Protein 4P96 (pdb70)

B-factor: mean 27.25, std 12.73, range [6.79, 94.56]

Foldseek 3Di:
DDDADDLLRQLLVVVVLCCVVVVQDAVHFDDDLVVSCVVSVHDSVSVVVSVVVCCVQPQWPDDDPDGIGGHPPVVGGDLLCLLVVCLSPVVCVVVSVVVVLVVLLVCQLPLLLLLLVQPVVVLLVLLVCLLVLLVCCVPPPANVRSLVPDPCNVVLVVPADDDDDPPRVVRRLQRSQLSNLVSVLSNQLVSNCSSVDNVRNVSSVSNVSVSSLVSSQLSSDVVSSVLVSVLSVQSSCCSVVVVSVCSSVSSVVSSVVSVVSVVVSVVCQPPCSSPDDD/DDDDDDPLRRVLVVVVLCCLVVVQDAFHFDDDLVCVCVVVVHDSVSSVVSVVVCCVQQQWPDDDPDGIHGHDPPPDGDLLVLLVVCQSPVVCNVVSVLVVLVVLLVCVLVLLLLLLPQVVVVLLVLLVCLLVLLVCLVPDPAPVVSLVPDPCNVVLCVPQDDPPDPPVVVVSLLRSQLVNLVSVLSSQLVSNVSSVDCVSNVSSVSCVSVSSLVSSQLSSDVVSSVLVSVLSVVSSVCSVVVVSVCSSVSSVVSSVVSVVSVVVSVVVDDPCSSPDPD

Radius of gyration: 24.3 Å; Cα contacts (8 Å, |Δi|>4): 657; chains: 2; bounding box: 74×59×46 Å

CATH classification: 1.10.10.10

Secondary structure (DSSP, 8-state):
----SSHHHHHHHHHHHHHHTTSS-TTSBPPPHHHHHHHHT--HHHHHHHHHHHHHTTSEE--SSSPPEE--TTSS--TTHHHHHHHH-GGGHHHHHHHHHHHHHHHHHHHHHHHHHHSHHHHHHHHHHHHHHHHHHHHSS-HHHHHHH-TTHHHHHHH---SS---HHHHHHHHHHHHHHHHHHHHHHHHHHTTS-HHHHHHHHHHHHHHHHHHHHHTTSHHHHHHHHHHHHHHHHHHHH--TTHHHHHHHHHHHHHHHHHHHHGGG--TTTT----/----SSHHHHHHHHHHHHHHTTSS-TTSBPPPHHHHHHHHT--HHHHHHHHHHHHHTTSEE--SSSPPEEPPTTSS--TTHHHHHHHHTGGGHHHHHHHHHHHHHHHHHHHHHHHHHHSHHHHHHHHHHHHHHHHHHHH-S-HHHHHHH-TTHHHHHHH---SS---HHHHHHHHHHHHHHHHHHHHHHHHHHTTS-HHHHHHHHHHHHHHHHHHHHHTTSHHHHHHHHHHHHHHHHHHHHT-TTHHHHHHHHHHHHHHHHHHHHGGG--TTTT----

Solvent-accessible surface area: 26927 Å² total; per-residue (Å²): 194,38,96,40,180,50,98,38,20,82,0,18,61,49,0,15,57,4,2,104,84,45,110,13,57,42,43,32,104,10,50,63,60,173,99,0,10,149,82,13,68,9,89,95,80,37,0,110,31,5,5,71,21,0,27,122,24,7,4,4,22,65,49,164,71,101,88,26,90,2,17,106,41,32,78,56,0,12,8,63,0,1,14,46,25,0,49,41,46,53,162,77,1,47,62,12,0,61,24,4,31,43,3,29,40,33,6,1,27,14,0,0,117,68,0,22,151,94,53,97,122,38,0,24,126,7,0,68,51,0,13,108,14,0,52,53,2,53,121,28,130,35,12,65,42,13,16,95,86,13,130,47,22,123,135,0,93,61,133,11,144,24,97,95,55,159,67,91,134,119,40,37,86,55,0,22,1,60,0,0,6,40,0,2,14,26,0,3,17,88,0,0,42,36,2,49,12,53,1,1,0,0,4,3,12,21,6,60,148,3,4,37,41,8,5,28,29,13,5,25,34,63,106,0,31,97,41,0,15,92,3,0,106,69,0,27,53,7,5,96,64,28,76,176,106,63,7,73,109,20,7,154,96,15,18,69,23,9,18,118,33,2,72,129,17,56,147,99,51,52,125,94,14,22,87,32,126,83,173,40,89,40,156,48,102,7,11,96,1,9,52,65,0,12,50,2,5,111,93,42,106,14,58,60,39,36,104,5,50,64,41,176,90,0,9,152,98,26,65,28,86,98,90,22,0,114,48,0,16,102,20,0,30,126,16,8,25,4,24,68,53,198,70,109,76,28,90,1,10,102,134,11,76,62,3,12,10,80,5,0,9,50,15,0,53,38,32,41,165,77,0,36,55,10,0,76,20,5,23,42,4,24,36,33,5,1,26,16,0,0,96,70,0,19,147,105,56,72,123,41,0,23,145,20,0,63,57,0,14,105,20,0,57,48,0,51,118,34,133,44,7,64,57,29,8,85,88,15,130,48,24,132,110,0,84,64,110,10,141,23,107,88,48,171,59,96,123,112,27,37,106,59,0,25,2,60,0,0,5,39,1,1,13,25,0,4,7,87,0,0,44,22,4,53,12,68,2,1,0,0,4,3,10,22,6,58,117,3,5,38,26,8,4,30,30,9,5,54,29,64,107,0,37,104,53,0,15,82,3,0,95,72,0,26,52,8,3,94,66,47,93,165,124,74,6,65,108,7,5,162,101,15,18,71,26,3,24,127,32,4,80,108,16,53,133,88,59,49,121,98,9,25,77,31,88,85

Structure (mmCIF, N/CA/C/O backbone):
data_4P96
#
_entry.id   4P96
#
_cell.length_a   87.480
_cell.length_b   87.480
_cell.length_c   81.430
_cell.angle_alpha   90.000
_cell.angle_beta   90.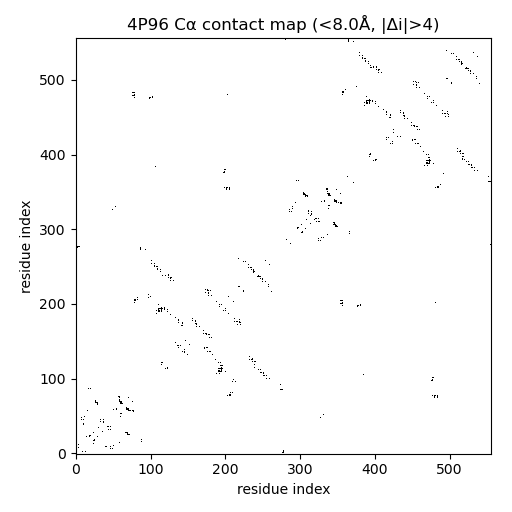000
_cell.angle_gamma   90.000
#
_symmetry.space_group_name_H-M   'P 41'
#
loop_
_entity.id
_entity.type
_entity.pdbx_description
1 polymer 'Fatty acid metabolism regulator protein'
2 water water
#
loop_
_atom_site.group_PDB
_atom_site.id
_atom_site.type_symbol
_atom_site.label_atom_id
_atom_site.label_alt_id
_atom_site.label_comp_id
_atom_site.label_asym_id
_atom_site.label_entity_id
_atom_site.label_seq_id
_atom_site.pdbx_PDB_ins_code
_atom_site.Cartn_x
_atom_site.Cartn_y
_atom_site.Cartn_z
_atom_site.occupancy
_atom_site.B_iso_or_equiv
_atom_site.auth_seq_id
_atom_site.auth_comp_id
_atom_site.auth_asym_id
_atom_site.auth_atom_id
_atom_site.pdbx_PDB_model_num
ATOM 1 N N . VAL A 1 2 ? 99.250 66.457 29.230 1.00 38.99 2 VAL A N 1
ATOM 2 C CA . VAL A 1 2 ? 99.783 67.327 28.190 1.00 43.17 2 VAL A CA 1
ATOM 3 C C . VAL A 1 2 ? 99.015 67.104 26.888 1.00 44.41 2 VAL A C 1
ATOM 4 O O . VAL A 1 2 ? 98.482 66.021 26.653 1.00 40.92 2 VAL A O 1
ATOM 8 N N . ILE A 1 3 ? 98.968 68.125 26.038 1.00 35.90 3 ILE A N 1
ATOM 9 C CA . ILE A 1 3 ? 98.248 68.026 24.774 1.00 35.71 3 ILE A CA 1
ATOM 10 C C . ILE A 1 3 ? 99.185 68.308 23.608 1.00 32.77 3 ILE A C 1
ATOM 11 O O . ILE A 1 3 ? 99.932 69.289 23.616 1.00 33.76 3 ILE A O 1
ATOM 16 N N . LYS A 1 4 ? 99.136 67.445 22.600 1.00 28.46 4 LYS A N 1
ATOM 17 C CA . LYS A 1 4 ? 99.922 67.645 21.396 1.00 31.62 4 LYS A CA 1
ATOM 18 C C . LYS A 1 4 ? 98.974 68.005 20.266 1.00 33.16 4 LYS A C 1
ATOM 19 O O . LYS A 1 4 ? 97.983 67.314 20.037 1.00 30.90 4 LYS A O 1
ATOM 25 N N . ALA A 1 5 ? 99.290 69.082 19.553 1.00 30.97 5 ALA A N 1
ATOM 26 C CA . ALA A 1 5 ? 98.442 69.564 18.470 1.00 27.83 5 ALA A CA 1
ATOM 27 C C . ALA A 1 5 ? 99.225 70.492 17.564 1.00 32.56 5 ALA A C 1
ATOM 28 O O . ALA A 1 5 ? 100.275 71.009 17.949 1.00 28.82 5 ALA A O 1
ATOM 30 N N . LYS A 1 6 ? 98.693 70.716 16.368 1.00 28.32 6 LYS A N 1
ATOM 31 C CA . LYS A 1 6 ? 99.348 71.550 15.371 1.00 27.69 6 LYS A CA 1
ATOM 32 C C . LYS A 1 6 ? 98.777 72.968 15.317 1.00 29.45 6 LYS A C 1
ATOM 33 O O . LYS A 1 6 ? 99.481 73.913 14.970 1.00 32.78 6 LYS A O 1
ATOM 39 N N . SER A 1 7 ? 97.498 73.105 15.652 1.00 28.06 7 SER A N 1
ATOM 40 C CA . SER A 1 7 ? 96.807 74.388 15.557 1.00 26.83 7 SER A CA 1
ATOM 41 C C . SER A 1 7 ? 96.064 74.712 16.854 1.00 31.36 7 SER A C 1
ATOM 42 O O . SER A 1 7 ? 95.857 73.831 17.691 1.00 23.02 7 SER A O 1
ATOM 45 N N . PRO A 1 8 ? 95.684 75.987 17.040 1.00 25.94 8 PRO A N 1
ATOM 46 C CA . PRO A 1 8 ? 94.869 76.323 18.211 1.00 29.05 8 PRO A CA 1
ATOM 47 C C . PRO A 1 8 ? 93.542 75.578 18.168 1.00 18.48 8 PRO A C 1
ATOM 48 O O . PRO A 1 8 ? 93.037 75.177 19.213 1.00 21.83 8 PRO A O 1
ATOM 52 N N . ALA A 1 9 ? 92.989 75.410 16.971 1.00 20.76 9 ALA A N 1
ATOM 53 C CA . ALA A 1 9 ? 91.769 74.633 16.788 1.00 19.06 9 ALA A CA 1
ATOM 54 C C . ALA A 1 9 ? 92.000 73.175 17.183 1.00 21.38 9 ALA A C 1
ATOM 55 O O . ALA A 1 9 ? 91.166 72.563 17.859 1.00 22.80 9 ALA A O 1
ATOM 57 N N . GLY A 1 10 ? 93.118 72.614 16.725 1.00 18.27 10 GLY A N 1
ATOM 58 C CA . GLY A 1 10 ? 93.524 71.273 17.112 1.00 21.41 10 GLY A CA 1
ATOM 59 C C . GLY A 1 10 ? 93.660 71.168 18.620 1.00 23.71 10 GLY A C 1
ATOM 60 O O . GLY A 1 10 ? 93.232 70.183 19.228 1.00 16.57 10 GLY A O 1
ATOM 61 N N . PHE A 1 11 ? 94.272 72.186 19.224 1.00 19.83 11 PHE A N 1
ATOM 62 C CA . PHE A 1 11 ? 94.424 72.240 20.674 1.00 23.15 11 PHE A CA 1
ATOM 63 C C . PHE A 1 11 ? 93.085 72.293 21.383 1.00 22.20 11 PHE A C 1
ATOM 64 O O . PHE A 1 11 ? 92.866 71.590 22.375 1.00 21.99 11 PHE A O 1
ATOM 72 N N . ALA A 1 12 ? 92.199 73.150 20.891 1.00 21.19 12 ALA A N 1
ATOM 73 C CA . ALA A 1 12 ? 90.906 73.335 21.532 1.00 23.42 12 ALA A CA 1
ATOM 74 C C . ALA A 1 12 ? 90.105 72.042 21.475 1.00 17.22 12 ALA A C 1
ATOM 75 O O . ALA A 1 12 ? 89.427 71.682 22.433 1.00 18.42 12 ALA A O 1
ATOM 77 N N . GLU A 1 13 ? 90.190 71.349 20.345 1.00 14.33 13 GLU A N 1
ATOM 78 C CA . GLU A 1 13 ? 89.490 70.082 20.171 1.00 17.44 13 GLU A CA 1
ATOM 79 C C . GLU A 1 13 ? 89.945 69.050 21.202 1.00 18.91 13 GLU A C 1
ATOM 80 O O . GLU A 1 13 ? 89.127 68.385 21.840 1.00 14.19 13 GLU A O 1
ATOM 86 N N . LYS A 1 14 ? 91.255 68.918 21.354 1.00 20.17 14 LYS A N 1
ATOM 87 C CA . LYS A 1 14 ? 91.814 67.953 22.289 1.00 15.49 14 LYS A CA 1
ATOM 88 C C . LYS A 1 14 ? 91.643 68.377 23.749 1.00 17.10 14 LYS A C 1
ATOM 89 O O . LYS A 1 14 ? 91.550 67.528 24.634 1.00 21.45 14 LYS A O 1
ATOM 95 N N . TYR A 1 15 ? 91.605 69.685 23.997 1.00 20.26 15 TYR A N 1
ATOM 96 C CA . TYR A 1 15 ? 91.383 70.190 25.352 1.00 21.77 15 TYR A CA 1
ATOM 97 C C . TYR A 1 15 ? 90.013 69.740 25.841 1.00 29.55 15 TYR A C 1
ATOM 98 O O . TYR A 1 15 ? 89.878 69.249 26.964 1.00 27.58 15 TYR A O 1
ATOM 107 N N . ILE A 1 16 ? 88.999 69.925 24.999 1.00 20.29 16 ILE A N 1
ATOM 108 C CA . ILE A 1 16 ? 87.639 69.524 25.341 1.00 25.61 16 ILE A CA 1
ATOM 109 C C . ILE A 1 16 ? 87.511 68.014 25.532 1.00 23.36 16 ILE A C 1
ATOM 110 O O . ILE A 1 16 ? 86.847 67.554 26.464 1.00 23.60 16 ILE A O 1
ATOM 115 N N . ILE A 1 17 ? 88.172 67.251 24.668 1.00 21.18 17 ILE A N 1
ATOM 116 C CA . ILE A 1 17 ? 88.157 65.796 24.766 1.00 27.15 17 ILE A CA 1
ATOM 117 C C . ILE A 1 17 ? 88.781 65.325 26.077 1.00 22.16 17 ILE A C 1
ATOM 118 O O . ILE A 1 17 ? 88.260 64.429 26.740 1.00 25.66 17 ILE A O 1
ATOM 123 N N . GLU A 1 18 ? 89.894 65.946 26.446 1.00 31.87 18 GLU A N 1
ATOM 124 C CA . GLU A 1 18 ? 90.561 65.649 27.707 1.00 31.04 18 GLU A CA 1
ATOM 125 C C . GLU A 1 18 ? 89.637 65.942 28.894 1.00 32.31 18 GLU A C 1
ATOM 126 O O . GLU A 1 18 ? 89.620 65.196 29.874 1.00 30.33 18 GLU A O 1
ATOM 132 N N . SER A 1 19 ? 88.863 67.021 28.792 1.00 29.18 19 SER A N 1
ATOM 133 C CA . SER A 1 19 ? 87.955 67.435 29.862 1.00 24.21 19 SER A CA 1
ATOM 134 C C . SER A 1 19 ? 86.705 66.554 29.957 1.00 28.60 19 SER A C 1
ATOM 135 O O . SER A 1 19 ? 86.142 66.380 31.041 1.00 26.90 19 SER A O 1
ATOM 138 N N . ILE A 1 20 ? 86.279 65.997 28.827 1.00 24.03 20 ILE A N 1
ATOM 139 C CA . ILE A 1 20 ? 85.178 65.043 28.813 1.00 29.01 20 ILE A CA 1
ATOM 140 C C . ILE A 1 20 ? 85.652 63.743 29.451 1.00 34.97 20 ILE A C 1
ATOM 141 O O . ILE A 1 20 ? 84.931 63.095 30.218 1.00 19.99 20 ILE A O 1
ATOM 146 N N . TRP A 1 21 ? 86.880 63.371 29.113 1.00 25.37 21 TRP A N 1
ATOM 147 C CA . TRP A 1 21 ? 87.463 62.117 29.554 1.00 33.16 21 TRP A CA 1
ATOM 148 C C . TRP A 1 21 ? 87.734 62.104 31.059 1.00 31.55 21 TRP A C 1
ATOM 149 O O . TRP A 1 21 ? 87.548 61.080 31.718 1.00 27.02 21 TRP A O 1
ATOM 160 N N . ASN A 1 22 ? 88.193 63.234 31.594 1.00 26.17 22 ASN A N 1
ATOM 161 C CA . ASN A 1 22 ? 88.565 63.307 33.006 1.00 29.02 22 ASN A CA 1
ATOM 162 C C . ASN A 1 22 ? 87.463 63.806 33.954 1.00 35.17 22 ASN A C 1
ATOM 163 O O . ASN A 1 22 ? 87.727 64.082 35.125 1.00 33.73 22 ASN A O 1
ATOM 168 N N . GLY A 1 23 ? 86.236 63.917 33.454 1.00 29.22 23 GLY A N 1
ATOM 169 C CA . GLY A 1 23 ? 85.113 64.290 34.300 1.00 26.20 23 GLY A CA 1
ATOM 170 C C . GLY A 1 23 ? 84.830 65.780 34.410 1.00 23.25 23 GLY A C 1
ATOM 171 O O . GLY A 1 23 ? 83.827 66.177 34.998 1.00 35.24 23 GLY A O 1
ATOM 172 N N . ARG A 1 24 ? 85.715 66.606 33.863 1.00 21.54 24 ARG A N 1
ATOM 173 C CA . ARG A 1 24 ? 85.520 68.057 33.863 1.00 28.25 24 ARG A CA 1
ATOM 174 C C . ARG A 1 24 ? 84.258 68.483 33.102 1.00 29.45 24 ARG A C 1
ATOM 175 O O . ARG A 1 24 ? 83.504 69.344 33.559 1.00 25.90 24 ARG A O 1
ATOM 183 N N . PHE A 1 25 ? 84.043 67.877 31.939 1.00 25.70 25 PHE A N 1
ATOM 184 C CA . PHE A 1 25 ? 82.787 68.014 31.209 1.00 24.27 25 PHE A CA 1
ATOM 185 C C . PHE A 1 25 ? 82.215 66.614 31.065 1.00 23.82 25 PHE A C 1
ATOM 186 O O . PHE A 1 25 ? 82.373 65.980 30.021 1.00 23.82 25 PHE A O 1
ATOM 194 N N . PRO A 1 26 ? 81.537 66.129 32.118 1.00 27.60 26 PRO A N 1
ATOM 195 C CA . PRO A 1 26 ? 81.113 64.726 32.194 1.00 22.35 26 PRO A CA 1
ATOM 196 C C . PRO A 1 26 ? 80.074 64.331 31.151 1.00 22.95 26 PRO A C 1
ATOM 197 O O . PRO A 1 26 ? 79.186 65.117 30.839 1.00 26.03 26 PRO A O 1
ATOM 201 N N . PRO A 1 27 ? 80.207 63.117 30.596 1.00 26.79 27 PRO A N 1
ATOM 202 C CA . PRO A 1 27 ? 79.160 62.488 29.784 1.00 24.88 27 PRO A CA 1
ATOM 203 C C . PRO A 1 27 ? 77.797 62.593 30.459 1.00 31.36 27 PRO A C 1
ATOM 204 O O . PRO A 1 27 ? 77.693 62.371 31.668 1.00 26.53 27 PRO A O 1
ATOM 208 N N . GLY A 1 28 ? 76.771 62.933 29.685 1.00 23.93 28 GLY A N 1
ATOM 209 C CA . GLY A 1 28 ? 75.443 63.144 30.228 1.00 28.96 28 GLY A CA 1
ATOM 210 C C . GLY A 1 28 ? 75.205 64.583 30.653 1.00 32.59 28 GLY A C 1
ATOM 211 O O . GLY A 1 28 ? 74.061 65.016 30.777 1.00 28.82 28 GLY A O 1
ATOM 212 N N . SER A 1 29 ? 76.284 65.332 30.865 1.00 33.07 29 SER A N 1
ATOM 213 C CA . SER A 1 29 ? 76.163 66.725 31.285 1.00 28.50 29 SER A CA 1
ATOM 214 C C . SER A 1 29 ? 75.981 67.651 30.091 1.00 36.56 29 SER A C 1
ATOM 215 O O . SER A 1 29 ? 76.192 67.265 28.937 1.00 28.24 29 SER A O 1
ATOM 218 N N . ILE A 1 30 ? 75.593 68.883 30.391 1.00 29.65 30 ILE A N 1
ATOM 219 C CA . ILE A 1 30 ? 75.407 69.911 29.383 1.00 26.87 30 ILE A CA 1
ATOM 220 C C . ILE A 1 30 ? 76.704 70.707 29.237 1.00 30.69 30 ILE A C 1
ATOM 221 O O . ILE A 1 30 ? 77.316 71.105 30.231 1.00 28.50 30 ILE A O 1
ATOM 226 N N . LEU A 1 31 ? 77.142 70.901 27.997 1.00 30.78 31 LEU A N 1
ATOM 227 C CA . LEU A 1 31 ? 78.381 71.626 27.738 1.00 32.46 31 LEU A CA 1
ATOM 228 C C . LEU A 1 31 ? 78.156 73.103 28.025 1.00 29.94 31 LEU A C 1
ATOM 229 O O . LEU A 1 31 ? 77.126 73.656 27.644 1.00 37.01 31 LEU A O 1
ATOM 234 N N . PRO A 1 32 ? 79.115 73.747 28.712 1.00 33.08 32 PRO A N 1
ATOM 235 C CA . PRO A 1 32 ? 78.998 75.178 29.019 1.00 30.43 32 PRO A CA 1
ATOM 236 C C . PRO A 1 32 ? 78.754 76.007 27.764 1.00 32.01 32 PRO A C 1
ATOM 237 O O . PRO A 1 32 ? 79.122 75.578 26.668 1.00 28.91 32 PRO A O 1
ATOM 241 N N . ALA A 1 33 ? 78.148 77.180 27.925 1.00 30.83 33 ALA A N 1
ATOM 242 C CA . ALA A 1 33 ? 77.841 78.027 26.776 1.00 41.76 33 ALA A CA 1
ATOM 243 C C . ALA A 1 33 ? 79.102 78.401 26.001 1.00 40.73 33 ALA A C 1
ATOM 244 O O . ALA A 1 33 ? 80.187 78.513 26.577 1.00 38.21 33 ALA A O 1
ATOM 246 N N . GLU A 1 34 ? 78.947 78.583 24.692 1.00 33.97 34 GLU A N 1
ATOM 247 C CA . GLU A 1 34 ? 80.068 78.908 23.815 1.00 37.57 34 GLU A CA 1
ATOM 248 C C . GLU A 1 34 ? 80.825 80.165 24.239 1.00 33.09 34 GLU A C 1
ATOM 249 O O . GLU A 1 34 ? 82.050 80.224 24.125 1.00 27.52 34 GLU A O 1
ATOM 255 N N . ARG A 1 35 ? 80.092 81.163 24.723 1.00 35.67 35 ARG A N 1
ATOM 256 C CA . ARG A 1 35 ? 80.701 82.393 25.216 1.00 36.98 35 ARG A CA 1
ATOM 257 C C . ARG A 1 35 ? 81.692 82.106 26.337 1.00 35.99 35 ARG A C 1
ATOM 258 O O . ARG A 1 35 ? 82.835 82.568 26.305 1.00 34.02 35 ARG A O 1
ATOM 266 N N . GLU A 1 36 ? 81.249 81.333 27.322 1.00 36.40 36 GLU A N 1
ATOM 267 C CA . GLU A 1 36 ? 82.090 80.994 28.464 1.00 38.39 36 GLU A CA 1
ATOM 268 C C . GLU A 1 36 ? 83.186 80.017 28.060 1.00 33.58 36 GLU A C 1
ATOM 269 O O . GLU A 1 36 ? 84.336 80.143 28.491 1.00 28.05 36 GLU A O 1
ATOM 275 N N . LEU A 1 37 ? 82.816 79.042 27.234 1.00 30.45 37 LEU A N 1
ATOM 276 C CA . LEU A 1 37 ? 83.746 78.019 26.769 1.00 32.55 37 LEU A CA 1
ATOM 277 C C . LEU A 1 37 ? 84.911 78.662 26.019 1.00 26.58 37 LEU A C 1
ATOM 278 O O . LEU A 1 37 ? 86.068 78.266 26.186 1.00 26.22 37 LEU A O 1
ATOM 283 N N . SER A 1 38 ? 84.587 79.661 25.202 1.00 21.41 38 SER A N 1
ATOM 284 C CA . SER A 1 38 ? 85.571 80.416 24.425 1.00 25.02 38 SER A CA 1
ATOM 285 C C . SER A 1 38 ? 86.687 81.004 25.288 1.00 22.59 38 SER A C 1
ATOM 286 O O . SER A 1 38 ? 87.873 80.818 25.001 1.00 23.15 38 SER A O 1
ATOM 289 N N . GLU A 1 39 ? 86.302 81.735 26.327 1.00 24.42 39 GLU A N 1
ATOM 290 C CA . GLU A 1 39 ? 87.267 82.364 27.223 1.00 31.83 39 GLU A CA 1
ATOM 291 C C . GLU A 1 39 ? 88.067 81.335 28.019 1.00 32.67 39 GLU A C 1
ATOM 292 O O . GLU A 1 39 ? 89.259 81.523 28.277 1.00 30.75 39 GLU A O 1
ATOM 298 N N . LEU A 1 40 ? 87.397 80.255 28.407 1.00 29.68 40 LEU A N 1
ATOM 299 C CA . LEU A 1 40 ? 88.027 79.142 29.111 1.00 26.01 40 LEU A CA 1
ATOM 300 C C . LEU A 1 40 ? 89.161 78.477 28.323 1.00 29.48 40 LEU A C 1
ATOM 301 O O . LEU A 1 40 ? 90.228 78.183 28.871 1.00 35.21 40 LEU A O 1
ATOM 306 N N . ILE A 1 41 ? 88.924 78.252 27.037 1.00 23.92 41 ILE A N 1
ATOM 307 C CA . ILE A 1 41 ? 89.842 77.491 26.200 1.00 25.98 41 ILE A CA 1
ATOM 308 C C . ILE A 1 41 ? 90.774 78.386 25.363 1.00 30.79 41 ILE A C 1
ATOM 309 O O . ILE A 1 41 ? 91.794 77.928 24.846 1.00 28.73 41 ILE A O 1
ATOM 314 N N . GLY A 1 42 ? 90.442 79.668 25.256 1.00 27.88 42 GLY A N 1
ATOM 315 C CA . GLY A 1 42 ? 91.325 80.622 24.604 1.00 19.62 42 GLY A CA 1
ATOM 316 C C . GLY A 1 42 ? 91.214 80.643 23.092 1.00 25.01 42 GLY A C 1
ATOM 317 O O . GLY A 1 42 ? 92.106 81.143 22.400 1.00 23.05 42 GLY A O 1
ATOM 318 N N . VAL A 1 43 ? 90.124 80.083 22.577 1.00 18.44 43 VAL A N 1
ATOM 319 C CA . VAL A 1 43 ? 89.856 80.105 21.146 1.00 21.67 43 VAL A CA 1
ATOM 320 C C . VAL A 1 43 ? 88.639 80.972 20.849 1.00 24.02 43 VAL A C 1
ATOM 321 O O . VAL A 1 43 ? 87.659 80.963 21.599 1.00 19.15 43 VAL A O 1
ATOM 325 N N . THR A 1 44 ? 88.729 81.736 19.766 1.00 21.97 44 THR A N 1
ATOM 326 C CA . THR A 1 44 ? 87.655 82.614 19.317 1.00 23.68 44 THR A CA 1
ATOM 327 C C . THR A 1 44 ? 86.360 81.853 19.056 1.00 26.35 44 THR A C 1
ATOM 328 O O . THR A 1 44 ? 86.375 80.643 18.825 1.00 21.47 44 THR A O 1
ATOM 332 N N . ARG A 1 45 ? 85.244 82.572 19.098 1.00 24.68 45 ARG A N 1
ATOM 333 C CA . ARG A 1 45 ? 83.938 81.980 18.850 1.00 26.72 45 ARG A CA 1
ATOM 334 C C . ARG A 1 45 ? 83.887 81.233 17.516 1.00 24.55 45 ARG A C 1
ATOM 335 O O . ARG A 1 45 ? 83.279 80.167 17.426 1.00 22.68 45 ARG A O 1
ATOM 343 N N . THR A 1 46 ? 84.529 81.784 16.489 1.00 20.67 46 THR A N 1
ATOM 344 C CA . THR A 1 46 ? 84.513 81.163 15.165 1.00 28.86 46 THR A CA 1
ATOM 345 C C . THR A 1 46 ? 85.333 79.873 15.134 1.00 25.25 46 THR A C 1
ATOM 346 O O . THR A 1 46 ? 84.945 78.902 14.476 1.00 23.97 46 THR A O 1
ATOM 350 N N . THR A 1 47 ? 86.467 79.871 15.831 1.00 17.80 47 THR A N 1
ATOM 351 C CA . THR A 1 47 ? 87.289 78.667 15.947 1.00 23.87 47 THR A CA 1
ATOM 352 C C . THR A 1 47 ? 86.563 77.608 16.770 1.00 19.50 47 THR A C 1
ATOM 353 O O . THR A 1 47 ? 86.588 76.421 16.437 1.00 15.48 47 THR A O 1
ATOM 357 N N . LEU A 1 48 ? 85.910 78.049 17.841 1.00 20.02 48 LEU A N 1
ATOM 358 C CA . LEU A 1 48 ? 85.172 77.145 18.718 1.00 20.82 48 LEU A CA 1
ATOM 359 C C . LEU A 1 48 ? 84.053 76.429 17.965 1.00 19.80 48 LEU A C 1
ATOM 360 O O . LEU A 1 48 ? 83.840 75.230 18.155 1.00 19.97 48 LEU A O 1
ATOM 365 N N . ARG A 1 49 ? 83.349 77.162 17.105 1.00 19.21 49 ARG A N 1
ATOM 366 C CA . ARG A 1 49 ? 82.230 76.593 16.353 1.00 25.11 49 ARG A CA 1
ATOM 367 C C . ARG A 1 49 ? 82.633 75.407 15.481 1.00 21.81 49 ARG A C 1
ATOM 368 O O . ARG A 1 49 ? 81.937 74.391 15.455 1.00 19.23 49 ARG A O 1
ATOM 376 N N . GLU A 1 50 ? 83.747 75.541 14.767 1.00 19.06 50 GLU A N 1
ATOM 377 C CA . GLU A 1 50 ? 84.291 74.426 13.995 1.00 14.58 50 GLU A CA 1
ATOM 378 C C . GLU A 1 50 ? 84.653 73.238 14.872 1.00 14.05 50 GLU A C 1
ATOM 379 O O . GLU A 1 50 ? 84.405 72.087 14.507 1.00 13.21 50 GLU A O 1
ATOM 385 N N . VAL A 1 51 ? 85.243 73.518 16.027 1.00 16.25 51 VAL A N 1
ATOM 386 C CA . VAL A 1 51 ? 85.663 72.452 16.924 1.00 15.61 51 VAL A CA 1
ATOM 387 C C . VAL A 1 51 ? 84.462 71.673 17.455 1.00 12.60 51 VAL A C 1
ATOM 388 O O . VAL A 1 51 ? 84.469 70.443 17.477 1.00 13.26 51 VAL A O 1
ATOM 392 N N . LEU A 1 52 ? 83.417 72.389 17.850 1.00 13.82 52 LEU A N 1
ATOM 393 C CA . LEU A 1 52 ? 82.237 71.735 18.401 1.00 12.44 52 LEU A CA 1
ATOM 394 C C . LEU A 1 52 ? 81.531 70.892 17.344 1.00 11.92 52 LEU A C 1
ATOM 395 O O . LEU A 1 52 ? 81.044 69.800 17.637 1.00 12.06 52 LEU A O 1
ATOM 400 N N . GLN A 1 53 ? 81.498 71.389 16.111 1.00 14.39 53 GLN A N 1
ATOM 401 C CA . GLN A 1 53 ? 80.927 70.627 15.010 1.00 15.18 53 GLN A CA 1
ATOM 402 C C . GLN A 1 53 ? 81.715 69.346 14.770 1.00 13.15 53 GLN A C 1
ATOM 403 O O . GLN A 1 53 ? 81.133 68.278 14.583 1.00 17.57 53 GLN A O 1
ATOM 409 N N . ARG A 1 54 ? 83.039 69.455 14.763 1.00 14.95 54 ARG A N 1
ATOM 410 C CA . ARG A 1 54 ? 83.894 68.276 14.633 1.00 17.91 54 ARG A CA 1
ATOM 411 C C . ARG A 1 54 ? 83.627 67.259 15.746 1.00 12.89 54 ARG A C 1
ATOM 412 O O . ARG A 1 54 ? 83.451 66.070 15.483 1.00 18.23 54 ARG A O 1
ATOM 420 N N . LEU A 1 55 ? 83.587 67.734 16.985 1.00 14.55 55 LEU A N 1
ATOM 421 C CA . LEU A 1 55 ? 83.366 66.854 18.126 1.00 13.20 55 LEU A CA 1
ATOM 422 C C . LEU A 1 55 ? 82.012 66.159 18.031 1.00 15.78 55 LEU A C 1
ATOM 423 O O . LEU A 1 55 ? 81.877 64.996 18.413 1.00 14.32 55 LEU A O 1
ATOM 428 N N . ALA A 1 56 ? 81.019 66.873 17.509 1.00 14.56 56 ALA A N 1
ATOM 429 C CA . ALA A 1 56 ? 79.701 66.295 17.280 1.00 18.85 56 ALA A CA 1
ATOM 430 C C . ALA A 1 56 ? 79.755 65.198 16.220 1.00 15.76 56 ALA A C 1
ATOM 431 O O . ALA A 1 56 ? 79.193 64.114 16.416 1.00 15.34 56 ALA A O 1
ATOM 433 N N . ARG A 1 57 ? 80.428 65.484 15.103 1.00 17.19 57 ARG A N 1
ATOM 434 C CA . ARG A 1 57 ? 80.592 64.510 14.021 1.00 18.61 57 ARG A CA 1
ATOM 435 C C . ARG A 1 57 ? 81.286 63.242 14.498 1.00 15.96 57 ARG A C 1
ATOM 436 O O . ARG A 1 57 ? 80.957 62.145 14.045 1.00 16.71 57 ARG A O 1
ATOM 444 N N . ASP A 1 58 ? 82.251 63.396 15.402 1.00 13.85 58 ASP A N 1
ATOM 445 C CA . ASP A 1 58 ? 83.015 62.252 15.882 1.00 16.57 58 ASP A CA 1
ATOM 446 C C . ASP A 1 58 ? 82.320 61.559 17.057 1.00 15.48 58 ASP A C 1
ATOM 447 O O . ASP A 1 58 ? 82.801 60.541 17.555 1.00 15.30 58 ASP A O 1
ATOM 452 N N . GLY A 1 59 ? 81.195 62.114 17.501 1.00 17.91 59 GLY A N 1
ATOM 453 C CA . GLY A 1 59 ? 80.374 61.457 18.504 1.00 13.04 59 GLY A CA 1
ATOM 454 C C . GLY A 1 59 ? 80.634 61.836 19.950 1.00 19.38 59 GLY A C 1
ATOM 455 O O . GLY A 1 59 ? 80.093 61.211 20.863 1.00 22.92 59 GLY A O 1
ATOM 456 N N . TRP A 1 60 ? 81.460 62.853 20.169 1.00 14.39 60 TRP A N 1
ATOM 457 C CA . TRP A 1 60 ? 81.739 63.321 21.523 1.00 18.97 60 TRP A CA 1
ATOM 458 C C . TRP A 1 60 ? 80.563 64.108 22.078 1.00 21.76 60 TRP A C 1
ATOM 459 O O . TRP A 1 60 ? 80.305 64.104 23.279 1.00 18.37 60 TRP A O 1
ATOM 470 N N . LEU A 1 61 ? 79.878 64.818 21.191 1.00 22.00 61 LEU A N 1
ATOM 471 C CA . LEU A 1 61 ? 78.791 65.698 21.592 1.00 20.76 61 LEU A CA 1
ATOM 472 C C . LEU A 1 61 ? 77.554 65.466 20.741 1.00 25.62 61 LEU A C 1
ATOM 473 O O . LEU A 1 61 ? 77.639 64.956 19.621 1.00 25.01 61 LEU A O 1
ATOM 478 N N . THR A 1 62 ? 76.401 65.835 21.286 1.00 21.36 62 THR A N 1
ATOM 479 C CA . THR A 1 62 ? 75.182 65.905 20.498 1.00 24.87 62 THR A CA 1
ATOM 480 C C . THR A 1 62 ? 74.761 67.365 20.370 1.00 26.17 62 THR A C 1
ATOM 481 O O . THR A 1 62 ? 74.487 68.029 21.370 1.00 28.45 62 THR A O 1
ATOM 485 N N . ILE A 1 63 ? 74.730 67.865 19.140 1.00 30.82 63 ILE A N 1
ATOM 486 C CA . ILE A 1 63 ? 74.292 69.231 18.889 1.00 32.74 63 ILE A CA 1
ATOM 487 C C . ILE A 1 63 ? 72.977 69.192 18.124 1.00 35.47 63 ILE A C 1
ATOM 488 O O . ILE A 1 63 ? 72.906 68.641 17.027 1.00 30.92 63 ILE A O 1
ATOM 493 N N . GLN A 1 64 ? 71.938 69.762 18.724 1.00 36.73 64 GLN A N 1
ATOM 494 C CA . GLN A 1 64 ? 70.621 69.834 18.103 1.00 45.62 64 GLN A CA 1
ATOM 495 C C . GLN A 1 64 ? 70.111 71.264 18.246 1.00 48.58 64 GLN A C 1
ATOM 496 O O . GLN A 1 64 ? 70.326 71.899 19.278 1.00 44.31 64 GLN A O 1
ATOM 502 N N . HIS A 1 65 ? 69.455 71.755 17.195 1.00 52.62 65 HIS A N 1
ATOM 503 C CA . HIS A 1 65 ? 69.085 73.169 17.051 1.00 65.84 65 HIS A CA 1
ATOM 504 C C . HIS A 1 65 ? 68.566 73.901 18.294 1.00 62.87 65 HIS A C 1
ATOM 505 O O . HIS A 1 65 ? 69.236 74.799 18.819 1.00 60.14 65 HIS A O 1
ATOM 512 N N . GLY A 1 66 ? 67.388 73.514 18.762 1.00 60.33 66 GLY A N 1
ATOM 513 C CA . GLY A 1 66 ? 66.771 74.169 19.900 1.00 68.67 66 GLY A CA 1
ATOM 514 C C . GLY A 1 66 ? 67.494 73.851 21.192 1.00 69.34 66 GLY A C 1
ATOM 515 O O . GLY A 1 66 ? 67.805 74.742 21.986 1.00 73.57 66 GLY A O 1
ATOM 516 N N . LYS A 1 67 ? 67.758 72.565 21.395 1.00 65.51 67 LYS A N 1
ATOM 517 C CA . LYS A 1 67 ? 68.307 72.054 22.641 1.00 58.37 67 LYS A CA 1
ATOM 518 C C . LYS A 1 67 ? 69.725 72.573 22.865 1.00 55.14 67 LYS A C 1
ATOM 519 O O . LYS A 1 67 ? 70.431 72.896 21.910 1.00 59.60 67 LYS A O 1
ATOM 525 N N . PRO A 1 68 ? 70.149 72.655 24.134 1.00 53.22 68 PRO A N 1
ATOM 526 C CA . PRO A 1 68 ? 71.550 72.956 24.450 1.00 51.78 68 PRO A CA 1
ATOM 527 C C . PRO A 1 68 ? 72.459 71.748 24.201 1.00 45.83 68 PRO A C 1
ATOM 528 O O . PRO A 1 68 ? 71.981 70.613 24.206 1.00 35.80 68 PRO A O 1
ATOM 532 N N . THR A 1 69 ? 73.752 71.989 24.003 1.00 40.54 69 THR A N 1
ATOM 533 C CA . THR A 1 69 ? 74.685 70.921 23.643 1.00 37.18 69 THR A CA 1
ATOM 534 C C . THR A 1 69 ? 75.015 69.970 24.802 1.00 34.55 69 THR A C 1
ATOM 535 O O . THR A 1 69 ? 75.459 70.411 25.862 1.00 33.27 69 THR A O 1
ATOM 539 N N . LYS A 1 70 ? 74.790 68.670 24.599 1.00 27.83 70 LYS A N 1
ATOM 540 C CA . LYS A 1 70 ? 75.148 67.668 25.608 1.00 30.61 70 LYS A CA 1
ATOM 541 C C . LYS A 1 70 ? 76.383 66.827 25.275 1.00 26.72 70 LYS A C 1
ATOM 542 O O . LYS A 1 70 ? 76.676 66.557 24.108 1.00 23.87 70 LYS A O 1
ATOM 548 N N . VAL A 1 71 ? 77.096 66.422 26.323 1.00 24.93 71 VAL A N 1
ATOM 549 C CA . VAL A 1 71 ? 78.227 65.514 26.193 1.00 20.34 71 VAL A CA 1
ATOM 550 C C . VAL A 1 71 ? 77.726 64.074 26.209 1.00 27.74 71 VAL A C 1
ATOM 551 O O . VAL A 1 71 ? 77.059 63.653 27.155 1.00 26.32 71 VAL A O 1
ATOM 555 N N . ASN A 1 72 ? 78.035 63.329 25.151 1.00 17.88 72 ASN A N 1
ATOM 556 C CA . ASN A 1 72 ? 77.566 61.955 25.011 1.00 18.49 72 ASN A CA 1
ATOM 557 C C . ASN A 1 72 ? 78.277 60.947 25.896 1.00 19.11 72 ASN A C 1
ATOM 558 O O . ASN A 1 72 ? 79.415 61.169 26.313 1.00 22.43 72 ASN A O 1
ATOM 563 N N . GLN A 1 73 ? 77.594 59.848 26.201 1.00 26.68 73 GLN A N 1
ATOM 564 C CA . GLN A 1 73 ? 78.299 58.663 26.653 1.00 28.72 73 GLN A CA 1
ATOM 565 C C . GLN A 1 73 ? 79.061 58.174 25.435 1.00 25.18 73 GLN A C 1
ATOM 566 O O . GLN A 1 73 ? 78.512 57.446 24.602 1.00 30.23 73 GLN A O 1
ATOM 572 N N . PHE A 1 74 ? 80.318 58.581 25.321 1.00 22.26 74 PHE A N 1
ATOM 573 C CA . PHE A 1 74 ? 81.131 58.194 24.176 1.00 34.67 74 PHE A CA 1
ATOM 574 C C . PHE A 1 74 ? 81.335 56.690 24.288 1.00 29.20 74 PHE A C 1
ATOM 575 O O . PHE A 1 74 ? 81.223 56.140 25.386 1.00 44.40 74 PHE A O 1
ATOM 583 N N . MET A 1 75 ? 81.617 56.056 23.153 1.00 25.49 75 MET A N 1
ATOM 584 C CA . MET A 1 75 ? 81.609 54.600 22.943 1.00 32.72 75 MET A CA 1
ATOM 585 C C . MET A 1 75 ? 80.194 54.117 22.648 1.00 29.20 75 MET A C 1
ATOM 586 O O . MET A 1 75 ? 80.017 53.059 22.046 1.00 28.79 75 MET A O 1
ATOM 591 N N . GLU A 1 76 ? 79.186 54.880 23.056 1.00 21.06 76 GLU A N 1
ATOM 592 C CA . GLU A 1 76 ? 77.820 54.548 22.660 1.00 28.20 76 GLU A CA 1
ATOM 593 C C . GLU A 1 76 ? 77.493 55.171 21.289 1.00 22.02 76 GLU A C 1
ATOM 594 O O . GLU A 1 76 ? 76.619 54.688 20.569 1.00 27.64 76 GLU A O 1
ATOM 600 N N . THR A 1 77 ? 78.195 56.253 20.942 1.00 21.58 77 THR A N 1
ATOM 601 C CA . THR A 1 77 ? 77.948 56.950 19.675 1.00 26.15 77 THR A CA 1
ATOM 602 C C . THR A 1 77 ? 79.172 57.118 18.751 1.00 19.55 77 THR A C 1
ATOM 603 O O . THR A 1 77 ? 79.017 57.132 17.533 1.00 16.66 77 THR A O 1
ATOM 607 N N . SER A 1 78 ? 80.370 57.269 19.313 1.00 17.11 78 SER A N 1
ATOM 608 C CA . SER A 1 78 ? 81.592 57.413 18.504 1.00 14.83 78 SER A CA 1
ATOM 609 C C . SER A 1 78 ? 81.902 56.173 17.656 1.00 14.38 78 SER A C 1
ATOM 610 O O . SER A 1 78 ? 81.636 55.051 18.078 1.00 13.97 78 SER A O 1
ATOM 613 N N . GLY A 1 79 ? 82.468 56.381 16.468 1.00 14.95 79 GLY A N 1
ATOM 614 C CA . GLY A 1 79 ? 82.913 55.291 15.607 1.00 14.52 79 GLY A CA 1
ATOM 615 C C . GLY A 1 79 ? 84.305 54.727 15.883 1.00 13.40 79 GLY A C 1
ATOM 616 O O . GLY A 1 79 ? 84.899 55.008 16.924 1.00 12.08 79 GLY A O 1
ATOM 617 N N . LEU A 1 80 ? 84.819 53.947 14.930 1.00 20.57 80 LEU A N 1
ATOM 618 C CA . LEU A 1 80 ? 86.117 53.262 15.041 1.00 20.79 80 LEU A CA 1
ATOM 619 C C . LEU A 1 80 ? 87.321 54.136 15.373 1.00 14.61 80 LEU A C 1
ATOM 620 O O . LEU A 1 80 ? 88.264 53.669 16.007 1.00 15.92 80 LEU A O 1
ATOM 625 N N . HIS A 1 81 ? 87.305 55.378 14.909 1.00 14.61 81 HIS A N 1
ATOM 626 C CA . HIS A 1 81 ? 88.399 56.310 15.145 1.00 16.78 81 HIS A CA 1
ATOM 627 C C . HIS A 1 81 ? 88.768 56.494 16.620 1.00 19.34 81 HIS A C 1
ATOM 628 O O . HIS A 1 81 ? 89.904 56.852 16.941 1.00 20.65 81 HIS A O 1
ATOM 635 N N . ILE A 1 82 ? 87.819 56.239 17.513 1.00 16.16 82 ILE A N 1
ATOM 636 C CA . ILE A 1 82 ? 88.023 56.532 18.929 1.00 22.70 82 ILE A CA 1
ATOM 637 C C . ILE A 1 82 ? 89.047 55.618 19.619 1.00 26.96 82 ILE A C 1
ATOM 638 O O . ILE A 1 82 ? 89.597 55.982 20.658 1.00 26.58 82 ILE A O 1
ATOM 643 N N . LEU A 1 83 ? 89.315 54.444 19.049 1.00 18.06 83 LEU A N 1
ATOM 644 C CA . LEU A 1 83 ? 90.225 53.498 19.702 1.00 21.28 83 LEU A CA 1
ATOM 645 C C . LEU A 1 83 ? 91.659 54.019 19.803 1.00 24.09 83 LEU A C 1
ATOM 646 O O . LEU A 1 83 ? 92.307 53.865 20.841 1.00 23.66 83 LEU A O 1
ATOM 651 N N . ASP A 1 84 ? 92.150 54.624 18.728 1.00 17.48 84 ASP A N 1
ATOM 652 C CA . ASP A 1 84 ? 93.495 55.183 18.730 1.00 30.35 84 ASP A CA 1
ATOM 653 C C . ASP A 1 84 ? 93.579 56.365 19.696 1.00 30.01 84 ASP A C 1
ATOM 654 O O . ASP A 1 84 ? 94.590 56.557 20.377 1.00 26.63 84 ASP A O 1
ATOM 659 N N . THR A 1 85 ? 92.518 57.164 19.736 1.00 26.24 85 THR A N 1
ATOM 660 C CA . THR A 1 85 ? 92.428 58.280 20.673 1.00 22.61 85 THR A CA 1
ATOM 661 C C . THR A 1 85 ? 92.408 57.830 22.133 1.00 20.61 85 THR A C 1
ATOM 662 O O . THR A 1 85 ? 93.069 58.423 22.984 1.00 22.59 85 THR A O 1
ATOM 666 N N . LEU A 1 86 ? 91.662 56.766 22.411 1.00 18.47 86 LEU A N 1
ATOM 667 C CA . LEU A 1 86 ? 91.508 56.277 23.776 1.00 21.55 86 LEU A CA 1
ATOM 668 C C . LEU A 1 86 ? 92.785 55.640 24.295 1.00 27.37 86 LEU A C 1
ATOM 669 O O . LEU A 1 86 ? 93.053 55.643 25.499 1.00 31.60 86 LEU A O 1
ATOM 674 N N . MET A 1 87 ? 93.562 55.084 23.377 1.00 24.12 87 MET A N 1
ATOM 675 C CA . MET A 1 87 ? 94.857 54.511 23.700 1.00 31.23 87 MET A CA 1
ATOM 676 C C . MET A 1 87 ? 95.822 55.562 24.241 1.00 31.93 87 MET A C 1
ATOM 677 O O . MET A 1 87 ? 96.535 55.324 25.219 1.00 37.53 87 MET A O 1
ATOM 682 N N . THR A 1 88 ? 95.838 56.721 23.593 1.00 23.87 88 THR A N 1
ATOM 683 C CA . THR A 1 88 ? 96.606 57.866 24.065 1.00 24.68 88 THR A CA 1
ATOM 684 C C . THR A 1 88 ? 96.095 58.381 25.412 1.00 21.21 88 THR A C 1
ATOM 685 O O . THR A 1 88 ? 96.884 58.679 26.305 1.00 20.46 88 THR A O 1
ATOM 689 N N . LEU A 1 89 ? 94.777 58.486 25.553 1.00 21.98 89 LEU A N 1
ATOM 690 C CA . LEU A 1 89 ? 94.190 59.006 26.781 1.00 21.47 89 LEU A CA 1
ATOM 691 C C . LEU A 1 89 ? 94.453 58.091 27.977 1.00 25.37 89 LEU A C 1
ATOM 692 O O . LEU A 1 89 ? 94.596 58.570 29.100 1.00 24.17 89 LEU A O 1
ATOM 697 N N . ASP A 1 90 ? 94.503 56.780 27.744 1.00 25.01 90 ASP A N 1
ATOM 698 C CA . ASP A 1 90 ? 94.865 55.829 28.804 1.00 27.57 90 ASP A CA 1
ATOM 699 C C . ASP A 1 90 ? 95.726 54.652 28.345 1.00 19.25 90 ASP A C 1
ATOM 700 O O . ASP A 1 90 ? 95.199 53.602 27.972 1.00 19.59 90 ASP A O 1
ATOM 705 N N . ALA A 1 91 ? 97.042 54.825 28.388 1.00 26.27 91 ALA A N 1
ATOM 706 C CA . ALA A 1 91 ? 97.972 53.849 27.836 1.00 19.55 91 ALA A CA 1
ATOM 707 C C . ALA A 1 91 ? 97.874 52.489 28.526 1.00 21.12 91 ALA A C 1
ATOM 708 O O . ALA A 1 91 ? 98.277 51.477 27.958 1.00 27.75 91 ALA A O 1
ATOM 710 N N . GLU A 1 92 ? 97.343 52.464 29.744 1.00 20.74 92 GLU A N 1
ATOM 711 C CA . GLU A 1 92 ? 97.180 51.212 30.482 1.00 21.37 92 GLU A CA 1
ATOM 712 C C . GLU A 1 92 ? 96.206 50.238 29.811 1.00 22.11 92 GLU A C 1
ATOM 713 O O . GLU A 1 92 ? 96.250 49.038 30.081 1.00 29.86 92 GLU A O 1
ATOM 719 N N . ASN A 1 93 ? 95.327 50.746 28.951 1.00 23.60 93 ASN A N 1
ATOM 720 C CA . ASN A 1 93 ? 94.406 49.869 28.239 1.00 26.13 93 ASN A CA 1
ATOM 721 C C . ASN A 1 93 ? 94.871 49.637 26.810 1.00 21.77 93 ASN A C 1
ATOM 722 O O . ASN A 1 93 ? 94.101 49.159 25.978 1.00 17.65 93 ASN A O 1
ATOM 727 N N . ALA A 1 94 ? 96.127 49.969 26.526 1.00 21.08 94 ALA A N 1
ATOM 728 C CA . ALA A 1 94 ? 96.669 49.789 25.180 1.00 25.59 94 ALA A CA 1
ATOM 729 C C . ALA A 1 94 ? 96.651 48.346 24.689 1.00 28.63 94 ALA A C 1
ATOM 730 O O . ALA A 1 94 ? 96.305 48.085 23.535 1.00 32.01 94 ALA A O 1
ATOM 732 N N . THR A 1 95 ? 97.004 47.406 25.562 1.00 24.25 95 THR A N 1
ATOM 733 C CA . THR A 1 95 ? 97.083 46.007 25.148 1.00 30.27 95 THR A CA 1
ATOM 734 C C . THR A 1 95 ? 95.729 45.369 24.837 1.00 26.84 95 THR A C 1
ATOM 735 O O . THR A 1 95 ? 95.627 44.572 23.907 1.00 27.53 95 THR A O 1
ATOM 739 N N . SER A 1 96 ? 94.698 45.709 25.607 1.00 23.00 96 SER A N 1
ATOM 740 C CA . SER A 1 96 ? 93.353 45.205 25.319 1.00 26.26 96 SER A CA 1
ATOM 741 C C . SER A 1 96 ? 92.792 45.770 24.013 1.00 18.65 96 SER A C 1
ATOM 742 O O . SER A 1 96 ? 92.059 45.085 23.298 1.00 28.58 96 SER A O 1
ATOM 745 N N . ILE A 1 97 ? 93.142 47.018 23.709 1.00 20.17 97 ILE A N 1
ATOM 746 C CA . ILE A 1 97 ? 92.725 47.654 22.459 1.00 25.73 97 ILE A CA 1
ATOM 747 C C . ILE A 1 97 ? 93.381 47.026 21.233 1.00 22.28 97 ILE A C 1
ATOM 748 O O . ILE A 1 97 ? 92.703 46.739 20.242 1.00 21.27 97 ILE A O 1
ATOM 753 N N . VAL A 1 98 ? 94.692 46.799 21.306 1.00 20.09 98 VAL A N 1
ATOM 754 C CA . VAL A 1 98 ? 95.418 46.150 20.219 1.00 23.11 98 VAL A CA 1
ATOM 755 C C . VAL A 1 98 ? 94.886 44.752 19.952 1.00 16.35 98 VAL A C 1
ATOM 756 O O . VAL A 1 98 ? 94.720 44.342 18.804 1.00 20.48 98 VAL A O 1
ATOM 760 N N . GLU A 1 99 ? 94.613 44.027 21.027 1.00 18.07 99 GLU A N 1
ATOM 761 C CA . GLU A 1 99 ? 94.111 42.665 20.927 1.00 21.71 99 GLU A CA 1
ATOM 762 C C . GLU A 1 99 ? 92.705 42.579 20.332 1.00 20.89 99 GLU A C 1
ATOM 763 O O . GLU A 1 99 ? 92.383 41.605 19.649 1.00 20.81 99 GLU A O 1
ATOM 769 N N . ASP A 1 100 ? 91.870 43.580 20.603 1.00 17.23 100 ASP A N 1
ATOM 770 C CA . ASP A 1 100 ? 90.591 43.699 19.908 1.00 21.80 100 ASP A CA 1
ATOM 771 C C . ASP A 1 100 ? 90.824 43.854 18.401 1.00 16.27 100 ASP A C 1
ATOM 772 O O . ASP A 1 100 ? 90.154 43.212 17.596 1.00 12.28 100 ASP A O 1
ATOM 777 N N . LEU A 1 101 ? 91.784 44.700 18.029 1.00 14.93 101 LEU A N 1
ATOM 778 C CA . LEU A 1 101 ? 92.147 44.889 16.621 1.00 16.54 101 LEU A CA 1
ATOM 779 C C . LEU A 1 101 ? 92.593 43.593 15.960 1.00 18.45 101 LEU A C 1
ATOM 780 O O . LEU A 1 101 ? 92.111 43.237 14.883 1.00 16.89 101 LEU A O 1
ATOM 785 N N . LEU A 1 102 ? 93.540 42.911 16.601 1.00 18.84 102 LEU A N 1
ATOM 786 C CA . LEU A 1 102 ? 94.076 41.648 16.100 1.00 19.06 102 LEU A CA 1
ATOM 787 C C . LEU A 1 102 ? 92.994 40.588 15.948 1.00 14.11 102 LEU A C 1
ATOM 788 O O . LEU A 1 102 ? 92.920 39.905 14.925 1.00 18.00 102 LEU A O 1
ATOM 793 N N . ALA A 1 103 ? 92.157 40.455 16.971 1.00 14.25 103 ALA A N 1
ATOM 794 C CA . ALA A 1 103 ? 91.098 39.454 16.961 1.00 16.90 103 ALA A CA 1
ATOM 795 C C . ALA A 1 103 ? 90.024 39.759 15.918 1.00 13.84 103 ALA A C 1
ATOM 796 O O . ALA A 1 103 ? 89.477 38.845 15.299 1.00 13.33 103 ALA A O 1
ATOM 798 N N . ALA A 1 104 ? 89.707 41.040 15.748 1.00 14.41 104 ALA A N 1
ATOM 799 C CA . ALA A 1 104 ? 88.728 41.460 14.746 1.00 16.35 104 ALA A CA 1
ATOM 800 C C . ALA A 1 104 ? 89.222 41.213 13.321 1.00 17.74 104 ALA A C 1
ATOM 801 O O . ALA A 1 104 ? 88.475 40.719 12.472 1.00 17.33 104 ALA A O 1
ATOM 803 N N . ARG A 1 105 ? 90.475 41.574 13.055 1.00 13.90 105 ARG A N 1
ATOM 804 C CA . ARG A 1 105 ? 91.078 41.297 11.752 1.00 14.69 105 ARG A CA 1
ATOM 805 C C . ARG A 1 105 ? 91.054 39.799 11.457 1.00 15.78 105 ARG A C 1
ATOM 806 O O . ARG A 1 105 ? 90.704 39.382 10.355 1.00 15.99 105 ARG A O 1
ATOM 814 N N . THR A 1 106 ? 91.432 38.997 12.446 1.00 15.74 106 THR A N 1
ATOM 815 C CA . THR A 1 106 ? 91.469 37.547 12.283 1.00 16.20 106 THR A CA 1
ATOM 816 C C . THR A 1 106 ? 90.085 36.950 12.031 1.00 17.10 106 THR A C 1
ATOM 817 O O . THR A 1 106 ? 89.938 36.024 11.232 1.00 13.38 106 THR A O 1
ATOM 821 N N . ASN A 1 107 ? 89.071 37.479 12.708 1.00 14.70 107 ASN A N 1
ATOM 822 C CA . ASN A 1 107 ? 87.716 36.966 12.534 1.00 15.73 107 ASN A CA 1
ATOM 823 C C . ASN A 1 107 ? 86.980 37.421 11.269 1.00 13.37 107 ASN A C 1
ATOM 824 O O . ASN A 1 107 ? 86.157 36.674 10.745 1.00 18.12 107 ASN A O 1
ATOM 829 N N . ILE A 1 108 ? 87.274 38.618 10.764 1.00 10.44 108 ILE A N 1
ATOM 830 C CA . ILE A 1 108 ? 86.528 39.120 9.606 1.00 16.34 108 ILE A CA 1
ATOM 831 C C . ILE A 1 108 ? 87.246 38.892 8.275 1.00 13.44 108 ILE A C 1
ATOM 832 O O . ILE A 1 108 ? 86.604 38.816 7.228 1.00 18.64 108 ILE A O 1
ATOM 837 N N . SER A 1 109 ? 88.571 38.785 8.318 1.00 12.41 109 SER A N 1
ATOM 838 C CA . SER A 1 109 ? 89.368 38.477 7.123 1.00 16.18 109 SER A CA 1
ATOM 839 C C . SER A 1 109 ? 88.901 37.272 6.287 1.00 15.57 109 SER A C 1
ATOM 840 O O . SER A 1 109 ? 88.865 37.356 5.061 1.00 17.22 109 SER A O 1
ATOM 843 N N . PRO A 1 110 ? 88.558 36.144 6.936 1.00 15.16 110 PRO A N 1
ATOM 844 C CA . PRO A 1 110 ? 88.108 35.015 6.113 1.00 10.76 110 PRO A CA 1
ATOM 845 C C . PRO A 1 110 ? 86.808 35.291 5.359 1.00 16.19 110 PRO A C 1
ATOM 846 O O . PRO A 1 110 ? 86.546 34.626 4.358 1.00 16.07 110 PRO A O 1
ATOM 850 N N . ILE A 1 111 ? 86.002 36.232 5.846 1.00 17.79 111 ILE A N 1
ATOM 851 C CA . ILE A 1 111 ? 84.783 36.623 5.149 1.00 13.12 111 ILE A CA 1
ATOM 852 C C . ILE A 1 111 ? 85.106 37.438 3.900 1.00 12.25 111 ILE A C 1
ATOM 853 O O . ILE A 1 111 ? 84.786 37.015 2.791 1.00 13.40 111 ILE A O 1
ATOM 858 N N . PHE A 1 112 ? 85.740 38.598 4.067 1.00 9.08 112 PHE A N 1
ATOM 859 C CA . PHE A 1 112 ? 85.958 39.476 2.919 1.00 14.76 112 PHE A CA 1
ATOM 860 C C . PHE A 1 112 ? 86.967 38.934 1.907 1.00 16.12 112 PHE A C 1
ATOM 861 O O . PHE A 1 112 ? 86.871 39.224 0.715 1.00 18.36 112 PHE A O 1
ATOM 869 N N . MET A 1 113 ? 87.919 38.135 2.375 1.00 14.01 113 MET A N 1
ATOM 870 C CA . MET A 1 113 ? 88.878 37.530 1.459 1.00 16.77 113 MET A CA 1
ATOM 871 C C . MET A 1 113 ? 88.223 36.437 0.616 1.00 15.47 113 MET A C 1
ATOM 872 O O . MET A 1 113 ? 88.578 36.254 -0.550 1.00 12.89 113 MET A O 1
ATOM 877 N N . ARG A 1 114 ? 87.262 35.721 1.194 1.00 12.67 114 ARG A N 1
ATOM 878 C CA . ARG A 1 114 ? 86.516 34.725 0.424 1.00 16.18 114 ARG A CA 1
ATOM 879 C C . ARG A 1 114 ? 85.730 35.399 -0.702 1.00 16.76 114 ARG A C 1
ATOM 880 O O . ARG A 1 114 ? 85.713 34.920 -1.837 1.00 18.89 114 ARG A O 1
ATOM 888 N N . TYR A 1 115 ? 85.067 36.504 -0.377 1.00 12.38 115 TYR A N 1
ATOM 889 C CA . TYR A 1 115 ? 84.354 37.280 -1.385 1.00 16.48 115 TYR A CA 1
ATOM 890 C C . TYR A 1 115 ? 85.306 37.832 -2.447 1.00 19.91 115 TYR A C 1
ATOM 891 O O . TYR A 1 115 ? 85.009 37.773 -3.641 1.00 17.55 115 TYR A O 1
ATOM 900 N N . ALA A 1 116 ? 86.456 38.343 -2.012 1.00 11.73 116 ALA A N 1
ATOM 901 C CA . ALA A 1 116 ? 87.424 38.930 -2.934 1.00 14.59 116 ALA A CA 1
ATOM 902 C C . ALA A 1 116 ? 87.959 37.911 -3.934 1.00 18.29 116 ALA A C 1
ATOM 903 O O . ALA A 1 116 ? 88.043 38.195 -5.132 1.00 14.38 116 ALA A O 1
ATOM 905 N N . PHE A 1 117 ? 88.324 36.731 -3.441 1.00 11.11 117 PHE A N 1
ATOM 906 C CA . PHE A 1 117 ? 88.872 35.685 -4.299 1.00 21.54 117 PHE A CA 1
ATOM 907 C C . PHE A 1 117 ? 87.820 35.172 -5.286 1.00 15.55 117 PHE A C 1
ATOM 908 O O . PHE A 1 117 ? 88.152 34.729 -6.383 1.00 13.82 117 PHE A O 1
ATOM 916 N N . LYS A 1 118 ? 86.553 35.244 -4.890 1.00 14.64 118 LYS A N 1
ATOM 917 C CA . LYS A 1 118 ? 85.453 34.760 -5.722 1.00 18.43 118 LYS A CA 1
ATOM 918 C C . LYS A 1 118 ? 85.018 35.773 -6.783 1.00 21.15 118 LYS A C 1
ATOM 919 O O . LYS A 1 118 ? 84.840 35.421 -7.951 1.00 19.68 118 LYS A O 1
ATOM 925 N N . LEU A 1 119 ? 84.853 37.027 -6.370 1.00 15.76 119 LEU A N 1
ATOM 926 C CA . LEU A 1 119 ? 84.255 38.055 -7.221 1.00 19.54 119 LEU A CA 1
ATOM 927 C C . LEU A 1 119 ? 85.288 38.905 -7.957 1.00 23.16 119 LEU A C 1
ATOM 928 O O . LEU A 1 119 ? 84.994 39.475 -9.006 1.00 17.13 119 LEU A O 1
ATOM 933 N N . ASN A 1 120 ? 86.494 38.987 -7.407 1.00 17.76 120 ASN A N 1
ATOM 934 C CA . ASN A 1 120 ? 87.523 39.855 -7.968 1.00 18.98 120 ASN A CA 1
ATOM 935 C C . ASN A 1 120 ? 88.885 39.179 -7.965 1.00 20.01 120 ASN A C 1
ATOM 936 O O . ASN A 1 120 ? 89.878 39.757 -7.521 1.00 22.62 120 ASN A O 1
ATOM 941 N N . LYS A 1 121 ? 88.905 37.952 -8.480 1.00 15.06 121 LYS A N 1
ATOM 942 C CA . LYS A 1 121 ? 90.061 37.063 -8.430 1.00 19.53 121 LYS A CA 1
ATOM 943 C C . LYS A 1 121 ? 91.326 37.684 -9.008 1.00 22.89 121 LYS A C 1
ATOM 944 O O . LYS A 1 121 ? 92.391 37.615 -8.393 1.00 29.14 121 LYS A O 1
ATOM 950 N N . GLU A 1 122 ? 91.219 38.284 -10.189 1.00 21.78 122 GLU A N 1
ATOM 951 C CA . GLU A 1 122 ? 92.397 38.849 -10.845 1.00 22.02 122 GLU A CA 1
ATOM 952 C C . GLU A 1 122 ? 92.975 40.031 -10.061 1.00 21.06 122 GLU A C 1
ATOM 953 O O . GLU A 1 122 ? 94.189 40.132 -9.880 1.00 18.29 122 GLU A O 1
ATOM 959 N N . SER A 1 123 ? 92.106 40.927 -9.609 1.00 15.30 123 SER A N 1
ATOM 960 C CA . SER A 1 123 ? 92.549 42.085 -8.841 1.00 25.25 123 SER A CA 1
ATOM 961 C C . SER A 1 123 ? 93.120 41.695 -7.481 1.00 18.01 123 SER A C 1
ATOM 962 O O . SER A 1 123 ? 94.079 42.301 -7.011 1.00 21.84 123 SER A O 1
ATOM 965 N N . ALA A 1 124 ? 92.522 40.688 -6.852 1.00 23.57 124 ALA A N 1
ATOM 966 C CA . ALA A 1 124 ? 93.006 40.202 -5.564 1.00 22.54 124 ALA A CA 1
ATOM 967 C C . ALA A 1 124 ? 94.422 39.643 -5.670 1.00 22.51 124 ALA A C 1
ATOM 968 O O . ALA A 1 124 ? 95.283 39.954 -4.844 1.00 20.54 124 ALA A O 1
ATOM 970 N N . GLU A 1 125 ? 94.655 38.817 -6.686 1.00 18.03 125 GLU A N 1
ATOM 971 C CA . GLU A 1 125 ? 95.983 38.263 -6.947 1.00 18.60 125 GLU A CA 1
ATOM 972 C C . GLU A 1 125 ? 97.014 39.329 -7.311 1.00 14.28 125 GLU A C 1
ATOM 973 O O . GLU A 1 125 ? 98.163 39.248 -6.890 1.00 18.58 125 GLU A O 1
ATOM 979 N N . ARG A 1 126 ? 96.601 40.318 -8.098 1.00 17.43 126 ARG A N 1
ATOM 980 C CA . ARG A 1 126 ? 97.480 41.431 -8.442 1.00 20.24 126 ARG A CA 1
ATOM 981 C C . ARG A 1 126 ? 97.924 42.190 -7.189 1.00 24.41 126 ARG A C 1
ATOM 982 O O . ARG A 1 126 ? 99.095 42.550 -7.051 1.00 21.72 126 ARG A O 1
ATOM 990 N N . ILE A 1 127 ? 96.979 42.447 -6.289 1.00 20.72 127 ILE A N 1
ATOM 991 C CA . ILE A 1 127 ? 97.294 43.056 -5.000 1.00 20.77 127 ILE A CA 1
ATOM 992 C C . ILE A 1 127 ? 98.309 42.237 -4.205 1.00 17.01 127 ILE A C 1
ATOM 993 O O . ILE A 1 127 ? 99.320 42.769 -3.754 1.00 21.45 127 ILE A O 1
ATOM 998 N N . MET A 1 128 ? 98.031 40.946 -4.041 1.00 19.81 128 MET A N 1
ATOM 999 C CA . MET A 1 128 ? 98.880 40.069 -3.236 1.00 21.02 128 MET A CA 1
ATOM 1000 C C . MET A 1 128 ? 100.288 39.947 -3.826 1.00 21.56 128 MET A C 1
ATOM 1001 O O . MET A 1 128 ? 101.282 40.022 -3.099 1.00 21.51 128 MET A O 1
ATOM 1006 N N . ILE A 1 129 ? 100.369 39.767 -5.142 1.00 15.74 129 ILE A N 1
ATOM 1007 C CA . ILE A 1 129 ? 101.661 39.710 -5.823 1.00 22.99 129 ILE A CA 1
ATOM 1008 C C . ILE A 1 129 ? 102.458 40.998 -5.614 1.00 19.78 129 ILE A C 1
ATOM 1009 O O . ILE A 1 129 ? 103.656 40.951 -5.338 1.00 20.47 129 ILE A O 1
ATOM 1014 N N . ASN A 1 130 ? 101.795 42.146 -5.737 1.00 14.09 130 ASN A N 1
ATOM 1015 C CA . ASN A 1 130 ? 102.470 43.420 -5.516 1.00 21.20 130 ASN A CA 1
ATOM 1016 C C . ASN A 1 130 ? 102.962 43.558 -4.081 1.00 25.45 130 ASN A C 1
ATOM 1017 O O . ASN A 1 130 ? 104.067 44.047 -3.845 1.00 18.54 130 ASN A O 1
ATOM 1022 N N . VAL A 1 131 ? 102.150 43.097 -3.132 1.00 17.11 131 VAL A N 1
ATOM 1023 C CA . VAL A 1 131 ? 102.513 43.147 -1.719 1.00 21.01 131 VAL A CA 1
ATOM 1024 C C . VAL A 1 131 ? 103.705 42.253 -1.396 1.00 14.80 131 VAL A C 1
ATOM 1025 O O . VAL A 1 131 ? 104.662 42.694 -0.756 1.00 18.59 131 VAL A O 1
ATOM 1029 N N . ILE A 1 132 ? 103.649 41.007 -1.851 1.00 18.85 132 ILE A N 1
ATOM 1030 C CA . ILE A 1 132 ? 104.729 40.053 -1.603 1.00 18.14 132 ILE A CA 1
ATOM 1031 C C . ILE A 1 132 ? 106.078 40.512 -2.153 1.00 20.27 132 ILE A C 1
ATOM 1032 O O . ILE A 1 132 ? 107.072 40.560 -1.425 1.00 25.38 132 ILE A O 1
ATOM 1037 N N . GLU A 1 133 ? 106.099 40.862 -3.435 1.00 19.41 133 GLU A N 1
ATOM 1038 C CA . GLU A 1 133 ? 107.335 41.266 -4.102 1.00 25.88 133 GLU A CA 1
ATOM 1039 C C . GLU A 1 133 ? 107.878 42.585 -3.546 1.00 20.63 133 GLU A C 1
ATOM 1040 O O . GLU A 1 133 ? 109.089 42.746 -3.403 1.00 25.68 133 GLU A O 1
ATOM 1046 N N . SER A 1 134 ? 106.985 43.525 -3.241 1.00 26.07 134 SER A N 1
ATOM 1047 C CA . SER A 1 134 ? 107.394 44.787 -2.625 1.00 24.75 134 SER A CA 1
ATOM 1048 C C . SER A 1 134 ? 108.067 44.548 -1.279 1.00 20.20 134 SER A C 1
ATOM 1049 O O . SER A 1 134 ? 109.111 45.136 -0.996 1.00 22.27 134 SER A O 1
ATOM 1052 N N . CYS A 1 135 ? 107.468 43.689 -0.457 1.00 22.35 135 CYS A N 1
ATOM 1053 C CA . CYS A 1 135 ? 108.007 43.393 0.866 1.00 22.03 135 CYS A CA 1
ATOM 1054 C C . CYS A 1 135 ? 109.353 42.687 0.752 1.00 24.75 135 CYS A C 1
ATOM 1055 O O . CYS A 1 135 ? 110.279 42.973 1.513 1.00 25.12 135 CYS A O 1
ATOM 1058 N N . GLU A 1 136 ? 109.442 41.750 -0.189 1.00 22.57 136 GLU A N 1
ATOM 1059 C CA . GLU A 1 136 ? 110.690 41.049 -0.481 1.00 24.62 136 GLU A CA 1
ATOM 1060 C C . GLU A 1 136 ? 111.788 42.005 -0.931 1.00 18.97 136 GLU A C 1
ATOM 1061 O O . GLU A 1 136 ? 112.928 41.905 -0.486 1.00 21.05 136 GLU A O 1
ATOM 1067 N N . ALA A 1 137 ? 111.434 42.939 -1.805 1.00 20.62 137 ALA A N 1
ATOM 1068 C CA . ALA A 1 137 ? 112.382 43.945 -2.260 1.00 23.50 137 ALA A CA 1
ATOM 1069 C C . ALA A 1 137 ? 112.765 44.894 -1.127 1.00 30.02 137 ALA A C 1
ATOM 1070 O O . ALA A 1 137 ? 113.897 45.373 -1.066 1.00 25.13 137 ALA A O 1
ATOM 1072 N N . LEU A 1 138 ? 111.810 45.185 -0.248 1.00 24.48 138 LEU A N 1
ATOM 1073 C CA . LEU A 1 138 ? 112.058 46.060 0.898 1.00 23.17 138 LEU A CA 1
ATOM 1074 C C . LEU A 1 138 ? 113.153 45.528 1.829 1.00 28.36 138 LEU A C 1
ATOM 1075 O O . LEU A 1 138 ? 114.125 46.229 2.121 1.00 24.09 138 LEU A O 1
ATOM 1080 N N . VAL A 1 139 ? 112.996 44.291 2.295 1.00 24.09 139 VAL A N 1
ATOM 1081 C CA . VAL A 1 139 ? 113.939 43.720 3.259 1.00 31.66 139 VAL A CA 1
ATOM 1082 C C . VAL A 1 139 ? 115.259 43.220 2.658 1.00 32.59 139 VAL A C 1
ATOM 1083 O O . VAL A 1 139 ? 116.237 43.031 3.384 1.00 32.48 139 VAL A O 1
ATOM 1087 N N . ASN A 1 140 ? 115.287 43.016 1.342 1.00 32.68 140 ASN A N 1
ATOM 1088 C CA . ASN A 1 140 ? 116.501 42.560 0.657 1.00 29.62 140 ASN A CA 1
ATOM 1089 C C . ASN A 1 140 ? 117.320 43.708 0.063 1.00 25.23 140 ASN A C 1
ATOM 1090 O O . ASN A 1 140 ? 118.437 43.514 -0.414 1.00 27.25 140 ASN A O 1
ATOM 1095 N N . ALA A 1 141 ? 116.755 44.908 0.106 1.00 26.29 141 ALA A N 1
ATOM 1096 C CA . ALA A 1 141 ? 117.456 46.108 -0.329 1.00 27.75 141 ALA A CA 1
ATOM 1097 C C . ALA A 1 141 ? 118.586 46.402 0.657 1.00 27.72 141 ALA A C 1
ATOM 1098 O O . ALA A 1 141 ? 118.527 45.984 1.815 1.00 25.75 141 ALA A O 1
ATOM 1100 N N . PRO A 1 142 ? 119.621 47.129 0.207 1.00 26.86 142 PRO A N 1
ATOM 1101 C CA . PRO A 1 142 ? 120.710 47.448 1.138 1.00 30.12 142 PRO A CA 1
ATOM 1102 C C . PRO A 1 142 ? 120.282 48.540 2.102 1.00 31.32 142 PRO A C 1
ATOM 1103 O O . PRO A 1 142 ? 120.783 48.603 3.225 1.00 33.40 142 PRO A O 1
ATOM 1107 N N . SER A 1 143 ? 119.381 49.402 1.649 1.00 30.72 143 SER A N 1
ATOM 1108 C CA . SER A 1 143 ? 118.871 50.498 2.462 1.00 24.96 143 SER A CA 1
ATOM 1109 C C . SER A 1 143 ? 117.425 50.796 2.077 1.00 29.57 143 SER A C 1
ATOM 1110 O O . SER A 1 143 ? 117.014 50.521 0.947 1.00 28.40 143 SER A O 1
ATOM 1113 N N . TRP A 1 144 ? 116.649 51.303 3.030 1.00 28.81 144 TRP A N 1
ATOM 1114 C CA . TRP A 1 144 ? 115.284 51.743 2.764 1.00 24.14 144 TRP A CA 1
ATOM 1115 C C . TRP A 1 144 ? 115.325 52.778 1.653 1.00 26.98 144 TRP A C 1
ATOM 1116 O O . TRP A 1 144 ? 114.480 52.787 0.755 1.00 24.51 144 TRP A O 1
ATOM 1127 N N . ASP A 1 145 ? 116.316 53.658 1.741 1.00 28.85 145 ASP A N 1
ATOM 1128 C CA . ASP A 1 145 ? 116.527 54.721 0.767 1.00 31.86 145 ASP A CA 1
ATOM 1129 C C . ASP A 1 145 ? 116.732 54.189 -0.655 1.00 28.18 145 ASP A C 1
ATOM 1130 O O . ASP A 1 145 ? 116.371 54.849 -1.632 1.00 28.33 145 ASP A O 1
ATOM 1135 N N . ALA A 1 146 ? 117.305 52.994 -0.763 1.00 22.46 146 ALA A N 1
ATOM 1136 C CA . ALA A 1 146 ? 117.545 52.376 -2.061 1.00 31.88 146 ALA A CA 1
ATOM 1137 C C . ALA A 1 146 ? 116.242 51.804 -2.604 1.00 27.19 146 ALA A C 1
ATOM 1138 O O . ALA A 1 146 ? 115.897 52.018 -3.767 1.00 26.41 146 ALA A O 1
ATOM 1140 N N . PHE A 1 147 ? 115.544 51.049 -1.761 1.00 25.06 147 PHE A N 1
ATOM 1141 C CA . PHE A 1 147 ? 114.201 50.570 -2.078 1.00 25.99 147 PHE A CA 1
ATOM 1142 C C . PHE A 1 147 ? 113.269 51.669 -2.575 1.00 25.66 147 PHE A C 1
ATOM 1143 O O . PHE A 1 147 ? 112.559 51.488 -3.565 1.00 28.59 147 PHE A O 1
ATOM 1151 N N . ILE A 1 148 ? 113.284 52.809 -1.889 1.00 23.19 148 ILE A N 1
ATOM 1152 C CA . ILE A 1 148 ? 112.403 53.925 -2.223 1.00 22.43 148 ILE A CA 1
ATOM 1153 C C . ILE A 1 148 ? 112.746 54.569 -3.564 1.00 25.23 148 ILE A C 1
ATOM 1154 O O . ILE A 1 148 ? 111.854 54.970 -4.319 1.00 25.07 148 ILE A O 1
ATOM 1159 N N . ALA A 1 149 ? 114.035 54.656 -3.870 1.00 28.29 149 ALA A N 1
ATOM 1160 C CA . ALA A 1 149 ? 114.462 55.227 -5.139 1.00 32.51 149 ALA A CA 1
ATOM 1161 C C . ALA A 1 149 ? 113.971 54.368 -6.303 1.00 36.03 149 ALA A C 1
ATOM 1162 O O . ALA A 1 149 ? 113.732 54.873 -7.404 1.00 42.32 149 ALA A O 1
ATOM 1164 N N . ALA A 1 150 ? 113.815 53.071 -6.050 1.00 28.24 150 ALA A N 1
ATOM 1165 C CA . ALA A 1 150 ? 113.391 52.137 -7.088 1.00 26.22 150 ALA A CA 1
ATOM 1166 C C . ALA A 1 150 ? 111.905 51.776 -7.086 1.00 26.01 150 ALA A C 1
ATOM 1167 O O . ALA A 1 150 ? 111.393 51.277 -8.084 1.00 35.26 150 ALA A O 1
ATOM 1169 N N . SER A 1 151 ? 111.216 52.011 -5.973 1.00 29.27 151 SER A N 1
ATOM 1170 C CA . SER A 1 151 ? 109.820 51.582 -5.852 1.00 27.90 151 SER A CA 1
ATOM 1171 C C . SER A 1 151 ? 108.821 52.558 -6.462 1.00 20.12 151 SER A C 1
ATOM 1172 O O . SER A 1 151 ? 108.868 53.752 -6.185 1.00 18.48 151 SER A O 1
ATOM 1175 N N . PRO A 1 152 ? 107.904 52.039 -7.294 1.00 22.42 152 PRO A N 1
ATOM 1176 C CA . PRO A 1 152 ? 106.803 52.816 -7.874 1.00 24.32 152 PRO A CA 1
ATOM 1177 C C . PRO A 1 152 ? 105.869 53.356 -6.796 1.00 26.31 152 PRO A C 1
ATOM 1178 O O . PRO A 1 152 ? 105.141 54.317 -7.049 1.00 25.74 152 PRO A O 1
ATOM 1182 N N . TYR A 1 153 ? 105.898 52.744 -5.613 1.00 21.19 153 TYR A N 1
ATOM 1183 C CA . TYR A 1 153 ? 105.065 53.168 -4.496 1.00 22.41 153 TYR A CA 1
ATOM 1184 C C . TYR A 1 153 ? 105.734 54.254 -3.654 1.00 25.16 153 TYR A C 1
ATOM 1185 O O . TYR A 1 153 ? 105.255 54.583 -2.570 1.00 30.50 153 TYR A O 1
ATOM 1194 N N . ALA A 1 154 ? 106.822 54.822 -4.168 1.00 22.96 154 ALA A N 1
ATOM 1195 C CA . ALA A 1 154 ? 107.621 55.792 -3.419 1.00 29.23 154 ALA A CA 1
ATOM 1196 C C . ALA A 1 154 ? 106.813 56.970 -2.874 1.00 32.58 154 ALA A C 1
ATOM 1197 O O . ALA A 1 154 ? 106.930 57.314 -1.699 1.00 31.26 154 ALA A O 1
ATOM 1199 N N . GLU A 1 155 ? 105.976 57.569 -3.715 1.00 34.54 155 GLU A N 1
ATOM 1200 C CA . GLU A 1 155 ? 105.274 58.793 -3.330 1.00 34.03 155 GLU A CA 1
ATOM 1201 C C . GLU A 1 155 ? 104.219 58.539 -2.246 1.00 29.12 155 GLU A C 1
ATOM 1202 O O . GLU A 1 155 ? 104.102 59.312 -1.291 1.00 31.08 155 GLU A O 1
ATOM 1208 N N . LYS A 1 156 ? 103.451 57.463 -2.400 1.00 28.01 156 LYS A N 1
ATOM 1209 C CA . LYS A 1 156 ? 102.448 57.086 -1.402 1.00 29.65 156 LYS A CA 1
ATOM 1210 C C . LYS A 1 156 ? 103.066 56.652 -0.071 1.00 30.24 156 LYS A C 1
ATOM 1211 O O . LYS A 1 156 ? 102.560 57.000 0.997 1.00 29.95 156 LYS A O 1
ATOM 1217 N N . ILE A 1 157 ? 104.151 55.884 -0.141 1.00 28.06 157 ILE A N 1
ATOM 1218 C CA . ILE A 1 157 ? 104.865 55.453 1.058 1.00 30.06 157 ILE A CA 1
ATOM 1219 C C . ILE A 1 157 ? 105.357 56.669 1.833 1.00 26.28 157 ILE A C 1
ATOM 1220 O O . ILE A 1 157 ? 105.087 56.813 3.026 1.00 29.82 157 ILE A O 1
ATOM 1225 N N . GLN A 1 158 ? 106.052 57.554 1.126 1.00 29.98 158 GLN A N 1
ATOM 1226 C CA . GLN A 1 158 ? 106.677 58.728 1.719 1.00 27.45 158 GLN A CA 1
ATOM 1227 C C . GLN A 1 158 ? 105.677 59.775 2.210 1.00 36.65 158 GLN A C 1
ATOM 1228 O O . GLN A 1 158 ? 106.042 60.683 2.959 1.00 34.70 158 GLN A O 1
ATOM 1234 N N . GLN A 1 159 ? 104.429 59.668 1.765 1.00 33.20 159 GLN A N 1
ATOM 1235 C CA . GLN A 1 159 ? 103.390 60.591 2.208 1.00 31.96 159 GLN A CA 1
ATOM 1236 C C . GLN A 1 159 ? 103.224 60.526 3.724 1.00 26.95 159 GLN A C 1
ATOM 1237 O O . GLN A 1 159 ? 102.960 61.539 4.370 1.00 34.00 159 GLN A O 1
ATOM 1243 N N . HIS A 1 160 ? 103.382 59.331 4.288 1.00 29.81 160 HIS A N 1
ATOM 1244 C CA . HIS A 1 160 ? 103.213 59.159 5.725 1.00 29.79 160 HIS A CA 1
ATOM 1245 C C . HIS A 1 160 ? 104.393 58.464 6.414 1.00 30.92 160 HIS A C 1
ATOM 1246 O O . HIS A 1 160 ? 104.424 58.368 7.641 1.00 34.50 160 HIS A O 1
ATOM 1253 N N . VAL A 1 161 ? 105.364 57.986 5.640 1.00 29.99 161 VAL A N 1
ATOM 1254 C CA . VAL A 1 161 ? 106.538 57.346 6.234 1.00 30.50 161 VAL A CA 1
ATOM 1255 C C . VAL A 1 161 ? 107.832 58.125 6.005 1.00 33.40 161 VAL A C 1
ATOM 1256 O O . VAL A 1 161 ? 108.318 58.231 4.876 1.00 26.47 161 VAL A O 1
ATOM 1260 N N . LYS A 1 162 ? 108.375 58.674 7.088 1.00 34.37 162 LYS A N 1
ATOM 1261 C CA . LYS A 1 162 ? 109.641 59.401 7.054 1.00 29.78 162 LYS A CA 1
ATOM 1262 C C . LYS A 1 162 ? 110.310 59.297 8.420 1.00 37.93 162 LYS A C 1
ATOM 1263 O O . LYS A 1 162 ? 109.636 59.072 9.425 1.00 30.76 162 LYS A O 1
ATOM 1269 N N . GLU A 1 163 ? 111.630 59.452 8.456 1.00 33.13 163 GLU A N 1
ATOM 1270 C CA . GLU A 1 163 ? 112.366 59.462 9.720 1.00 40.92 163 GLU A CA 1
ATOM 1271 C C . GLU A 1 163 ? 113.568 60.397 9.654 1.00 34.49 163 GLU A C 1
ATOM 1272 O O . GLU A 1 163 ? 114.654 60.004 9.220 1.00 30.01 163 GLU A O 1
ATOM 1278 N N . ASP A 1 164 ? 113.352 61.637 10.083 1.00 34.33 164 ASP A N 1
ATOM 1279 C CA . ASP A 1 164 ? 114.357 62.679 9.960 1.00 46.56 164 ASP A CA 1
ATOM 1280 C C . ASP A 1 164 ? 114.901 63.113 11.323 1.00 44.56 164 ASP A C 1
ATOM 1281 O O . ASP A 1 164 ? 115.754 63.998 11.402 1.00 45.32 164 ASP A O 1
ATOM 1286 N N . SER A 1 165 ? 114.407 62.487 12.388 1.00 41.53 165 SER A N 1
ATOM 1287 C CA . SER A 1 165 ? 114.855 62.811 13.740 1.00 44.51 165 SER A CA 1
ATOM 1288 C C . SER A 1 165 ? 115.918 61.822 14.208 1.00 36.82 165 SER A C 1
ATOM 1289 O O . SER A 1 165 ? 117.005 62.218 14.631 1.00 34.99 165 SER A O 1
ATOM 1292 N N . GLU A 1 166 ? 115.591 60.535 14.138 1.00 36.68 166 GLU A N 1
ATOM 1293 C CA . GLU A 1 166 ? 116.503 59.482 14.575 1.00 34.23 166 GLU A CA 1
ATOM 1294 C C . GLU A 1 166 ? 117.751 59.484 13.688 1.00 31.10 166 GLU A C 1
ATOM 1295 O O . GLU A 1 166 ? 117.662 59.299 12.472 1.00 31.81 166 GLU A O 1
ATOM 1301 N N . LYS A 1 167 ? 118.910 59.709 14.300 1.00 29.50 167 LYS A N 1
ATOM 1302 C CA . LYS A 1 167 ? 120.158 59.857 13.554 1.00 25.72 167 LYS A CA 1
ATOM 1303 C C . LYS A 1 167 ? 121.002 58.584 13.521 1.00 22.86 167 LYS A C 1
ATOM 1304 O O . LYS A 1 167 ? 121.817 58.395 12.615 1.00 31.03 167 LYS A O 1
ATOM 1310 N N . ASP A 1 168 ? 120.808 57.716 14.509 1.00 25.31 168 ASP A N 1
ATOM 1311 C CA . ASP A 1 168 ? 121.431 56.401 14.482 1.00 28.46 168 ASP A CA 1
ATOM 1312 C C . ASP A 1 168 ? 120.839 55.649 13.295 1.00 31.65 168 ASP A C 1
ATOM 1313 O O . ASP A 1 168 ? 119.663 55.278 13.306 1.00 23.26 168 ASP A O 1
ATOM 1318 N N . GLU A 1 169 ? 121.660 55.435 12.270 1.00 24.09 169 GLU A N 1
ATOM 1319 C CA . GLU A 1 169 ? 121.185 54.880 11.005 1.00 23.55 169 GLU A CA 1
ATOM 1320 C C . GLU A 1 169 ? 120.644 53.465 11.148 1.00 27.38 169 GLU A C 1
ATOM 1321 O O . GLU A 1 169 ? 119.760 53.054 10.396 1.00 28.10 169 GLU A O 1
ATOM 1327 N N . LEU A 1 170 ? 121.179 52.719 12.107 1.00 26.48 170 LEU A N 1
ATOM 1328 C CA . LEU A 1 170 ? 120.683 51.378 12.368 1.00 28.81 170 LEU A CA 1
ATOM 1329 C C . LEU A 1 170 ? 119.236 51.466 12.848 1.00 34.49 170 LEU A C 1
ATOM 1330 O O . LEU A 1 170 ? 118.351 50.798 12.307 1.00 32.82 170 LEU A O 1
ATOM 1335 N N . LYS A 1 171 ? 119.003 52.289 13.867 1.00 29.59 171 LYS A N 1
ATOM 1336 C CA . LYS A 1 171 ? 117.659 52.500 14.396 1.00 26.58 171 LYS A CA 1
ATOM 1337 C C . LYS A 1 171 ? 116.735 53.145 13.368 1.00 25.32 171 LYS A C 1
ATOM 1338 O O . LYS A 1 171 ? 115.559 52.801 13.281 1.00 23.16 171 LYS A O 1
ATOM 1344 N N . ARG A 1 172 ? 117.269 54.099 12.611 1.00 21.25 172 ARG A N 1
ATOM 1345 C CA . ARG A 1 172 ? 116.509 54.745 11.549 1.00 21.05 172 ARG A CA 1
ATOM 1346 C C . ARG A 1 172 ? 116.043 53.729 10.511 1.00 26.95 172 ARG A C 1
ATOM 1347 O O . ARG A 1 172 ? 114.884 53.751 10.090 1.00 22.39 172 ARG A O 1
ATOM 1355 N N . GLN A 1 173 ? 116.946 52.838 10.105 1.00 20.57 173 GLN A N 1
ATOM 1356 C CA . GLN A 1 173 ? 116.593 51.763 9.177 1.00 24.53 173 GLN A CA 1
ATOM 1357 C C . GLN A 1 173 ? 115.530 50.843 9.762 1.00 23.21 173 GLN A C 1
ATOM 1358 O O . GLN A 1 173 ? 114.618 50.421 9.057 1.00 19.64 173 GLN A O 1
ATOM 1364 N N . GLU A 1 174 ? 115.655 50.529 11.048 1.00 22.28 174 GLU A N 1
ATOM 1365 C CA . GLU A 1 174 ? 114.704 49.638 11.700 1.00 18.80 174 GLU A CA 1
ATOM 1366 C C . GLU A 1 174 ? 113.300 50.246 11.683 1.00 27.91 174 GLU A C 1
ATOM 1367 O O . GLU A 1 174 ? 112.311 49.545 11.456 1.00 21.96 174 GLU A O 1
ATOM 1373 N N . ILE A 1 175 ? 113.226 51.556 11.910 1.00 21.70 175 ILE A N 1
ATOM 1374 C CA . ILE A 1 175 ? 111.958 52.279 11.895 1.00 28.03 175 ILE A CA 1
ATOM 1375 C C . ILE A 1 175 ? 111.353 52.360 10.492 1.00 20.51 175 ILE A C 1
ATOM 1376 O O . ILE A 1 175 ? 110.168 52.080 10.303 1.00 20.20 175 ILE A O 1
ATOM 1381 N N . LEU A 1 176 ? 112.170 52.732 9.510 1.00 19.89 176 LEU A N 1
ATOM 1382 C CA . LEU A 1 176 ? 111.685 52.910 8.144 1.00 17.71 176 LEU A CA 1
ATOM 1383 C C . LEU A 1 176 ? 111.239 51.592 7.510 1.00 21.90 176 LEU A C 1
ATOM 1384 O O . LEU A 1 176 ? 110.240 51.555 6.792 1.00 19.46 176 LEU A O 1
ATOM 1389 N N . ILE A 1 177 ? 111.972 50.515 7.785 1.00 19.71 177 ILE A N 1
ATOM 1390 C CA . ILE A 1 177 ? 111.595 49.185 7.314 1.00 18.27 177 ILE A CA 1
ATOM 1391 C C . ILE A 1 177 ? 110.272 48.729 7.929 1.00 22.78 177 ILE A C 1
ATOM 1392 O O . ILE A 1 177 ? 109.387 48.225 7.234 1.00 17.81 177 ILE A O 1
ATOM 1397 N N . ALA A 1 178 ? 110.152 48.899 9.242 1.00 21.15 178 ALA A N 1
ATOM 1398 C CA . ALA A 1 178 ? 108.944 48.515 9.957 1.00 21.09 178 ALA A CA 1
ATOM 1399 C C . ALA A 1 178 ? 107.711 49.243 9.427 1.00 16.33 178 ALA A C 1
ATOM 1400 O O . ALA A 1 178 ? 106.672 48.622 9.191 1.00 18.30 178 ALA A O 1
ATOM 1402 N N . LYS A 1 179 ? 107.827 50.559 9.273 1.00 12.63 179 LYS A N 1
ATOM 1403 C CA . LYS A 1 179 ? 106.720 51.393 8.797 1.00 22.46 179 LYS A CA 1
ATOM 1404 C C . LYS A 1 179 ? 106.338 51.131 7.339 1.00 21.87 179 LYS A C 1
ATOM 1405 O O . LYS A 1 179 ? 105.171 51.262 6.960 1.00 17.34 179 LYS A O 1
ATOM 1411 N N . THR A 1 180 ? 107.326 50.788 6.520 1.00 17.99 180 THR A N 1
ATOM 1412 C CA . THR A 1 180 ? 107.075 50.526 5.108 1.00 18.79 180 THR A CA 1
ATOM 1413 C C . THR A 1 180 ? 106.462 49.135 4.965 1.00 16.23 180 THR A C 1
ATOM 1414 O O . THR A 1 180 ? 105.599 48.908 4.120 1.00 15.62 180 THR A O 1
ATOM 1418 N N . PHE A 1 181 ? 106.916 48.196 5.787 1.00 11.32 181 PHE A N 1
ATOM 1419 C CA . PHE A 1 181 ? 106.297 46.876 5.799 1.00 14.53 181 PHE A CA 1
ATOM 1420 C C . PHE A 1 181 ? 104.831 46.989 6.229 1.00 20.66 181 PHE A C 1
ATOM 1421 O O . PHE A 1 181 ? 103.952 46.388 5.612 1.00 17.23 181 PHE A O 1
ATOM 1429 N N . ASN A 1 182 ? 104.574 47.772 7.276 1.00 13.83 182 ASN A N 1
ATOM 1430 C CA . ASN A 1 182 ? 103.207 48.047 7.717 1.00 15.09 182 ASN A CA 1
ATOM 1431 C C . ASN A 1 182 ? 102.345 48.648 6.604 1.00 15.39 182 ASN A C 1
ATOM 1432 O O . ASN A 1 182 ? 101.168 48.305 6.462 1.00 13.59 182 ASN A O 1
ATOM 1437 N N . PHE A 1 183 ? 102.940 49.554 5.833 1.00 13.57 183 PHE A N 1
ATOM 1438 C CA . PHE A 1 183 ? 102.286 50.137 4.665 1.00 14.34 183 PHE A CA 1
ATOM 1439 C C . PHE A 1 183 ? 101.735 49.068 3.721 1.00 19.27 183 PHE A C 1
ATOM 1440 O O . PHE A 1 183 ? 100.607 49.187 3.241 1.00 13.56 183 PHE A O 1
ATOM 1448 N N . TYR A 1 184 ? 102.533 48.042 3.436 1.00 9.66 184 TYR A N 1
ATOM 1449 C CA . TYR A 1 184 ? 102.087 46.972 2.549 1.00 16.26 184 TYR A CA 1
ATOM 1450 C C . TYR A 1 184 ? 101.136 45.984 3.224 1.00 13.71 184 TYR A C 1
ATOM 1451 O O . TYR A 1 184 ? 100.256 45.422 2.573 1.00 12.52 184 TYR A O 1
ATOM 1460 N N . ASP A 1 185 ? 101.308 45.787 4.528 1.00 10.34 185 ASP A N 1
ATOM 1461 C CA . ASP A 1 185 ? 100.393 44.948 5.285 1.00 14.84 185 ASP A CA 1
ATOM 1462 C C . ASP A 1 185 ? 98.992 45.569 5.308 1.00 14.85 185 ASP A C 1
ATOM 1463 O O . ASP A 1 185 ? 98.000 44.873 5.089 1.00 14.15 185 ASP A O 1
ATOM 1468 N N . TYR A 1 186 ? 98.910 46.873 5.568 1.00 11.37 186 TYR A N 1
ATOM 1469 C CA . TYR A 1 186 ? 97.624 47.567 5.506 1.00 18.40 186 TYR A CA 1
ATOM 1470 C C . TYR A 1 186 ? 97.028 47.474 4.107 1.00 19.28 186 TYR A C 1
ATOM 1471 O O . TYR A 1 186 ? 95.846 47.160 3.945 1.00 14.85 186 TYR A O 1
ATOM 1480 N N . MET A 1 187 ? 97.854 47.753 3.103 1.00 12.91 187 MET A N 1
ATOM 1481 C CA . MET A 1 187 ? 97.448 47.641 1.703 1.00 19.40 187 MET A CA 1
ATOM 1482 C C . MET A 1 187 ? 96.796 46.292 1.385 1.00 16.84 187 MET A C 1
ATOM 1483 O O . MET A 1 187 ? 95.706 46.242 0.807 1.00 8.78 187 MET A O 1
ATOM 1488 N N . LEU A 1 188 ? 97.476 45.208 1.755 1.00 11.52 188 LEU A N 1
ATOM 1489 C CA . LEU A 1 188 ? 96.968 43.852 1.541 1.00 13.13 188 LEU A CA 1
ATOM 1490 C C . LEU A 1 188 ? 95.575 43.657 2.146 1.00 13.91 188 LEU A C 1
ATOM 1491 O O . LEU A 1 188 ? 94.650 43.207 1.472 1.00 12.33 188 LEU A O 1
ATOM 1496 N N . PHE A 1 189 ? 95.428 44.002 3.419 1.00 11.82 189 PHE A N 1
ATOM 1497 C CA . PHE A 1 189 ? 94.167 43.779 4.116 1.00 11.55 189 PHE A CA 1
ATOM 1498 C C . PHE A 1 189 ? 93.067 44.724 3.651 1.00 7.81 189 PHE A C 1
ATOM 1499 O O . PHE A 1 189 ? 91.946 44.292 3.380 1.00 12.76 189 PHE A O 1
ATOM 1507 N N . GLN A 1 190 ? 93.377 46.016 3.596 1.00 13.16 190 GLN A N 1
ATOM 1508 C CA . GLN A 1 190 ? 92.382 47.016 3.211 1.00 11.36 190 GLN A CA 1
ATOM 1509 C C . GLN A 1 190 ? 91.889 46.857 1.773 1.00 13.27 190 GLN A C 1
ATOM 1510 O O . GLN A 1 190 ? 90.688 46.952 1.519 1.00 15.90 190 GLN A O 1
ATOM 1516 N N . ARG A 1 191 ? 92.805 46.623 0.836 1.00 13.06 191 ARG A N 1
ATOM 1517 C CA . ARG A 1 191 ? 92.409 46.485 -0.569 1.00 15.40 191 ARG A CA 1
ATOM 1518 C C . ARG A 1 191 ? 91.622 45.213 -0.865 1.00 14.49 191 ARG A C 1
ATOM 1519 O O . ARG A 1 191 ? 90.679 45.235 -1.655 1.00 18.01 191 ARG A O 1
ATOM 1527 N N . LEU A 1 192 ? 92.019 44.105 -0.247 1.00 11.95 192 LEU A N 1
ATOM 1528 C CA . LEU A 1 192 ? 91.263 42.866 -0.367 1.00 15.41 192 LEU A CA 1
ATOM 1529 C C . LEU A 1 192 ? 89.882 43.052 0.247 1.00 11.62 192 LEU A C 1
ATOM 1530 O O . LEU A 1 192 ? 88.906 42.461 -0.217 1.00 11.83 192 LEU A O 1
ATOM 1535 N N . ALA A 1 193 ? 89.807 43.873 1.293 1.00 11.88 193 ALA A N 1
ATOM 1536 C CA . ALA A 1 193 ? 88.523 44.197 1.913 1.00 12.24 193 ALA A CA 1
ATOM 1537 C C . ALA A 1 193 ? 87.595 44.898 0.929 1.00 11.21 193 ALA A C 1
ATOM 1538 O O . ALA A 1 193 ? 86.430 44.532 0.797 1.00 14.19 193 ALA A O 1
ATOM 1540 N N . PHE A 1 194 ? 88.113 45.903 0.234 1.00 11.61 194 PHE A N 1
ATOM 1541 C CA . PHE A 1 194 ? 87.313 46.621 -0.748 1.00 12.80 194 PHE A CA 1
ATOM 1542 C C . PHE A 1 194 ? 86.991 45.736 -1.949 1.00 18.93 194 PHE A C 1
ATOM 1543 O O . PHE A 1 194 ? 85.927 45.862 -2.564 1.00 17.63 194 PHE A O 1
ATOM 1551 N N . HIS A 1 195 ? 87.907 44.828 -2.270 1.00 16.55 195 HIS A N 1
ATOM 1552 C CA . HIS A 1 195 ? 87.714 43.910 -3.388 1.00 11.33 195 HIS A CA 1
ATOM 1553 C C . HIS A 1 195 ? 86.729 42.778 -3.094 1.00 15.20 195 HIS A C 1
ATOM 1554 O O . HIS A 1 195 ? 86.486 41.916 -3.935 1.00 20.04 195 HIS A O 1
ATOM 1561 N N . SER A 1 196 ? 86.164 42.790 -1.892 1.00 16.05 196 SER A N 1
ATOM 1562 C CA . SER A 1 196 ? 85.136 41.827 -1.523 1.00 14.09 196 SER A CA 1
ATOM 1563 C C . SER A 1 196 ? 83.825 42.126 -2.248 1.00 12.60 196 SER A C 1
ATOM 1564 O O . SER A 1 196 ? 82.944 41.270 -2.328 1.00 12.90 196 SER A O 1
ATOM 1567 N N . GLY A 1 197 ? 83.701 43.340 -2.780 1.00 12.73 197 GLY A N 1
ATOM 1568 C CA . GLY A 1 197 ? 82.453 43.783 -3.378 1.00 14.11 197 GLY A CA 1
ATOM 1569 C C . GLY A 1 197 ? 81.545 44.476 -2.375 1.00 20.66 197 GLY A C 1
ATOM 1570 O O . GLY A 1 197 ? 80.475 44.971 -2.728 1.00 21.07 197 GLY A O 1
ATOM 1571 N N . ASN A 1 198 ? 81.965 44.487 -1.114 1.00 14.72 198 ASN A N 1
ATOM 1572 C CA . ASN A 1 198 ? 81.229 45.166 -0.052 1.00 12.94 198 ASN A CA 1
ATOM 1573 C C . ASN A 1 198 ? 82.093 46.273 0.533 1.00 14.45 198 ASN A C 1
ATOM 1574 O O . ASN A 1 198 ? 83.070 46.000 1.236 1.00 13.56 198 ASN A O 1
ATOM 1579 N N . GLN A 1 199 ? 81.732 47.518 0.230 1.00 13.58 199 GLN A N 1
ATOM 1580 C CA . GLN A 1 199 ? 82.505 48.681 0.652 1.00 15.31 199 GLN A CA 1
ATOM 1581 C C . GLN A 1 199 ? 82.684 48.796 2.163 1.00 13.93 199 GLN A C 1
ATOM 1582 O O . GLN A 1 199 ? 83.645 49.404 2.624 1.00 13.42 199 GLN A O 1
ATOM 1588 N N . ILE A 1 200 ? 81.769 48.205 2.925 1.00 8.24 200 ILE A N 1
ATOM 1589 C CA . ILE A 1 200 ? 81.825 48.281 4.382 1.00 10.90 200 ILE A CA 1
ATOM 1590 C C . ILE A 1 200 ? 83.110 47.679 4.958 1.00 12.75 200 ILE A C 1
ATOM 1591 O O . ILE A 1 200 ? 83.683 48.224 5.903 1.00 12.34 200 ILE A O 1
ATOM 1596 N N . TYR A 1 201 ? 83.575 46.573 4.384 1.00 9.88 201 TYR A N 1
ATOM 1597 C CA . TYR A 1 201 ? 84.781 45.923 4.897 1.00 11.13 201 TYR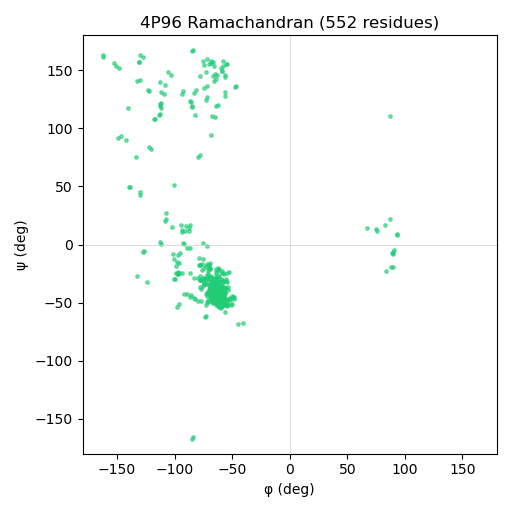 A CA 1
ATOM 1598 C C . TYR A 1 201 ? 86.023 46.806 4.760 1.00 14.99 201 TYR A C 1
ATOM 1599 O O . TYR A 1 201 ? 86.845 46.877 5.678 1.00 12.92 201 TYR A O 1
ATOM 1608 N N . GLY A 1 202 ? 86.144 47.491 3.625 1.00 15.86 202 GLY A N 1
ATOM 1609 C CA . GLY A 1 202 ? 87.246 48.408 3.401 1.00 13.45 202 GLY A CA 1
ATOM 1610 C C . GLY A 1 202 ? 87.184 49.649 4.272 1.00 14.32 202 GLY A C 1
ATOM 1611 O O . GLY A 1 202 ? 88.213 50.162 4.725 1.00 13.79 202 GLY A O 1
ATOM 1612 N N . LEU A 1 203 ? 85.970 50.146 4.491 1.00 11.01 203 LEU A N 1
ATOM 1613 C CA . LEU A 1 203 ? 85.767 51.368 5.260 1.00 15.36 203 LEU A CA 1
ATOM 1614 C C . LEU A 1 203 ? 86.104 51.147 6.735 1.00 11.45 203 LEU A C 1
ATOM 1615 O O . LEU A 1 203 ? 86.521 52.075 7.430 1.00 15.12 203 LEU A O 1
ATOM 1620 N N . ILE A 1 204 ? 85.894 49.919 7.204 1.00 8.70 204 ILE A N 1
ATOM 1621 C CA . ILE A 1 204 ? 86.314 49.499 8.540 1.00 10.89 204 ILE A CA 1
ATOM 1622 C C . ILE A 1 204 ? 87.815 49.678 8.765 1.00 15.95 204 ILE A C 1
ATOM 1623 O O . ILE A 1 204 ? 88.232 50.187 9.805 1.00 13.47 204 ILE A O 1
ATOM 1628 N N . PHE A 1 205 ? 88.624 49.237 7.804 1.00 11.09 205 PHE A N 1
ATOM 1629 C CA . PHE A 1 205 ? 90.071 49.438 7.879 1.00 12.73 205 PHE A CA 1
ATOM 1630 C C . PHE A 1 205 ? 90.448 50.917 7.779 1.00 12.48 205 PHE A C 1
ATOM 1631 O O . PHE A 1 205 ? 91.372 51.372 8.451 1.00 16.15 205 PHE A O 1
ATOM 1639 N N . ASN A 1 206 ? 89.740 51.661 6.931 1.00 11.25 206 ASN A N 1
ATOM 1640 C CA . ASN A 1 206 ? 89.975 53.097 6.806 1.00 12.98 206 ASN A CA 1
ATOM 1641 C C . ASN A 1 206 ? 89.798 53.803 8.146 1.00 14.05 206 ASN A C 1
ATOM 1642 O O . ASN A 1 206 ? 90.598 54.663 8.518 1.00 17.32 206 ASN A O 1
ATOM 1647 N N . GLY A 1 207 ? 88.747 53.431 8.870 1.00 13.01 207 GLY A N 1
ATOM 1648 C CA . GLY A 1 207 ? 88.483 54.029 10.167 1.00 15.18 207 GLY A CA 1
ATOM 1649 C C . GLY A 1 207 ? 89.487 53.612 11.226 1.00 13.33 207 GLY A C 1
ATOM 1650 O O . GLY A 1 207 ? 89.762 54.362 12.163 1.00 11.50 207 GLY A O 1
ATOM 1651 N N . LEU A 1 208 ? 90.038 52.412 11.070 1.00 14.93 208 LEU A N 1
ATOM 1652 C CA . LEU A 1 208 ? 90.997 51.864 12.027 1.00 14.58 208 LEU A CA 1
ATOM 1653 C C . LEU A 1 208 ? 92.454 52.154 11.671 1.00 16.89 208 LEU A C 1
ATOM 1654 O O . LEU A 1 208 ? 93.359 51.728 12.391 1.00 17.87 208 LEU A O 1
ATOM 1659 N N . LYS A 1 209 ? 92.682 52.877 10.577 1.00 14.26 209 LYS A N 1
ATOM 1660 C CA . LYS A 1 209 ? 94.026 52.981 10.004 1.00 19.74 209 LYS A CA 1
ATOM 1661 C C . LYS A 1 209 ? 95.077 53.551 10.961 1.00 16.64 209 LYS A C 1
ATOM 1662 O O . LYS A 1 209 ? 96.199 53.040 11.020 1.00 16.70 209 LYS A O 1
ATOM 1668 N N . LYS A 1 210 ? 94.721 54.599 11.703 1.00 20.38 210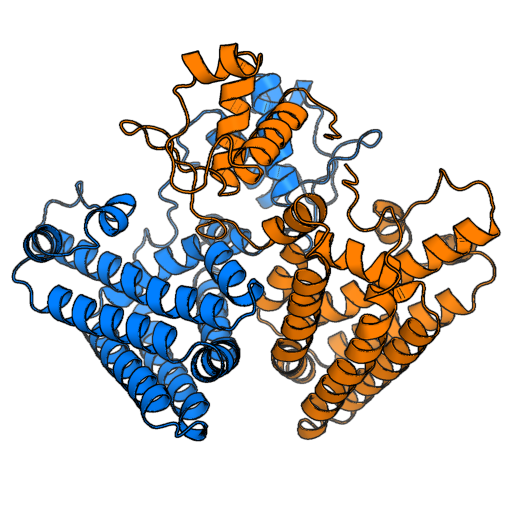 LYS A N 1
ATOM 1669 C CA . LYS A 1 210 ? 95.647 55.185 12.672 1.00 18.59 210 LYS A CA 1
ATOM 1670 C C . LYS A 1 210 ? 96.093 54.171 13.723 1.00 16.03 210 LYS A C 1
ATOM 1671 O O . LYS A 1 210 ? 97.285 54.048 14.006 1.00 15.48 210 LYS A O 1
ATOM 1677 N N . LEU A 1 211 ? 95.140 53.431 14.283 1.00 17.46 211 LEU A N 1
ATOM 1678 C CA . LEU A 1 211 ? 95.467 52.379 15.241 1.00 16.12 211 LEU A CA 1
ATOM 1679 C C . LEU A 1 211 ? 96.260 51.276 14.549 1.00 19.19 211 LEU A C 1
ATOM 1680 O O . LEU A 1 211 ? 97.206 50.726 15.115 1.00 16.56 211 LEU A O 1
ATOM 1685 N N . TYR A 1 212 ? 95.847 50.950 13.328 1.00 13.97 212 TYR A N 1
ATOM 1686 C CA . TYR A 1 212 ? 96.503 49.922 12.532 1.00 15.66 212 TYR A CA 1
ATOM 1687 C C . TYR A 1 212 ? 97.973 50.267 12.299 1.00 13.37 212 TYR A C 1
ATOM 1688 O O . TYR A 1 212 ? 98.851 49.433 12.522 1.00 16.76 212 TYR A O 1
ATOM 1697 N N . ASP A 1 213 ? 98.226 51.493 11.847 1.00 15.00 213 ASP A N 1
ATOM 1698 C CA . ASP A 1 213 ? 99.585 51.974 11.609 1.00 16.43 213 ASP A CA 1
ATOM 1699 C C . ASP A 1 213 ? 100.429 52.027 12.886 1.00 17.31 213 ASP A C 1
ATOM 1700 O O . ASP A 1 213 ? 101.618 51.708 12.871 1.00 17.60 213 ASP A O 1
ATOM 1705 N N . ARG A 1 214 ? 99.814 52.468 13.978 1.00 17.04 214 ARG A N 1
ATOM 1706 C CA . ARG A 1 214 ? 100.481 52.513 15.275 1.00 16.83 214 ARG A CA 1
ATOM 1707 C C . ARG A 1 214 ? 100.952 51.124 15.697 1.00 20.56 214 ARG A C 1
ATOM 1708 O O . ARG A 1 214 ? 102.093 50.945 16.134 1.00 16.66 214 ARG A O 1
ATOM 1716 N N . VAL A 1 215 ? 100.063 50.143 15.573 1.00 14.10 215 VAL A N 1
ATOM 1717 C CA . VAL A 1 215 ? 100.384 48.767 15.936 1.00 17.42 215 VAL A CA 1
ATOM 1718 C C . VAL A 1 215 ? 101.436 48.140 15.019 1.00 20.99 215 VAL A C 1
ATOM 1719 O O . VAL A 1 215 ? 102.432 47.584 15.493 1.00 17.72 215 VAL A O 1
ATOM 1723 N N . GLY A 1 216 ? 101.213 48.241 13.712 1.00 22.58 216 GLY A N 1
ATOM 1724 C CA . GLY A 1 216 ? 102.084 47.613 12.734 1.00 19.79 216 GLY A CA 1
ATOM 1725 C C . GLY A 1 216 ? 103.506 48.146 12.742 1.00 19.68 216 GLY A C 1
ATOM 1726 O O . GLY A 1 216 ? 104.460 47.394 12.526 1.00 25.92 216 GLY A O 1
ATOM 1727 N N . SER A 1 217 ? 103.649 49.448 12.977 1.00 17.42 217 SER A N 1
ATOM 1728 C CA . SER A 1 217 ? 104.967 50.087 13.025 1.00 24.31 217 SER A CA 1
ATOM 1729 C C . SER A 1 217 ? 105.885 49.540 14.123 1.00 26.72 217 SER A C 1
ATOM 1730 O O . SER A 1 217 ? 107.105 49.535 13.967 1.00 23.72 217 SER A O 1
ATOM 1733 N N . TYR A 1 218 ? 105.302 49.104 15.237 1.00 18.94 218 TYR A N 1
ATOM 1734 C CA . TYR A 1 218 ? 106.072 48.436 16.283 1.00 22.77 218 TYR A CA 1
ATOM 1735 C C . TYR A 1 218 ? 106.185 46.947 15.989 1.00 19.35 218 TYR A C 1
ATOM 1736 O O . TYR A 1 218 ? 107.256 46.361 16.136 1.00 17.94 218 TYR A O 1
ATOM 1745 N N . TYR A 1 219 ? 105.074 46.342 15.577 1.00 17.87 219 TYR A N 1
ATOM 1746 C CA . TYR A 1 219 ? 105.028 44.904 15.314 1.00 21.08 219 TYR A CA 1
ATOM 1747 C C . TYR A 1 219 ? 106.049 44.448 14.271 1.00 18.37 219 TYR A C 1
ATOM 1748 O O . TYR A 1 219 ? 106.747 43.454 14.473 1.00 25.82 219 TYR A O 1
ATOM 1757 N N . PHE A 1 220 ? 106.141 45.178 13.166 1.00 17.45 220 PHE A N 1
ATOM 1758 C CA . PHE A 1 220 ? 107.047 44.804 12.083 1.00 23.38 220 PHE A CA 1
ATOM 1759 C C . PHE A 1 220 ? 108.476 45.339 12.228 1.00 27.59 220 PHE A C 1
ATOM 1760 O O . PHE A 1 220 ? 109.233 45.371 11.255 1.00 27.55 220 PHE A O 1
ATOM 1768 N N . SER A 1 221 ? 108.834 45.776 13.432 1.00 24.41 221 SER A N 1
ATOM 1769 C CA . SER A 1 221 ? 110.237 46.036 13.755 1.00 25.22 221 SER A CA 1
ATOM 1770 C C . SER A 1 221 ? 110.950 44.709 14.027 1.00 25.21 221 SER A C 1
ATOM 1771 O O . SER A 1 221 ? 112.179 44.628 13.998 1.00 33.07 221 SER A O 1
ATOM 1774 N N . ASN A 1 222 ? 110.156 43.676 14.292 1.00 27.85 222 ASN A N 1
ATOM 1775 C CA . ASN A 1 222 ? 110.644 42.315 14.496 1.00 20.02 222 ASN A CA 1
ATOM 1776 C C . ASN A 1 222 ? 110.816 41.588 13.160 1.00 27.31 222 ASN A C 1
ATOM 1777 O O . ASN A 1 222 ? 109.852 41.421 12.409 1.00 26.45 222 ASN A O 1
ATOM 1782 N N . PRO A 1 223 ? 112.054 41.163 12.856 1.00 28.97 223 PRO A N 1
ATOM 1783 C CA . PRO A 1 223 ? 112.335 40.434 11.612 1.00 29.98 223 PRO A CA 1
ATOM 1784 C C . PRO A 1 223 ? 111.506 39.161 11.469 1.00 20.92 223 PRO A C 1
ATOM 1785 O O . PRO A 1 223 ? 111.057 38.843 10.371 1.00 23.30 223 PRO A O 1
ATOM 1789 N N . GLN A 1 224 ? 111.301 38.452 12.573 1.00 22.75 224 GLN A N 1
ATOM 1790 C CA . GLN A 1 224 ? 110.487 37.238 12.574 1.00 27.23 224 GLN A CA 1
ATOM 1791 C C . GLN A 1 224 ? 109.026 37.507 12.211 1.00 29.59 224 GLN A C 1
ATOM 1792 O O . GLN A 1 224 ? 108.360 36.658 11.612 1.00 25.60 224 GLN A O 1
ATOM 1798 N N . ALA A 1 225 ? 108.524 38.679 12.593 1.00 23.13 225 ALA A N 1
ATOM 1799 C CA . ALA A 1 225 ? 107.146 39.051 12.284 1.00 28.78 225 ALA A CA 1
ATOM 1800 C C . ALA A 1 225 ? 106.971 39.339 10.796 1.00 21.00 225 ALA A C 1
ATOM 1801 O O . ALA A 1 225 ? 105.970 38.945 10.192 1.00 25.24 225 ALA A O 1
ATOM 1803 N N . ARG A 1 226 ? 107.945 40.039 10.218 1.00 20.56 226 ARG A N 1
ATOM 1804 C CA . ARG A 1 226 ? 107.970 40.299 8.779 1.00 20.67 226 ARG A CA 1
ATOM 1805 C C . ARG A 1 226 ? 108.004 39.010 7.965 1.00 25.00 226 ARG A C 1
ATOM 1806 O O . ARG A 1 226 ? 107.279 38.869 6.977 1.00 19.35 226 ARG A O 1
ATOM 1814 N N . GLU A 1 227 ? 108.861 38.081 8.376 1.00 24.36 227 GLU A N 1
ATOM 1815 C CA . GLU A 1 227 ? 108.995 36.799 7.693 1.00 24.33 227 GLU A CA 1
ATOM 1816 C C . GLU A 1 227 ? 107.711 35.982 7.786 1.00 18.49 227 GLU A C 1
ATOM 1817 O O . GLU A 1 227 ? 107.259 35.404 6.796 1.00 23.80 227 GLU A O 1
ATOM 1823 N N . LEU A 1 228 ? 107.134 35.929 8.981 1.00 19.11 228 LEU A N 1
ATOM 1824 C CA . LEU A 1 228 ? 105.876 35.223 9.186 1.00 22.72 228 LEU A CA 1
ATOM 1825 C C . LEU A 1 228 ? 104.773 35.802 8.299 1.00 19.83 228 LEU A C 1
ATOM 1826 O O . LEU A 1 228 ? 103.969 35.065 7.726 1.00 24.63 228 LEU A O 1
ATOM 1831 N N . ALA A 1 229 ? 104.741 37.124 8.192 1.00 21.37 229 ALA A N 1
ATOM 1832 C CA . ALA A 1 229 ? 103.751 37.798 7.360 1.00 20.64 229 ALA A CA 1
ATOM 1833 C C . ALA A 1 229 ? 103.935 37.486 5.877 1.00 25.56 229 ALA A C 1
ATOM 1834 O O . ALA A 1 229 ? 102.962 37.214 5.167 1.00 22.21 229 ALA A O 1
ATOM 1836 N N . MET A 1 230 ? 105.182 37.530 5.412 1.00 21.27 230 MET A N 1
ATOM 1837 C CA . MET A 1 230 ? 105.486 37.239 4.013 1.00 21.01 230 MET A CA 1
ATOM 1838 C C . MET A 1 230 ? 105.088 35.809 3.630 1.00 22.40 230 MET A C 1
ATOM 1839 O O . MET A 1 230 ? 104.581 35.573 2.533 1.00 27.23 230 MET A O 1
ATOM 1844 N N . GLU A 1 231 ? 105.303 34.868 4.544 1.00 22.00 231 GLU A N 1
ATOM 1845 C CA . GLU A 1 231 ? 104.853 33.491 4.357 1.00 25.74 231 GLU A CA 1
ATOM 1846 C C . GLU A 1 231 ? 103.326 33.423 4.311 1.00 26.11 231 GLU A C 1
ATOM 1847 O O . GLU A 1 231 ? 102.746 32.692 3.505 1.00 23.64 231 GLU A O 1
ATOM 1853 N N . PHE A 1 232 ? 102.687 34.196 5.182 1.00 22.49 232 PHE A N 1
ATOM 1854 C CA . PHE A 1 232 ? 101.232 34.296 5.221 1.00 22.81 232 PHE A CA 1
ATOM 1855 C C . PHE A 1 232 ? 100.655 34.849 3.925 1.00 18.66 232 PHE A C 1
ATOM 1856 O O . PHE A 1 232 ? 99.659 34.333 3.420 1.00 17.13 232 PHE A O 1
ATOM 1864 N N . TYR A 1 233 ? 101.281 35.894 3.388 1.00 17.54 233 TYR A N 1
ATOM 1865 C CA . TYR A 1 233 ? 100.837 36.477 2.126 1.00 18.46 233 TYR A CA 1
ATOM 1866 C C . TYR A 1 233 ? 100.896 35.457 0.986 1.00 19.39 233 TYR A C 1
ATOM 1867 O O . TYR A 1 233 ? 99.973 35.370 0.167 1.00 16.03 233 TYR A O 1
ATOM 1876 N N . ARG A 1 234 ? 101.972 34.675 0.954 1.00 19.57 234 ARG A N 1
ATOM 1877 C CA . ARG A 1 234 ? 102.152 33.642 -0.067 1.00 22.82 234 ARG A CA 1
ATOM 1878 C C . ARG A 1 234 ? 101.094 32.554 0.053 1.00 23.22 234 ARG A C 1
ATOM 1879 O O . ARG A 1 234 ? 100.643 32.004 -0.954 1.00 21.70 234 ARG A O 1
ATOM 1887 N N . GLN A 1 235 ? 100.700 32.253 1.287 1.00 15.94 235 GLN A N 1
ATOM 1888 C CA . GLN A 1 235 ? 99.651 31.273 1.539 1.00 20.78 235 GLN A CA 1
ATOM 1889 C C . GLN A 1 235 ? 98.312 31.769 1.013 1.00 21.44 235 GLN A C 1
ATOM 1890 O O . GLN A 1 235 ? 97.558 31.006 0.409 1.00 17.63 235 GLN A O 1
ATOM 1896 N N . LEU A 1 236 ? 98.022 33.046 1.254 1.00 18.13 236 LEU A N 1
ATOM 1897 C CA . LEU A 1 236 ? 96.788 33.652 0.769 1.00 22.61 236 LEU A CA 1
ATOM 1898 C C . LEU A 1 236 ? 96.746 33.611 -0.751 1.00 16.47 236 LEU A C 1
ATOM 1899 O O . LEU A 1 236 ? 95.727 33.250 -1.337 1.00 18.16 236 LEU A O 1
ATOM 1904 N N . LEU A 1 237 ? 97.858 33.978 -1.379 1.00 18.39 237 LEU A N 1
ATOM 1905 C CA . LEU A 1 237 ? 97.971 33.929 -2.834 1.00 24.42 237 LEU A CA 1
ATOM 1906 C C . LEU A 1 237 ? 97.742 32.516 -3.375 1.00 18.60 237 LEU A C 1
ATOM 1907 O O . LEU A 1 237 ? 97.048 32.330 -4.374 1.00 26.35 237 LEU A O 1
ATOM 1912 N N . ALA A 1 238 ? 98.329 31.524 -2.719 1.00 24.53 238 ALA A N 1
ATOM 1913 C CA . ALA A 1 238 ? 98.211 30.151 -3.184 1.00 15.08 238 ALA A CA 1
ATOM 1914 C C . ALA A 1 238 ? 96.770 29.669 -3.076 1.00 20.56 238 ALA A C 1
ATOM 1915 O O . ALA A 1 238 ? 96.297 28.922 -3.931 1.00 23.18 238 ALA A O 1
ATOM 1917 N N . VAL A 1 239 ? 96.072 30.109 -2.031 1.00 18.12 239 VAL A N 1
ATOM 1918 C CA . VAL A 1 239 ? 94.679 29.723 -1.821 1.00 15.02 239 VAL A CA 1
ATOM 1919 C C . VAL A 1 239 ? 93.795 30.260 -2.943 1.00 21.98 239 VAL A C 1
ATOM 1920 O O . VAL A 1 239 ? 92.926 29.555 -3.460 1.00 20.71 239 VAL A O 1
ATOM 1924 N N . CYS A 1 240 ? 94.015 31.518 -3.308 1.00 19.35 240 CYS A N 1
ATOM 1925 C CA . CYS A 1 240 ? 93.253 32.140 -4.385 1.00 27.23 240 CYS A CA 1
ATOM 1926 C C . CYS A 1 240 ? 93.524 31.494 -5.746 1.00 18.91 240 CYS A C 1
ATOM 1927 O O . CYS A 1 240 ? 92.594 31.205 -6.502 1.00 22.01 240 CYS A O 1
ATOM 1930 N N . GLN A 1 241 ? 94.800 31.280 -6.054 1.00 19.15 241 GLN A N 1
ATOM 1931 C CA . GLN A 1 241 ? 95.199 30.694 -7.335 1.00 22.58 241 GLN A CA 1
ATOM 1932 C C . GLN A 1 241 ? 94.752 29.244 -7.487 1.00 24.45 241 GLN A C 1
ATOM 1933 O O . GLN A 1 241 ? 94.316 28.831 -8.560 1.00 21.35 241 GLN A O 1
ATOM 1939 N N . SER A 1 242 ? 94.867 28.473 -6.410 1.00 25.54 242 SER A N 1
ATOM 1940 C CA . SER A 1 242 ? 94.581 27.043 -6.457 1.00 21.37 242 SER A CA 1
ATOM 1941 C C . SER A 1 242 ? 93.082 26.768 -6.438 1.00 29.75 242 SER A C 1
ATOM 1942 O O . SER A 1 242 ? 92.622 25.730 -6.922 1.00 30.26 242 SER A O 1
ATOM 1945 N N . GLY A 1 243 ? 92.326 27.690 -5.853 1.00 32.68 243 GLY A N 1
ATOM 1946 C CA . GLY A 1 243 ? 90.894 27.516 -5.711 1.00 20.70 243 GLY A CA 1
ATOM 1947 C C . GLY A 1 243 ? 90.546 26.531 -4.613 1.00 22.43 243 GLY A C 1
ATOM 1948 O O . GLY A 1 243 ? 89.399 26.094 -4.498 1.00 22.43 243 GLY A O 1
ATOM 1949 N N . GLU A 1 244 ? 91.539 26.176 -3.800 1.00 28.57 244 GLU A N 1
ATOM 1950 C CA . GLU A 1 244 ? 91.298 25.309 -2.652 1.00 21.74 244 GLU A CA 1
ATOM 1951 C C . GLU A 1 244 ? 90.706 26.158 -1.529 1.00 29.88 244 GLU A C 1
ATOM 1952 O O . GLU A 1 244 ? 91.379 26.498 -0.549 1.00 25.71 244 GLU A O 1
ATOM 1958 N N . ARG A 1 245 ? 89.428 26.486 -1.711 1.00 23.83 245 ARG A N 1
ATOM 1959 C CA . ARG A 1 245 ? 88.675 27.439 -0.896 1.00 28.16 245 ARG A CA 1
ATOM 1960 C C . ARG A 1 245 ? 88.693 27.094 0.590 1.00 33.63 245 ARG A C 1
ATOM 1961 O O . ARG A 1 245 ? 88.649 27.975 1.452 1.00 29.15 245 ARG A O 1
ATOM 1969 N N . GLU A 1 246 ? 88.763 25.800 0.873 1.00 22.54 246 GLU A N 1
ATOM 1970 C CA . GLU A 1 246 ? 88.727 25.278 2.232 1.00 21.12 246 GLU A CA 1
ATOM 1971 C C . GLU A 1 246 ? 89.978 25.596 3.058 1.00 29.96 246 GLU A C 1
ATOM 1972 O O . GLU A 1 246 ? 89.941 25.551 4.288 1.00 28.26 246 GLU A O 1
ATOM 1978 N N . HIS A 1 247 ? 91.076 25.921 2.382 1.00 22.96 247 HIS A N 1
ATOM 1979 C CA . HIS A 1 247 ? 92.323 26.249 3.063 1.00 32.99 247 HIS A CA 1
ATOM 1980 C C . HIS A 1 247 ? 92.283 27.639 3.703 1.00 27.70 247 HIS A C 1
ATOM 1981 O O . HIS A 1 247 ? 93.064 27.933 4.608 1.00 26.37 247 HIS A O 1
ATOM 1988 N N . LEU A 1 248 ? 91.378 28.489 3.229 1.00 25.48 248 LEU A N 1
ATOM 1989 C CA . LEU A 1 248 ? 91.368 29.888 3.647 1.00 21.84 248 LEU A CA 1
ATOM 1990 C C . LEU A 1 248 ? 91.143 30.120 5.153 1.00 22.61 248 LEU A C 1
ATOM 1991 O O . LEU A 1 248 ? 91.950 30.801 5.790 1.00 29.30 248 LEU A O 1
ATOM 1996 N N . PRO A 1 249 ? 90.062 29.558 5.732 1.00 28.33 249 PRO A N 1
ATOM 1997 C CA . PRO A 1 249 ? 89.923 29.707 7.188 1.00 24.89 249 PRO A CA 1
ATOM 1998 C C . PRO A 1 249 ? 91.100 29.120 7.966 1.00 26.87 249 PRO A C 1
ATOM 1999 O O . PRO A 1 249 ? 91.468 29.657 9.013 1.00 25.98 249 PRO A O 1
ATOM 2003 N N . GLN A 1 250 ? 91.665 28.026 7.460 1.00 23.62 250 GLN A N 1
ATOM 2004 C CA . GLN A 1 250 ? 92.789 27.346 8.103 1.00 29.07 250 GLN A CA 1
ATOM 2005 C C . GLN A 1 250 ? 94.010 28.265 8.165 1.00 25.29 250 GLN A C 1
ATOM 2006 O O . GLN A 1 250 ? 94.592 28.479 9.232 1.00 28.25 250 GLN A O 1
ATOM 2012 N N . VAL A 1 251 ? 94.387 28.803 7.008 1.00 20.33 251 VAL A N 1
ATOM 2013 C CA . VAL A 1 251 ? 95.529 29.707 6.885 1.00 18.69 251 VAL A CA 1
ATOM 2014 C C . VAL A 1 251 ? 95.411 30.939 7.786 1.00 21.22 251 VAL A C 1
ATOM 2015 O O . VAL A 1 251 ? 96.357 31.309 8.491 1.00 17.50 251 VAL A O 1
ATOM 2019 N N . ILE A 1 252 ? 94.240 31.563 7.763 1.00 22.71 252 ILE A N 1
ATOM 2020 C CA . ILE A 1 252 ? 93.997 32.772 8.541 1.00 21.65 252 ILE A CA 1
ATOM 2021 C C . ILE A 1 252 ? 94.030 32.495 10.044 1.00 21.96 252 ILE A C 1
ATOM 2022 O O . ILE A 1 252 ? 94.661 33.237 10.801 1.00 21.96 252 ILE A O 1
ATOM 2027 N N . ARG A 1 253 ? 93.349 31.433 10.468 1.00 18.59 253 ARG A N 1
ATOM 2028 C CA . ARG A 1 253 ? 93.350 31.024 11.870 1.00 24.89 253 ARG A CA 1
ATOM 2029 C C . ARG A 1 253 ? 94.757 30.760 12.405 1.00 22.50 253 ARG A C 1
ATOM 2030 O O . ARG A 1 253 ? 95.102 31.192 13.505 1.00 27.12 253 ARG A O 1
ATOM 2038 N N . GLN A 1 254 ? 95.567 30.053 11.623 1.00 22.03 254 GLN A N 1
ATOM 2039 C CA . GLN A 1 254 ? 96.934 29.749 12.030 1.00 25.69 254 GLN A CA 1
ATOM 2040 C C . GLN A 1 254 ? 97.794 31.004 12.119 1.00 22.55 254 GLN A C 1
ATOM 2041 O O . GLN A 1 254 ? 98.608 31.138 13.033 1.00 26.89 254 GLN A O 1
ATOM 2047 N N . TYR A 1 255 ? 97.607 31.923 11.177 1.00 20.07 255 TYR A N 1
ATOM 2048 C CA . TYR A 1 255 ? 98.320 33.193 11.217 1.00 23.27 255 TYR A CA 1
ATOM 2049 C C . TYR A 1 255 ? 97.919 34.022 12.428 1.00 21.26 255 TYR A C 1
ATOM 2050 O O . TYR A 1 255 ? 98.759 34.682 13.039 1.00 22.81 255 TYR A O 1
ATOM 2059 N N . GLY A 1 256 ? 96.634 33.998 12.767 1.00 15.25 256 GLY A N 1
ATOM 2060 C CA . GLY A 1 256 ? 96.172 34.684 13.958 1.00 25.08 256 GLY A CA 1
ATOM 2061 C C . GLY A 1 256 ? 96.845 34.146 15.208 1.00 25.90 256 GLY A C 1
ATOM 2062 O O . GLY A 1 256 ? 97.217 34.903 16.108 1.00 27.88 256 GLY A O 1
ATOM 2063 N N . ILE A 1 257 ? 97.000 32.827 15.262 1.00 24.02 257 ILE A N 1
ATOM 2064 C CA . ILE A 1 257 ? 97.656 32.175 16.391 1.00 33.46 257 ILE A CA 1
ATOM 2065 C C . ILE A 1 257 ? 99.147 32.516 16.458 1.00 27.14 257 ILE A C 1
ATOM 2066 O O . ILE A 1 257 ? 99.651 32.920 17.506 1.00 30.32 257 ILE A O 1
ATOM 2071 N N . ALA A 1 258 ? 99.845 32.372 15.336 1.00 26.10 258 ALA A N 1
ATOM 2072 C CA . ALA A 1 258 ? 101.289 32.597 15.306 1.00 27.48 258 ALA A CA 1
ATOM 2073 C C . ALA A 1 258 ? 101.657 34.063 15.519 1.00 26.60 258 ALA A C 1
ATOM 2074 O O . ALA A 1 258 ? 102.562 34.374 16.292 1.00 24.94 258 ALA A O 1
ATOM 2076 N N . SER A 1 259 ? 100.965 34.963 14.827 1.00 25.13 259 SER A N 1
ATOM 2077 C CA . SER A 1 259 ? 101.213 36.391 14.992 1.00 26.20 259 SER A CA 1
ATOM 2078 C C . SER A 1 259 ? 100.858 36.827 16.407 1.00 21.95 259 SER A C 1
ATOM 2079 O O . SER A 1 259 ? 101.460 37.754 16.952 1.00 28.98 259 SER A O 1
ATOM 2082 N N . GLY A 1 260 ? 99.857 36.164 16.978 1.00 21.20 260 GLY A N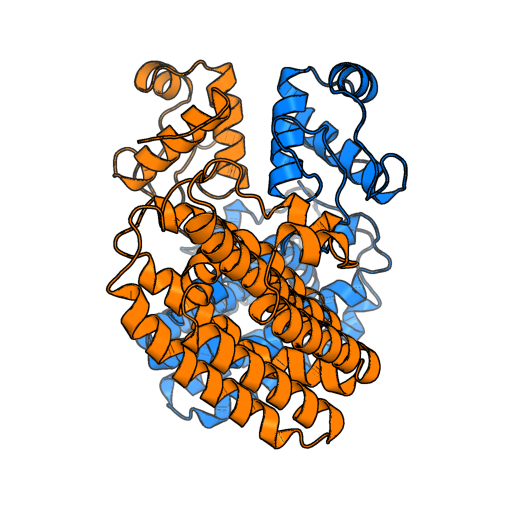 1
ATOM 2083 C CA . GLY A 1 260 ? 99.446 36.405 18.348 1.00 24.50 260 GLY A CA 1
ATOM 2084 C C . GLY A 1 260 ? 100.527 36.133 19.382 1.00 31.50 260 GLY A C 1
ATOM 2085 O O . GLY A 1 260 ? 100.722 36.928 20.304 1.00 26.22 260 GLY A O 1
ATOM 2086 N N . HIS A 1 261 ? 101.224 35.007 19.233 1.00 26.38 261 HIS A N 1
ATOM 2087 C CA . HIS A 1 261 ? 102.281 34.633 20.168 1.00 31.70 261 HIS A CA 1
ATOM 2088 C C . HIS A 1 261 ? 103.427 35.639 20.113 1.00 30.36 261 HIS A C 1
ATOM 2089 O O . HIS A 1 261 ? 103.977 36.026 21.146 1.00 33.27 261 HIS A O 1
ATOM 2096 N N . ILE A 1 262 ? 103.772 36.061 18.900 1.00 28.43 262 ILE A N 1
ATOM 2097 C CA . ILE A 1 262 ? 104.784 37.089 18.697 1.00 28.65 262 ILE A CA 1
ATOM 2098 C C . ILE A 1 262 ? 104.389 38.379 19.408 1.00 25.20 262 ILE A C 1
ATOM 2099 O O . ILE A 1 262 ? 105.180 38.935 20.167 1.00 33.36 262 ILE A O 1
ATOM 2104 N N . TRP A 1 263 ? 103.165 38.846 19.174 1.00 24.82 263 TRP A N 1
ATOM 2105 C CA . TRP A 1 263 ? 102.664 40.032 19.864 1.00 22.80 263 TRP A CA 1
ATOM 2106 C C . TRP A 1 263 ? 102.685 39.850 21.381 1.00 22.35 263 TRP A C 1
ATOM 2107 O O . TRP A 1 263 ? 103.019 40.777 22.119 1.00 25.09 263 TRP A O 1
ATOM 2118 N N . ASN A 1 264 ? 102.313 38.658 21.837 1.00 23.94 264 ASN A N 1
ATOM 2119 C CA . ASN A 1 264 ? 102.312 38.347 23.262 1.00 28.14 264 ASN A CA 1
ATOM 2120 C C . ASN A 1 264 ? 103.691 38.476 23.907 1.00 32.52 264 ASN A C 1
ATOM 2121 O O . ASN A 1 264 ? 103.801 38.719 25.107 1.00 39.58 264 ASN A O 1
ATOM 2126 N N . GLN A 1 265 ? 104.740 38.337 23.105 1.00 26.63 265 GLN A N 1
ATOM 2127 C CA . GLN A 1 265 ? 106.092 38.519 23.606 1.00 33.28 265 GLN A CA 1
ATOM 2128 C C . GLN A 1 265 ? 106.472 39.987 23.455 1.00 29.42 265 GLN A C 1
ATOM 2129 O O . GLN A 1 265 ? 107.061 40.587 24.355 1.00 37.01 265 GLN A O 1
ATOM 2135 N N . MET A 1 266 ? 106.123 40.561 22.309 1.00 28.20 266 MET A N 1
ATOM 2136 C CA . MET A 1 266 ? 106.460 41.947 21.997 1.00 26.72 266 MET A CA 1
ATOM 2137 C C . MET A 1 266 ? 105.779 42.979 22.898 1.00 26.29 266 MET A C 1
ATOM 2138 O O . MET A 1 266 ? 106.338 44.045 23.157 1.00 25.84 266 MET A O 1
ATOM 2143 N N . LYS A 1 267 ? 104.584 42.658 23.386 1.00 22.27 267 LYS A N 1
ATOM 2144 C CA . LYS A 1 267 ? 103.816 43.609 24.189 1.00 33.13 267 LYS A CA 1
ATOM 2145 C C . LYS A 1 267 ? 104.422 43.866 25.570 1.00 37.50 267 LYS A C 1
ATOM 2146 O O . LYS A 1 267 ? 104.097 44.859 26.222 1.00 38.64 267 LYS A O 1
ATOM 2152 N N . MET A 1 268 ? 105.302 42.968 26.008 1.00 39.04 268 MET A N 1
ATOM 2153 C CA . MET A 1 268 ? 105.997 43.131 27.282 1.00 38.97 268 MET A CA 1
ATOM 2154 C C . MET A 1 268 ? 107.102 44.176 27.200 1.00 42.10 268 MET A C 1
ATOM 2155 O O . MET A 1 268 ? 107.634 44.603 28.225 1.00 48.04 268 MET A O 1
ATOM 2160 N N . THR A 1 269 ? 107.441 44.588 25.982 1.00 44.20 269 THR A N 1
ATOM 2161 C CA . THR A 1 269 ? 108.465 45.611 25.772 1.00 36.00 269 THR A CA 1
ATOM 2162 C C . THR A 1 269 ? 107.957 46.709 24.844 1.00 40.45 269 THR A C 1
ATOM 2163 O O . THR A 1 269 ? 108.651 47.116 23.908 1.00 37.90 269 THR A O 1
ATOM 2167 N N . LEU A 1 270 ? 106.726 47.151 25.095 1.00 37.33 270 LEU A N 1
ATOM 2168 C CA . LEU A 1 270 ? 106.137 48.277 24.380 1.00 37.51 270 LEU A CA 1
ATOM 2169 C C . LEU A 1 270 ? 107.056 49.471 24.540 1.00 29.89 270 LEU A C 1
ATOM 2170 O O . LEU A 1 270 ? 107.493 49.765 25.652 1.00 43.61 270 LEU A O 1
ATOM 2175 N N . PRO A 1 271 ? 107.381 50.145 23.427 1.00 35.40 271 PRO A N 1
ATOM 2176 C CA . PRO A 1 271 ? 108.140 51.391 23.557 1.00 31.22 271 PRO A CA 1
ATOM 2177 C C . PRO A 1 271 ? 107.376 52.349 24.465 1.00 43.49 271 PRO A C 1
ATOM 2178 O O . PRO A 1 271 ? 106.144 52.326 24.471 1.00 37.70 271 PRO A O 1
ATOM 2182 N N . SER A 1 272 ? 108.095 53.154 25.240 1.00 46.69 272 SER A N 1
ATOM 2183 C CA . SER A 1 272 ? 107.464 54.092 26.162 1.00 47.21 272 SER A CA 1
ATOM 2184 C C . SER A 1 272 ? 106.596 55.102 25.415 1.00 49.16 272 SER A C 1
ATOM 2185 O O . SER A 1 272 ? 105.622 55.625 25.960 1.00 49.53 272 SER A O 1
ATOM 2188 N N . ASN A 1 273 ? 106.974 55.373 24.170 1.00 40.74 273 ASN A N 1
ATOM 2189 C CA . ASN A 1 273 ? 106.242 56.280 23.291 1.00 41.64 273 ASN A CA 1
ATOM 2190 C C . ASN A 1 273 ? 105.221 55.606 22.358 1.00 33.76 273 ASN A C 1
ATOM 2191 O O . ASN A 1 273 ? 104.791 56.209 21.379 1.00 22.30 273 ASN A O 1
ATOM 2196 N N . PHE A 1 274 ? 104.843 54.366 22.658 1.00 31.65 274 PHE A N 1
ATOM 2197 C CA . PHE A 1 274 ? 103.940 53.594 21.798 1.00 27.17 274 PHE A CA 1
ATOM 2198 C C . PHE A 1 274 ? 102.568 54.264 21.651 1.00 27.85 274 PHE A C 1
ATOM 2199 O O . PHE A 1 274 ? 101.925 54.165 20.602 1.00 26.77 274 PHE A O 1
ATOM 2207 N N . THR A 1 275 ? 102.138 54.952 22.705 1.00 22.84 275 THR A N 1
ATOM 2208 C CA . THR A 1 275 ? 100.807 55.555 22.781 1.00 25.53 275 THR A CA 1
ATOM 2209 C C . THR A 1 275 ? 100.848 57.079 22.654 1.00 32.02 275 THR A C 1
ATOM 2210 O O . THR A 1 275 ? 99.959 57.767 23.158 1.00 37.65 275 THR A O 1
ATOM 2214 N N . GLU A 1 276 ? 101.858 57.609 21.971 1.00 27.12 276 GLU A N 1
ATOM 2215 C CA . GLU A 1 276 ? 102.135 59.047 22.022 1.00 32.20 276 GLU A CA 1
ATOM 2216 C C . GLU A 1 276 ? 101.202 60.039 21.313 1.00 39.79 276 GLU A C 1
ATOM 2217 O O . GLU A 1 276 ? 100.876 61.068 21.912 1.00 51.21 276 GLU A O 1
ATOM 2223 N N . ASP A 1 277 ? 100.796 59.733 20.074 1.00 35.49 277 ASP A N 1
ATOM 2224 C CA . ASP A 1 277 ? 100.000 60.624 19.197 1.00 46.62 277 ASP A CA 1
ATOM 2225 C C . ASP A 1 277 ? 100.963 61.525 18.416 1.00 43.54 277 ASP A C 1
ATOM 2226 O O . ASP A 1 277 ? 101.592 62.410 18.999 1.00 53.35 277 ASP A O 1
ATOM 2231 N N . ASP A 1 278 ? 101.077 61.317 17.105 1.00 46.16 278 ASP A N 1
ATOM 2232 C CA . ASP A 1 278 ? 102.104 62.029 16.338 1.00 56.72 278 ASP A CA 1
ATOM 2233 C C . ASP A 1 278 ? 101.641 63.238 15.510 1.00 63.12 278 ASP A C 1
ATOM 2234 O O . ASP A 1 278 ? 102.472 63.962 14.955 1.00 62.16 278 ASP A O 1
ATOM 2239 N N . CYS A 1 279 ? 100.333 63.454 15.413 1.00 53.33 279 CYS A N 1
ATOM 2240 C CA . CYS A 1 279 ? 99.820 64.625 14.702 1.00 55.17 279 CYS A CA 1
ATOM 2241 C C . CYS A 1 279 ? 99.601 65.825 15.630 1.00 49.36 279 CYS A C 1
ATOM 2242 O O . CYS A 1 279 ? 99.529 65.683 16.853 1.00 39.72 279 CYS A O 1
ATOM 2245 N N . VAL B 1 2 ? 70.570 69.943 -5.068 1.00 57.43 2 VAL B N 1
ATOM 2246 C CA . VAL B 1 2 ? 70.241 70.976 -4.090 1.00 48.99 2 VAL B CA 1
ATOM 2247 C C . VAL B 1 2 ? 70.939 70.714 -2.756 1.00 44.54 2 VAL B C 1
ATOM 2248 O O . VAL B 1 2 ? 71.280 69.573 -2.439 1.00 42.98 2 VAL B O 1
ATOM 2252 N N . ILE B 1 3 ? 71.161 71.774 -1.981 1.00 33.80 3 ILE B N 1
ATOM 2253 C CA . ILE B 1 3 ? 71.870 71.652 -0.711 1.00 31.87 3 ILE B CA 1
ATOM 2254 C C . ILE B 1 3 ? 71.022 72.175 0.449 1.00 34.84 3 ILE B C 1
ATOM 2255 O O . ILE B 1 3 ? 70.427 73.249 0.355 1.00 33.50 3 ILE B O 1
ATOM 2260 N N . LYS B 1 4 ? 70.955 71.407 1.534 1.00 32.78 4 LYS B N 1
ATOM 2261 C CA . LYS B 1 4 ? 70.304 71.856 2.761 1.00 26.57 4 LYS B CA 1
ATOM 2262 C C . LYS B 1 4 ? 71.366 72.052 3.849 1.00 32.08 4 LYS B C 1
ATOM 2263 O O . LYS B 1 4 ? 72.192 71.163 4.071 1.00 40.49 4 LYS B O 1
ATOM 2269 N N . ALA B 1 5 ? 71.348 73.198 4.531 1.00 30.04 5 ALA B N 1
ATOM 2270 C CA . ALA B 1 5 ? 72.357 73.478 5.559 1.00 31.29 5 ALA B CA 1
ATOM 2271 C C . ALA B 1 5 ? 71.953 74.590 6.525 1.00 31.58 5 ALA B C 1
ATOM 2272 O O . ALA B 1 5 ? 71.071 75.393 6.223 1.00 40.63 5 ALA B O 1
ATOM 2274 N N . LYS B 1 6 ? 72.621 74.641 7.676 1.00 26.15 6 LYS B N 1
ATOM 2275 C CA . LYS B 1 6 ? 72.338 75.652 8.697 1.00 47.43 6 LYS B CA 1
ATOM 2276 C C . LYS B 1 6 ? 73.324 76.819 8.709 1.00 41.57 6 LYS B C 1
ATOM 2277 O O . LYS B 1 6 ? 72.962 77.937 9.072 1.00 48.51 6 LYS B O 1
ATOM 2283 N N . SER B 1 7 ? 74.565 76.558 8.311 1.00 32.68 7 SER B N 1
ATOM 2284 C CA . SER B 1 7 ? 75.617 77.564 8.407 1.00 38.51 7 SER B CA 1
ATOM 2285 C C . SER B 1 7 ? 76.320 77.746 7.064 1.00 26.97 7 SER B C 1
ATOM 2286 O O . SER B 1 7 ? 76.235 76.876 6.199 1.00 29.40 7 SER B O 1
ATOM 2289 N N . PRO B 1 8 ? 77.030 78.875 6.890 1.00 32.03 8 PRO B N 1
ATOM 2290 C CA . PRO B 1 8 ? 77.780 79.084 5.646 1.00 25.78 8 PRO B CA 1
ATOM 2291 C C . PRO B 1 8 ? 78.847 78.023 5.441 1.00 21.12 8 PRO B C 1
ATOM 2292 O O . PRO B 1 8 ? 79.068 77.571 4.318 1.00 24.21 8 PRO B O 1
ATOM 2296 N N . ALA B 1 9 ? 79.492 77.622 6.527 1.00 24.28 9 ALA B N 1
ATOM 2297 C CA . ALA B 1 9 ? 80.478 76.557 6.467 1.00 23.89 9 ALA B CA 1
ATOM 2298 C C . ALA B 1 9 ? 79.812 75.257 6.025 1.00 24.28 9 ALA B C 1
ATOM 2299 O O . ALA B 1 9 ? 80.328 74.542 5.161 1.00 21.96 9 ALA B O 1
ATOM 2301 N N . GLY B 1 10 ? 78.667 74.952 6.629 1.00 27.23 10 GLY B N 1
ATOM 2302 C CA . GLY B 1 10 ? 77.894 73.782 6.248 1.00 24.27 10 GLY B CA 1
ATOM 2303 C C . GLY B 1 10 ? 77.473 73.742 4.790 1.00 22.11 10 GLY B C 1
ATOM 2304 O O . GLY B 1 10 ? 77.600 72.704 4.138 1.00 21.57 10 GLY B O 1
ATOM 2305 N N . PHE B 1 11 ? 76.963 74.858 4.273 1.00 25.52 11 PHE B N 1
ATOM 2306 C CA . PHE B 1 11 ? 76.550 74.909 2.871 1.00 19.88 11 PHE B CA 1
ATOM 2307 C C . PHE B 1 11 ? 77.739 74.766 1.927 1.00 23.15 11 PHE B C 1
ATOM 2308 O O . PHE B 1 11 ? 77.684 74.022 0.944 1.00 22.23 11 PHE B O 1
ATOM 2316 N N . ALA B 1 12 ? 78.802 75.509 2.214 1.00 21.09 12 ALA B N 1
ATOM 2317 C CA . ALA B 1 12 ? 79.970 75.519 1.348 1.00 22.93 12 ALA B CA 1
ATOM 2318 C C . ALA B 1 12 ? 80.589 74.129 1.305 1.00 20.10 12 ALA B C 1
ATOM 2319 O O . ALA B 1 12 ? 81.066 73.685 0.262 1.00 18.45 12 ALA B O 1
ATOM 2321 N N . GLU B 1 13 ? 80.577 73.453 2.450 1.00 20.33 13 GLU B N 1
ATOM 2322 C CA . GLU B 1 13 ? 81.118 72.105 2.558 1.00 20.44 13 GLU B CA 1
ATOM 2323 C C . GLU B 1 13 ? 80.402 71.172 1.601 1.00 16.72 13 GLU B C 1
ATOM 2324 O O . GLU B 1 13 ? 81.038 70.436 0.846 1.00 18.99 13 GLU B O 1
ATOM 2330 N N . LYS B 1 14 ? 79.073 71.212 1.641 1.00 16.69 14 LYS B N 1
ATOM 2331 C CA . LYS B 1 14 ? 78.250 70.345 0.804 1.00 25.15 14 LYS B CA 1
ATOM 2332 C C . LYS B 1 14 ? 78.277 70.771 -0.657 1.00 21.36 14 LYS B C 1
ATOM 2333 O O . LYS B 1 14 ? 78.121 69.941 -1.553 1.00 28.56 14 LYS B O 1
ATOM 2339 N N . TYR B 1 15 ? 78.450 72.071 -0.889 1.00 24.77 15 TYR B N 1
ATOM 2340 C CA . TYR B 1 15 ? 78.541 72.592 -2.249 1.00 24.07 15 TYR B CA 1
ATOM 2341 C C . TYR B 1 15 ? 79.788 72.039 -2.930 1.00 25.08 15 TYR B C 1
ATOM 2342 O O . TYR B 1 15 ? 79.730 71.581 -4.069 1.00 30.50 15 TYR B O 1
ATOM 2351 N N . ILE B 1 16 ? 80.918 72.100 -2.231 1.00 24.40 16 ILE B N 1
ATOM 2352 C CA . ILE B 1 16 ? 82.166 71.539 -2.747 1.00 24.62 16 ILE B CA 1
ATOM 2353 C C . ILE B 1 16 ? 82.079 70.015 -2.925 1.00 28.95 16 ILE B C 1
ATOM 2354 O O . ILE B 1 16 ? 82.597 69.466 -3.903 1.00 22.51 16 ILE B O 1
ATOM 2359 N N . ILE B 1 17 ? 81.417 69.340 -1.987 1.00 21.37 17 ILE B N 1
ATOM 2360 C CA . ILE B 1 17 ? 81.221 67.893 -2.076 1.00 28.66 17 ILE B CA 1
ATOM 2361 C C . ILE B 1 17 ? 80.407 67.545 -3.322 1.00 28.59 17 ILE B C 1
ATOM 2362 O O . ILE B 1 17 ? 80.736 66.608 -4.049 1.00 28.97 17 ILE B O 1
ATOM 2367 N N . GLU B 1 18 ? 79.356 68.319 -3.570 1.00 28.71 18 GLU B N 1
ATOM 2368 C CA . GLU B 1 18 ? 78.545 68.160 -4.773 1.00 36.17 18 GLU B CA 1
ATOM 2369 C C . GLU B 1 18 ? 79.402 68.374 -6.023 1.00 36.15 18 GLU B C 1
ATOM 2370 O O . GLU B 1 18 ? 79.231 67.694 -7.035 1.00 33.20 18 GLU B O 1
ATOM 2376 N N . SER B 1 19 ? 80.326 69.326 -5.941 1.00 30.64 19 SER B N 1
ATOM 2377 C CA . SER B 1 19 ? 81.182 69.668 -7.072 1.00 30.61 19 SER B CA 1
ATOM 2378 C C . SER B 1 19 ? 82.269 68.623 -7.333 1.00 34.72 19 SER B C 1
ATOM 2379 O O . SER B 1 19 ? 82.706 68.449 -8.470 1.00 38.43 19 SER B O 1
ATOM 2382 N N . ILE B 1 20 ? 82.702 67.930 -6.284 1.00 34.75 20 ILE B N 1
ATOM 2383 C CA . ILE B 1 20 ? 83.640 66.825 -6.445 1.00 27.01 20 ILE B CA 1
ATOM 2384 C C . ILE B 1 20 ? 82.891 65.676 -7.104 1.00 31.52 20 ILE B C 1
ATOM 2385 O O . ILE B 1 20 ? 83.410 64.992 -7.987 1.00 33.17 20 ILE B O 1
ATOM 2390 N N . TRP B 1 21 ? 81.655 65.481 -6.663 1.00 34.34 21 TRP B N 1
ATOM 2391 C CA . TRP B 1 21 ? 80.835 64.371 -7.119 1.00 36.53 21 TRP B CA 1
ATOM 2392 C C . TRP B 1 21 ? 80.441 64.506 -8.589 1.00 39.55 21 TRP B C 1
ATOM 2393 O O . TRP B 1 21 ? 80.383 63.510 -9.313 1.00 37.48 21 TRP B O 1
ATOM 2404 N N . ASN B 1 22 ? 80.169 65.733 -9.025 1.00 39.14 22 ASN B N 1
ATOM 2405 C CA . ASN B 1 22 ? 79.680 65.956 -10.383 1.00 41.49 22 ASN B CA 1
ATOM 2406 C C . ASN B 1 22 ? 80.777 66.204 -11.422 1.00 38.22 22 ASN B C 1
ATOM 2407 O O . ASN B 1 22 ? 80.494 66.622 -12.545 1.00 37.54 22 ASN B O 1
ATOM 2412 N N . GLY B 1 23 ? 82.025 65.952 -11.036 1.00 41.59 23 GLY B N 1
ATOM 2413 C CA . GLY B 1 23 ? 83.134 66.016 -11.970 1.00 36.36 23 GLY B CA 1
ATOM 2414 C C . GLY B 1 23 ? 83.786 67.376 -12.103 1.00 40.84 23 GLY B C 1
ATOM 2415 O O . GLY B 1 23 ? 84.807 67.519 -12.771 1.00 43.12 23 GLY B O 1
ATOM 2416 N N . ARG B 1 24 ? 83.181 68.379 -11.480 1.00 38.05 24 ARG B N 1
ATOM 2417 C CA . ARG B 1 24 ? 83.707 69.738 -11.496 1.00 32.28 24 ARG B CA 1
ATOM 2418 C C . ARG B 1 24 ? 85.091 69.760 -10.846 1.00 41.37 24 ARG B C 1
ATOM 2419 O O . ARG B 1 24 ? 86.022 70.387 -11.355 1.00 43.25 24 ARG B O 1
ATOM 2427 N N . PHE B 1 25 ? 85.214 69.066 -9.717 1.00 41.29 25 PHE B N 1
ATOM 2428 C CA . PHE B 1 25 ? 86.506 68.817 -9.082 1.00 34.86 25 PHE B CA 1
ATOM 2429 C C . PHE B 1 25 ? 86.713 67.306 -8.952 1.00 45.78 25 PHE B C 1
ATOM 2430 O O . PHE B 1 25 ? 86.439 66.729 -7.896 1.00 33.46 25 PHE B O 1
ATOM 2438 N N . PRO B 1 26 ? 87.204 66.662 -10.026 1.00 43.41 26 PRO B N 1
ATOM 2439 C CA . PRO B 1 26 ? 87.258 65.196 -10.118 1.00 46.85 26 PRO B CA 1
ATOM 2440 C C . PRO B 1 26 ? 88.180 64.570 -9.078 1.00 42.08 26 PRO B C 1
ATOM 2441 O O . PRO B 1 26 ? 89.205 65.162 -8.740 1.00 40.38 26 PRO B O 1
ATOM 2445 N N . PRO B 1 27 ? 87.785 63.408 -8.530 1.00 42.91 27 PRO B N 1
ATOM 2446 C CA . PRO B 1 27 ? 88.693 62.577 -7.732 1.00 42.14 27 PRO B CA 1
ATOM 2447 C C . PRO B 1 27 ? 90.042 62.397 -8.428 1.00 35.78 27 PRO B C 1
ATOM 2448 O O . PRO B 1 27 ? 90.067 62.156 -9.632 1.00 32.28 27 PRO B O 1
ATOM 2452 N N . GLY B 1 28 ? 91.141 62.530 -7.691 1.00 38.34 28 GLY B N 1
ATOM 2453 C CA . GLY B 1 28 ? 92.457 62.422 -8.294 1.00 25.87 28 GLY B CA 1
ATOM 2454 C C . GLY B 1 28 ? 92.992 63.738 -8.831 1.00 38.07 28 GLY B C 1
ATOM 2455 O O . GLY B 1 28 ? 94.196 63.884 -9.042 1.00 43.29 28 GLY B O 1
ATOM 2456 N N . SER B 1 29 ? 92.100 64.700 -9.050 1.00 44.74 29 SER B N 1
ATOM 2457 C CA . SER B 1 29 ? 92.492 65.997 -9.591 1.00 40.06 29 SER B CA 1
ATOM 2458 C C . SER B 1 29 ? 92.976 66.930 -8.488 1.00 43.09 29 SER B C 1
ATOM 2459 O O . SER B 1 29 ? 92.785 66.661 -7.301 1.00 41.08 29 SER B O 1
ATOM 2462 N N . ILE B 1 30 ? 93.604 68.028 -8.893 1.00 41.94 30 ILE B N 1
ATOM 2463 C CA . ILE B 1 30 ? 94.091 69.024 -7.947 1.00 49.21 30 ILE B CA 1
ATOM 2464 C C . ILE B 1 30 ? 93.076 70.145 -7.723 1.00 45.40 30 ILE B C 1
ATOM 2465 O O . ILE B 1 30 ? 92.554 70.726 -8.677 1.00 38.88 30 ILE B O 1
ATOM 2470 N N . LEU B 1 31 ? 92.789 70.425 -6.453 1.00 43.61 31 LEU B N 1
ATOM 2471 C CA . LEU B 1 31 ? 91.861 71.490 -6.090 1.00 44.19 31 LEU B CA 1
ATOM 2472 C C . LEU B 1 31 ? 92.561 72.825 -6.300 1.00 40.72 31 LEU B C 1
ATOM 2473 O O . LEU B 1 31 ? 93.715 72.982 -5.902 1.00 48.87 31 LEU B O 1
ATOM 2478 N N . PRO B 1 32 ? 91.871 73.790 -6.929 1.00 40.04 32 PRO B N 1
ATOM 2479 C CA . PRO B 1 32 ? 92.454 75.118 -7.150 1.00 38.36 32 PRO B CA 1
ATOM 2480 C C . PRO B 1 32 ? 92.921 75.754 -5.851 1.00 43.22 32 PRO B C 1
ATOM 2481 O O . PRO B 1 32 ? 92.421 75.400 -4.784 1.00 34.24 32 PRO B O 1
ATOM 2485 N N . ALA B 1 33 ? 93.876 76.673 -5.939 1.00 45.05 33 ALA B N 1
ATOM 2486 C CA . ALA B 1 33 ? 94.360 77.352 -4.747 1.00 45.18 33 ALA B CA 1
ATOM 2487 C C . ALA B 1 33 ? 93.191 78.074 -4.087 1.00 44.43 33 ALA B C 1
ATOM 2488 O O . ALA B 1 33 ? 92.223 78.448 -4.753 1.00 43.06 33 ALA B O 1
ATOM 2490 N N . GLU B 1 34 ? 93.279 78.246 -2.775 1.00 39.69 34 GLU B N 1
ATOM 2491 C CA . GLU B 1 34 ? 92.225 78.876 -1.990 1.00 46.57 34 GLU B CA 1
ATOM 2492 C C . GLU B 1 34 ? 91.823 80.254 -2.528 1.00 48.51 34 GLU B C 1
ATOM 2493 O O . GLU B 1 34 ? 90.644 80.624 -2.496 1.00 37.55 34 GLU B O 1
ATOM 2499 N N . ARG B 1 35 ? 92.807 80.999 -3.023 1.00 53.93 35 ARG B N 1
ATOM 2500 C CA . ARG B 1 35 ? 92.570 82.305 -3.627 1.00 49.64 35 ARG B CA 1
ATOM 2501 C C . ARG B 1 35 ? 91.574 82.196 -4.777 1.00 41.98 35 ARG B C 1
ATOM 2502 O O . ARG B 1 35 ? 90.599 82.946 -4.844 1.00 41.75 35 ARG B O 1
ATOM 2510 N N . GLU B 1 36 ? 91.830 81.255 -5.680 1.00 36.62 36 GLU B N 1
ATOM 2511 C CA . GLU B 1 36 ? 90.979 81.040 -6.846 1.00 49.32 36 GLU B CA 1
ATOM 2512 C C . GLU B 1 36 ? 89.656 80.395 -6.457 1.00 39.96 36 GLU B C 1
ATOM 2513 O O . GLU B 1 36 ? 88.597 80.777 -6.957 1.00 36.27 36 GLU B O 1
ATOM 2519 N N . LEU B 1 37 ? 89.733 79.415 -5.561 1.00 39.62 37 LEU B N 1
ATOM 2520 C CA . LEU B 1 37 ? 88.556 78.692 -5.101 1.00 35.68 37 LEU B CA 1
ATOM 2521 C C . LEU B 1 37 ? 87.546 79.640 -4.467 1.00 26.00 37 LEU B C 1
ATOM 2522 O O . LEU B 1 37 ? 86.343 79.502 -4.679 1.00 31.95 37 LEU B O 1
ATOM 2527 N N . SER B 1 38 ? 88.040 80.594 -3.683 1.00 24.43 38 SER B N 1
ATOM 2528 C CA . SER B 1 38 ? 87.172 81.579 -3.039 1.00 26.91 38 SER B CA 1
ATOM 2529 C C . SER B 1 38 ? 86.292 82.353 -4.023 1.00 30.08 38 SER B C 1
ATOM 2530 O O . SER B 1 38 ? 85.065 82.342 -3.913 1.00 28.65 38 SER B O 1
ATOM 2533 N N . GLU B 1 39 ? 86.918 83.024 -4.984 1.00 33.93 39 GLU B N 1
ATOM 2534 C CA . GLU B 1 39 ? 86.164 83.791 -5.974 1.00 38.82 39 GLU B CA 1
ATOM 2535 C C . GLU B 1 39 ? 85.369 82.938 -6.959 1.00 41.62 39 GLU B C 1
ATOM 2536 O O . GLU B 1 39 ? 84.284 83.333 -7.391 1.00 48.96 39 GLU B O 1
ATOM 2542 N N . LEU B 1 40 ? 85.914 81.779 -7.316 1.00 41.29 40 LEU B N 1
ATOM 2543 C CA . LEU B 1 40 ? 85.241 80.868 -8.238 1.00 40.29 40 LEU B CA 1
ATOM 2544 C C . LEU B 1 40 ? 83.860 80.437 -7.726 1.00 34.88 40 LEU B C 1
ATOM 2545 O O . LEU B 1 40 ? 82.886 80.450 -8.480 1.00 39.04 40 LEU B O 1
ATOM 2550 N N . ILE B 1 41 ? 83.774 80.052 -6.455 1.00 30.43 41 ILE B N 1
ATOM 2551 C CA . ILE B 1 41 ? 82.505 79.569 -5.907 1.00 28.29 41 ILE B CA 1
ATOM 2552 C C . ILE B 1 41 ? 81.779 80.632 -5.083 1.00 29.90 41 ILE B C 1
ATOM 2553 O O . ILE B 1 41 ? 80.609 80.462 -4.738 1.00 29.42 41 ILE B O 1
ATOM 2558 N N . GLY B 1 42 ? 82.475 81.721 -4.763 1.00 26.60 42 GLY B N 1
ATOM 2559 C CA . GLY B 1 42 ? 81.853 82.832 -4.061 1.00 32.31 42 GLY B CA 1
ATOM 2560 C C . GLY B 1 42 ? 81.838 82.733 -2.546 1.00 23.38 42 GLY B C 1
ATOM 2561 O O . GLY B 1 42 ? 81.026 83.385 -1.890 1.00 27.10 42 GLY B O 1
ATOM 2562 N N . VAL B 1 43 ? 82.745 81.938 -1.986 1.00 28.37 43 VAL B N 1
ATOM 2563 C CA . VAL B 1 43 ? 82.831 81.777 -0.535 1.00 17.81 43 VAL B CA 1
ATOM 2564 C C . VAL B 1 43 ? 84.078 82.482 0.002 1.00 18.59 43 VAL B C 1
ATOM 2565 O O . VAL B 1 43 ? 85.150 82.388 -0.592 1.00 21.21 43 VAL B O 1
ATOM 2569 N N . THR B 1 44 ? 83.932 83.184 1.125 1.00 20.23 44 THR B N 1
ATOM 2570 C CA . THR B 1 44 ? 85.044 83.922 1.732 1.00 25.36 44 THR B CA 1
ATOM 2571 C C . THR B 1 44 ? 86.239 83.047 2.082 1.00 25.79 44 THR B C 1
ATOM 2572 O O . THR B 1 44 ? 86.088 81.846 2.319 1.00 20.19 44 THR B O 1
ATOM 2576 N N . ARG B 1 45 ? 87.418 83.665 2.116 1.00 28.00 45 ARG B N 1
ATOM 2577 C CA . ARG B 1 45 ? 88.658 82.972 2.451 1.00 27.78 45 ARG B CA 1
ATOM 2578 C C . ARG B 1 45 ? 88.573 82.301 3.814 1.00 28.46 45 ARG B C 1
ATOM 2579 O O . ARG B 1 45 ? 89.040 81.174 3.988 1.00 22.51 45 ARG B O 1
ATOM 2587 N N . THR B 1 46 ? 87.970 82.995 4.777 1.00 20.85 46 THR B N 1
ATOM 2588 C CA . THR B 1 46 ? 87.892 82.485 6.143 1.00 28.68 46 THR B CA 1
ATOM 2589 C C . THR B 1 46 ? 86.942 81.301 6.279 1.00 23.16 46 THR B C 1
ATOM 2590 O O . THR B 1 46 ? 87.240 80.348 7.001 1.00 24.64 46 THR B O 1
ATOM 2594 N N . THR B 1 47 ? 85.798 81.367 5.602 1.00 24.20 47 THR B N 1
ATOM 2595 C CA . THR B 1 47 ? 84.864 80.244 5.590 1.00 14.29 47 THR B CA 1
ATOM 2596 C C . THR B 1 47 ? 85.453 79.079 4.799 1.00 18.10 47 THR B C 1
ATOM 2597 O O . THR B 1 47 ? 85.344 77.918 5.204 1.00 19.07 47 THR B O 1
ATOM 2601 N N . LEU B 1 48 ? 86.093 79.398 3.677 1.00 14.10 48 LEU B N 1
ATOM 2602 C CA . LEU B 1 48 ? 86.706 78.382 2.826 1.00 17.66 48 LEU B CA 1
ATOM 2603 C C . LEU B 1 48 ? 87.778 77.588 3.567 1.00 18.95 48 LEU B C 1
ATOM 2604 O O . LEU B 1 48 ? 87.868 76.371 3.411 1.00 18.44 48 LEU B O 1
ATOM 2609 N N . ARG B 1 49 ? 88.597 78.279 4.356 1.00 19.51 49 ARG B N 1
ATOM 2610 C CA . ARG B 1 49 ? 89.665 77.624 5.113 1.00 26.97 49 ARG B CA 1
ATOM 2611 C C . ARG B 1 49 ? 89.087 76.589 6.068 1.00 24.71 49 ARG B C 1
ATOM 2612 O O . ARG B 1 49 ? 89.603 75.478 6.191 1.00 20.73 49 ARG B O 1
ATOM 2620 N N . GLU B 1 50 ? 88.018 76.978 6.755 1.00 18.62 50 GLU B N 1
ATOM 2621 C CA . GLU B 1 50 ? 87.287 76.080 7.643 1.00 18.10 50 GLU B CA 1
ATOM 2622 C C . GLU B 1 50 ? 86.693 74.875 6.912 1.00 17.67 50 GLU B C 1
ATOM 2623 O O . GLU B 1 50 ? 86.722 73.751 7.418 1.00 19.03 50 GLU B O 1
ATOM 2629 N N . VAL B 1 51 ? 86.139 75.121 5.731 1.00 13.19 51 VAL B N 1
ATOM 2630 C CA . VAL B 1 51 ? 85.498 74.071 4.946 1.00 18.44 51 VAL B CA 1
ATOM 2631 C C . VAL B 1 51 ? 86.496 73.015 4.478 1.00 19.18 51 VAL B C 1
ATOM 2632 O O . VAL B 1 51 ? 86.216 71.816 4.520 1.00 16.68 51 VAL B O 1
ATOM 2636 N N . LEU B 1 52 ? 87.665 73.469 4.042 1.00 17.89 52 LEU B N 1
ATOM 2637 C CA . LEU B 1 52 ? 88.688 72.566 3.532 1.00 22.00 52 LEU B CA 1
ATOM 2638 C C . LEU B 1 52 ? 89.227 71.634 4.611 1.00 19.61 52 LEU B C 1
ATOM 2639 O O . LEU B 1 52 ? 89.551 70.480 4.331 1.00 18.89 52 LEU B O 1
ATOM 2644 N N . GLN B 1 53 ? 89.336 72.140 5.835 1.00 17.57 53 GLN B N 1
ATOM 2645 C CA . GLN B 1 53 ? 89.727 71.307 6.966 1.00 19.01 53 GLN B CA 1
ATOM 2646 C C . GLN B 1 53 ? 88.703 70.211 7.250 1.00 19.34 53 GLN B C 1
ATOM 2647 O O . GLN B 1 53 ? 89.075 69.066 7.510 1.00 13.04 53 GLN B O 1
ATOM 2653 N N . ARG B 1 54 ? 87.422 70.570 7.214 1.00 16.75 54 ARG B N 1
ATOM 2654 C CA . ARG B 1 54 ? 86.352 69.594 7.381 1.00 15.01 54 ARG B CA 1
ATOM 2655 C C . ARG B 1 54 ? 86.485 68.483 6.356 1.00 16.61 54 ARG B C 1
ATOM 2656 O O . ARG B 1 54 ? 86.427 67.299 6.695 1.00 19.45 54 ARG B O 1
ATOM 2664 N N . LEU B 1 55 ? 86.655 68.877 5.098 1.00 13.10 55 LEU B N 1
ATOM 2665 C CA . LEU B 1 55 ? 86.767 67.925 3.999 1.00 13.98 55 LEU B CA 1
ATOM 2666 C C . LEU B 1 55 ? 88.002 67.042 4.134 1.00 19.23 55 LEU B C 1
ATOM 2667 O O . LEU B 1 55 ? 87.976 65.861 3.777 1.00 15.86 55 LEU B O 1
ATOM 2672 N N . ALA B 1 56 ? 89.081 67.616 4.653 1.00 14.12 56 ALA B N 1
ATOM 2673 C CA . ALA B 1 56 ? 90.282 66.838 4.921 1.00 17.51 56 ALA B CA 1
ATOM 2674 C C . ALA B 1 56 ? 90.040 65.801 6.016 1.00 17.62 56 ALA B C 1
ATOM 2675 O O . ALA B 1 56 ? 90.390 64.632 5.855 1.00 18.91 56 ALA B O 1
ATOM 2677 N N . ARG B 1 57 ? 8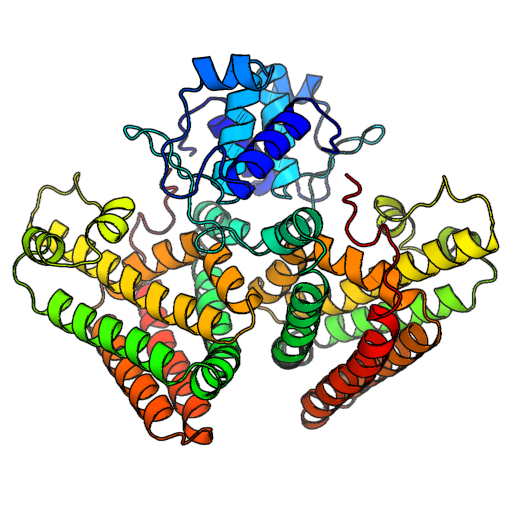9.417 66.228 7.112 1.00 18.06 57 ARG B N 1
ATOM 2678 C CA . ARG B 1 57 ? 89.134 65.343 8.243 1.00 19.50 57 ARG B CA 1
ATOM 2679 C C . ARG B 1 57 ? 88.288 64.150 7.828 1.00 20.62 57 ARG B C 1
ATOM 2680 O O . ARG B 1 57 ? 88.484 63.035 8.319 1.00 18.90 57 ARG B O 1
ATOM 2688 N N . ASP B 1 58 ? 87.337 64.399 6.934 1.00 18.71 58 ASP B N 1
ATOM 2689 C CA . ASP B 1 58 ? 86.398 63.376 6.492 1.00 20.92 58 ASP B CA 1
ATOM 2690 C C . ASP B 1 58 ? 86.874 62.571 5.277 1.00 20.13 58 ASP B C 1
ATOM 2691 O O . ASP B 1 58 ? 86.188 61.654 4.824 1.00 21.99 58 ASP B O 1
ATOM 2696 N N . GLY B 1 59 ? 88.035 62.930 4.738 1.00 16.49 59 GLY B N 1
ATOM 2697 C CA . GLY B 1 59 ? 88.641 62.139 3.683 1.00 14.38 59 GLY B CA 1
ATOM 2698 C C . GLY B 1 59 ? 88.332 62.525 2.245 1.00 20.12 59 GLY B C 1
ATOM 2699 O O . GLY B 1 59 ? 88.666 61.784 1.322 1.00 18.80 59 GLY B O 1
ATOM 2700 N N . TRP B 1 60 ? 87.675 63.661 2.045 1.00 17.56 60 TRP B N 1
ATOM 2701 C CA . TRP B 1 60 ? 87.388 64.138 0.691 1.00 21.91 60 TRP B CA 1
ATOM 2702 C C . TRP B 1 60 ? 88.624 64.710 0.004 1.00 17.38 60 TRP B C 1
ATOM 2703 O O . TRP B 1 60 ? 88.783 64.597 -1.209 1.00 21.56 60 TRP B O 1
ATOM 2714 N N . LEU B 1 61 ? 89.487 65.338 0.791 1.00 18.67 61 LEU B N 1
ATOM 2715 C CA . LEU B 1 61 ? 90.669 65.999 0.263 1.00 21.58 61 LEU B CA 1
ATOM 2716 C C . LEU B 1 61 ? 91.896 65.572 1.059 1.00 27.70 61 LEU B C 1
ATOM 2717 O O . LEU B 1 61 ? 91.781 65.124 2.203 1.00 19.82 61 LEU B O 1
ATOM 2722 N N . THR B 1 62 ? 93.065 65.694 0.439 1.00 30.00 62 THR B N 1
ATOM 2723 C CA . THR B 1 62 ? 94.335 65.562 1.146 1.00 31.93 62 THR B CA 1
ATOM 2724 C C . THR B 1 62 ? 95.041 66.918 1.164 1.00 26.86 62 THR B C 1
ATOM 2725 O O . THR B 1 62 ? 95.316 67.496 0.111 1.00 30.47 62 THR B O 1
ATOM 2729 N N . ILE B 1 63 ? 95.308 67.429 2.363 1.00 32.15 63 ILE B N 1
ATOM 2730 C CA . ILE B 1 63 ? 95.968 68.723 2.530 1.00 39.16 63 ILE B CA 1
ATOM 2731 C C . ILE B 1 63 ? 97.379 68.579 3.107 1.00 42.88 63 ILE B C 1
ATOM 2732 O O . ILE B 1 63 ? 97.563 68.032 4.196 1.00 39.40 63 ILE B O 1
ATOM 2737 N N . GLN B 1 64 ? 98.368 69.075 2.365 1.00 55.15 64 GLN B N 1
ATOM 2738 C CA . GLN B 1 64 ? 99.768 69.015 2.776 1.00 66.44 64 GLN B CA 1
ATOM 2739 C C . GLN B 1 64 ? 100.400 70.390 2.639 1.00 63.19 64 GLN B C 1
ATOM 2740 O O . GLN B 1 64 ? 100.085 71.125 1.706 1.00 57.10 64 GLN B O 1
ATOM 2746 N N . HIS B 1 65 ? 101.254 70.744 3.596 1.00 75.88 65 HIS B N 1
ATOM 2747 C CA . HIS B 1 65 ? 101.867 72.071 3.648 1.00 80.23 65 HIS B CA 1
ATOM 2748 C C . HIS B 1 65 ? 102.403 72.613 2.321 1.00 74.93 65 HIS B C 1
ATOM 2749 O O . HIS B 1 65 ? 101.865 73.574 1.769 1.00 63.96 65 HIS B O 1
ATOM 2756 N N . GLY B 1 66 ? 103.465 71.993 1.816 1.00 67.88 66 GLY B N 1
ATOM 2757 C CA . GLY B 1 66 ? 104.092 72.461 0.594 1.00 64.54 66 GLY B CA 1
ATOM 2758 C C . GLY B 1 66 ? 103.256 72.169 -0.636 1.00 76.34 66 GLY B C 1
ATOM 2759 O O . GLY B 1 66 ? 102.981 73.065 -1.436 1.00 77.30 66 GLY B O 1
ATOM 2760 N N . LYS B 1 67 ? 102.853 70.911 -0.788 1.00 74.90 67 LYS B N 1
ATOM 2761 C CA . LYS B 1 67 ? 102.127 70.484 -1.981 1.00 66.88 67 LYS B CA 1
ATOM 2762 C C . LYS B 1 67 ? 100.727 71.088 -2.071 1.00 63.13 67 LYS B C 1
ATOM 2763 O O . LYS B 1 67 ? 100.158 71.497 -1.061 1.00 67.64 67 LYS B O 1
ATOM 2769 N N . PRO B 1 68 ? 100.167 71.149 -3.291 1.00 60.44 68 PRO B N 1
ATOM 2770 C CA . PRO B 1 68 ? 98.776 71.585 -3.453 1.00 60.07 68 PRO B CA 1
ATOM 2771 C C . PRO B 1 68 ? 97.752 70.562 -2.961 1.00 51.21 68 PRO B C 1
ATOM 2772 O O . PRO B 1 68 ? 98.063 69.378 -2.829 1.00 50.20 68 PRO B O 1
ATOM 2776 N N . THR B 1 69 ? 96.542 71.038 -2.680 1.00 49.00 69 THR B N 1
ATOM 2777 C CA . THR B 1 69 ? 95.477 70.202 -2.131 1.00 39.54 69 THR B CA 1
ATOM 2778 C C . THR B 1 69 ? 94.943 69.244 -3.195 1.00 42.48 69 THR B C 1
ATOM 2779 O O . THR B 1 69 ? 94.565 69.669 -4.287 1.00 38.50 69 THR B O 1
ATOM 2783 N N . LYS B 1 70 ? 94.918 67.952 -2.871 1.00 40.27 70 LYS B N 1
ATOM 2784 C CA . LYS B 1 70 ? 94.420 66.939 -3.797 1.00 34.26 70 LYS B CA 1
ATOM 2785 C C . LYS B 1 70 ? 93.019 66.468 -3.429 1.00 35.54 70 LYS B C 1
ATOM 2786 O O . LYS B 1 70 ? 92.673 66.376 -2.252 1.00 26.83 70 LYS B O 1
ATOM 2792 N N . VAL B 1 71 ? 92.223 66.160 -4.449 1.00 29.27 71 VAL B N 1
ATOM 2793 C CA . VAL B 1 71 ? 90.933 65.518 -4.242 1.00 30.47 71 VAL B CA 1
ATOM 2794 C C . VAL B 1 71 ? 91.227 64.024 -4.206 1.00 36.54 71 VAL B C 1
ATOM 2795 O O . VAL B 1 71 ? 91.790 63.480 -5.157 1.00 30.54 71 VAL B O 1
ATOM 2799 N N . ASN B 1 72 ? 90.843 63.357 -3.121 1.00 35.04 72 ASN B N 1
ATOM 2800 C CA . ASN B 1 72 ? 91.167 61.944 -2.959 1.00 33.54 72 ASN B CA 1
ATOM 2801 C C . ASN B 1 72 ? 90.364 61.091 -3.930 1.00 35.10 72 ASN B C 1
ATOM 2802 O O . ASN B 1 72 ? 89.291 61.498 -4.386 1.00 32.18 72 ASN B O 1
ATOM 2807 N N . GLN B 1 73 ? 90.887 59.908 -4.247 1.00 34.17 73 GLN B N 1
ATOM 2808 C CA . GLN B 1 73 ? 90.094 58.886 -4.919 1.00 34.69 73 GLN B CA 1
ATOM 2809 C C . GLN B 1 73 ? 89.029 58.526 -3.900 1.00 32.92 73 GLN B C 1
ATOM 2810 O O . GLN B 1 73 ? 89.285 58.580 -2.694 1.00 33.90 73 GLN B O 1
ATOM 2816 N N . PHE B 1 74 ? 87.833 58.177 -4.359 1.00 30.73 74 PHE B N 1
ATOM 2817 C CA . PHE B 1 74 ? 86.737 57.984 -3.423 1.00 33.96 74 PHE B CA 1
ATOM 2818 C C . PHE B 1 74 ? 87.056 56.776 -2.561 1.00 38.60 74 PHE B C 1
ATOM 2819 O O . PHE B 1 74 ? 87.708 55.836 -3.025 1.00 29.28 74 PHE B O 1
ATOM 2827 N N . MET B 1 75 ? 86.659 56.821 -1.293 1.00 27.61 75 MET B N 1
ATOM 2828 C CA . MET B 1 75 ? 86.877 55.675 -0.415 1.00 27.22 75 MET B CA 1
ATOM 2829 C C . MET B 1 75 ? 88.348 55.389 -0.105 1.00 18.62 75 MET B C 1
ATOM 2830 O O . MET B 1 75 ? 88.680 54.310 0.377 1.00 17.38 75 MET B O 1
ATOM 2835 N N . GLU B 1 76 ? 89.231 56.336 -0.395 1.00 19.35 76 GLU B N 1
ATOM 2836 C CA . GLU B 1 76 ? 90.649 56.125 -0.115 1.00 24.64 76 GLU B CA 1
ATOM 2837 C C . GLU B 1 76 ? 91.000 56.258 1.364 1.00 16.98 76 GLU B C 1
ATOM 2838 O O . GLU B 1 76 ? 91.857 55.524 1.872 1.00 21.78 76 GLU B O 1
ATOM 2844 N N . THR B 1 77 ? 90.338 57.180 2.055 1.00 14.00 77 THR B N 1
ATOM 2845 C CA . THR B 1 77 ? 90.615 57.419 3.473 1.00 11.84 77 THR B CA 1
ATOM 2846 C C . THR B 1 77 ? 89.371 57.495 4.345 1.00 12.71 77 THR B C 1
ATOM 2847 O O . THR B 1 77 ? 89.427 57.210 5.538 1.00 16.99 77 THR B O 1
ATOM 2851 N N . SER B 1 78 ? 88.256 57.896 3.742 1.00 13.05 78 SER B N 1
ATOM 2852 C CA . SER B 1 78 ? 87.016 58.117 4.475 1.00 15.17 78 SER B CA 1
ATOM 2853 C C . SER B 1 78 ? 86.567 56.887 5.256 1.00 11.59 78 SER B C 1
ATOM 2854 O O . SER B 1 78 ? 86.750 55.755 4.817 1.00 17.00 78 SER B O 1
ATOM 2857 N N . GLY B 1 79 ? 85.991 57.128 6.429 1.00 12.42 79 GLY B N 1
ATOM 2858 C CA . GLY B 1 79 ? 85.426 56.066 7.238 1.00 22.62 79 GLY B CA 1
ATOM 2859 C C . GLY B 1 79 ? 84.005 55.706 6.848 1.00 13.78 79 GLY B C 1
ATOM 2860 O O . GLY B 1 79 ? 83.511 56.128 5.803 1.00 12.75 79 GLY B O 1
ATOM 2861 N N . LEU B 1 80 ? 83.359 54.929 7.714 1.00 11.38 80 LEU B N 1
ATOM 2862 C CA . LEU B 1 80 ? 81.998 54.424 7.513 1.00 16.60 80 LEU B CA 1
ATOM 2863 C C . LEU B 1 80 ? 80.947 55.516 7.288 1.00 19.11 80 LEU B C 1
ATOM 2864 O O . LEU B 1 80 ? 79.956 55.298 6.587 1.00 17.51 80 LEU B O 1
ATOM 2869 N N . HIS B 1 81 ? 81.168 56.677 7.899 1.00 14.34 81 HIS B N 1
ATOM 2870 C CA . HIS B 1 81 ? 80.275 57.826 7.776 1.00 20.95 81 HIS B CA 1
ATOM 2871 C C . HIS B 1 81 ? 79.966 58.238 6.329 1.00 19.41 81 HIS B C 1
ATOM 2872 O O . HIS B 1 81 ? 78.948 58.876 6.067 1.00 15.87 81 HIS B O 1
ATOM 2879 N N . ILE B 1 82 ? 80.841 57.888 5.394 1.00 18.18 82 ILE B N 1
ATOM 2880 C CA . ILE B 1 82 ? 80.683 58.353 4.020 1.00 21.12 82 ILE B CA 1
ATOM 2881 C C . ILE B 1 82 ? 79.487 57.721 3.313 1.00 15.56 82 ILE B C 1
ATOM 2882 O O . ILE B 1 82 ? 78.983 58.270 2.332 1.00 13.40 82 ILE B O 1
ATOM 2887 N N . LEU B 1 83 ? 79.033 56.572 3.809 1.00 15.89 83 LEU B N 1
ATOM 2888 C CA . LEU B 1 83 ? 77.955 55.841 3.148 1.00 15.22 83 LEU B CA 1
ATOM 2889 C C . LEU B 1 83 ? 76.627 56.588 3.179 1.00 17.03 83 LEU B C 1
ATOM 2890 O O . LEU B 1 83 ? 75.927 56.659 2.169 1.00 15.44 83 LEU B O 1
ATOM 2895 N N . ASP B 1 84 ? 76.283 57.144 4.335 1.00 14.50 84 ASP B N 1
ATOM 2896 C CA . ASP B 1 84 ? 75.033 57.879 4.454 1.00 17.29 84 ASP B CA 1
ATOM 2897 C C . ASP B 1 84 ? 75.064 59.145 3.608 1.00 15.32 84 ASP B C 1
ATOM 2898 O O . ASP B 1 84 ? 74.047 59.549 3.043 1.00 18.42 84 ASP B O 1
ATOM 2903 N N . THR B 1 85 ? 76.229 59.778 3.545 1.00 16.05 85 THR B N 1
ATOM 2904 C CA . THR B 1 85 ? 76.418 60.954 2.705 1.00 15.50 85 THR B CA 1
ATOM 2905 C C . THR B 1 85 ? 76.188 60.587 1.235 1.00 18.19 85 THR B C 1
ATOM 2906 O O . THR B 1 85 ? 75.568 61.340 0.484 1.00 17.70 85 THR B O 1
ATOM 2910 N N . LEU B 1 86 ? 76.683 59.415 0.843 1.00 14.76 86 LEU B N 1
ATOM 2911 C CA . LEU B 1 86 ? 76.570 58.925 -0.529 1.00 17.30 86 LEU B CA 1
ATOM 2912 C C . LEU B 1 86 ? 75.133 58.528 -0.883 1.00 19.44 86 LEU B C 1
ATOM 2913 O O . LEU B 1 86 ? 74.755 58.533 -2.056 1.00 28.68 86 LEU B O 1
ATOM 2918 N N . MET B 1 87 ? 74.343 58.174 0.127 1.00 17.71 87 MET B N 1
ATOM 2919 C CA . MET B 1 87 ? 72.931 57.868 -0.085 1.00 22.71 87 MET B CA 1
ATOM 2920 C C . MET B 1 87 ? 72.225 59.072 -0.704 1.00 27.66 87 MET B C 1
ATOM 2921 O O . MET B 1 87 ? 71.423 58.918 -1.624 1.00 28.88 87 MET B O 1
ATOM 2926 N N . THR B 1 88 ? 72.505 60.264 -0.184 1.00 20.82 88 THR B N 1
ATOM 2927 C CA . THR B 1 88 ? 72.023 61.503 -0.796 1.00 31.15 88 THR B CA 1
ATOM 2928 C C . THR B 1 88 ? 72.655 61.807 -2.158 1.00 35.74 88 THR B C 1
ATOM 2929 O O . THR B 1 88 ? 71.958 62.109 -3.126 1.00 38.43 88 THR B O 1
ATOM 2933 N N . LEU B 1 89 ? 73.979 61.717 -2.221 1.00 33.16 89 LEU B N 1
ATOM 2934 C CA . LEU B 1 89 ? 74.734 62.034 -3.436 1.00 35.40 89 LEU B CA 1
ATOM 2935 C C . LEU B 1 89 ? 74.521 61.072 -4.604 1.00 42.52 89 LEU B C 1
ATOM 2936 O O . LEU B 1 89 ? 74.619 61.471 -5.766 1.00 47.24 89 LEU B O 1
ATOM 2941 N N . ASP B 1 90 ? 74.230 59.812 -4.298 1.00 40.54 90 ASP B N 1
ATOM 2942 C CA . ASP B 1 90 ? 74.024 58.816 -5.337 1.00 40.93 90 ASP B CA 1
ATOM 2943 C C . ASP B 1 90 ? 72.767 58.040 -4.991 1.00 35.45 90 ASP B C 1
ATOM 2944 O O . ASP B 1 90 ? 72.819 56.891 -4.551 1.00 38.03 90 ASP B O 1
ATOM 2949 N N . ALA B 1 91 ? 71.628 58.686 -5.219 1.00 34.50 91 ALA B N 1
ATOM 2950 C CA . ALA B 1 91 ? 70.346 58.130 -4.822 1.00 28.65 91 ALA B CA 1
ATOM 2951 C C . ALA B 1 91 ? 69.961 56.953 -5.701 1.00 26.77 91 ALA B C 1
ATOM 2952 O O . ALA B 1 91 ? 69.220 56.066 -5.280 1.00 26.17 91 ALA B O 1
ATOM 2954 N N . GLU B 1 92 ? 70.473 56.956 -6.928 1.00 30.78 92 GLU B N 1
ATOM 2955 C CA . GLU B 1 92 ? 70.186 55.897 -7.884 1.00 36.51 92 GLU B CA 1
ATOM 2956 C C . GLU B 1 92 ? 70.818 54.570 -7.478 1.00 37.02 92 GLU B C 1
ATOM 2957 O O . GLU B 1 92 ? 70.324 53.502 -7.837 1.00 41.03 92 GLU B O 1
ATOM 2963 N N . ASN B 1 93 ? 71.916 54.649 -6.734 1.00 29.58 93 ASN B N 1
ATOM 2964 C CA . ASN B 1 93 ? 72.609 53.463 -6.242 1.00 32.27 93 ASN B CA 1
ATOM 2965 C C . ASN B 1 93 ? 72.446 53.236 -4.739 1.00 39.91 93 ASN B C 1
ATOM 2966 O O . ASN B 1 93 ? 73.254 52.550 -4.111 1.00 31.49 93 ASN B O 1
ATOM 2971 N N . ALA B 1 94 ? 71.415 53.843 -4.166 1.00 29.01 94 ALA B N 1
ATOM 2972 C CA . ALA B 1 94 ? 71.139 53.699 -2.745 1.00 27.44 94 ALA B CA 1
ATOM 2973 C C . ALA B 1 94 ? 71.002 52.230 -2.347 1.00 23.19 94 ALA B C 1
ATOM 2974 O O . ALA B 1 94 ? 71.452 51.824 -1.277 1.00 25.42 94 ALA B O 1
ATOM 2976 N N . THR B 1 95 ? 70.394 51.430 -3.214 1.00 16.98 95 THR B N 1
ATOM 2977 C CA . THR B 1 95 ? 70.151 50.029 -2.888 1.00 23.36 95 THR B CA 1
ATOM 2978 C C . THR B 1 95 ? 71.425 49.180 -2.754 1.00 18.44 95 THR B C 1
ATOM 2979 O O . THR B 1 95 ? 71.468 48.260 -1.939 1.00 21.12 95 THR B O 1
ATOM 2983 N N . SER B 1 96 ? 72.455 49.476 -3.541 1.00 20.17 96 SER B N 1
ATOM 2984 C CA . SER B 1 96 ? 73.720 48.759 -3.390 1.00 22.22 96 SER B CA 1
ATOM 2985 C C . SER B 1 96 ? 74.369 49.059 -2.034 1.00 12.22 96 SER B C 1
ATOM 2986 O O . SER B 1 96 ? 75.034 48.199 -1.458 1.00 15.58 96 SER B O 1
ATOM 2989 N N . ILE B 1 97 ? 74.179 50.275 -1.530 1.00 12.08 97 ILE B N 1
ATOM 2990 C CA . ILE B 1 97 ? 74.666 50.613 -0.197 1.00 18.06 97 ILE B CA 1
ATOM 2991 C C . ILE B 1 97 ? 73.871 49.845 0.865 1.00 18.24 97 ILE B C 1
ATOM 2992 O O . ILE B 1 97 ? 74.448 49.271 1.792 1.00 16.03 97 ILE B O 1
ATOM 2997 N N . VAL B 1 98 ? 72.549 49.821 0.713 1.00 15.13 98 VAL B N 1
ATOM 2998 C CA . VAL B 1 98 ? 71.684 49.072 1.620 1.00 17.14 98 VAL B CA 1
ATOM 2999 C C . VAL B 1 98 ? 72.016 47.582 1.608 1.00 15.58 98 VAL B C 1
ATOM 3000 O O . VAL B 1 98 ? 72.044 46.937 2.657 1.00 15.15 98 VAL B O 1
ATOM 3004 N N . GLU B 1 99 ? 72.276 47.047 0.418 1.00 14.39 99 GLU B N 1
ATOM 3005 C CA . GLU B 1 99 ? 72.620 45.638 0.274 1.00 14.65 99 GLU B CA 1
ATOM 3006 C C . GLU B 1 99 ? 73.961 45.304 0.918 1.00 16.43 99 GLU B C 1
ATOM 3007 O O . GLU B 1 99 ? 74.124 44.218 1.477 1.00 16.61 99 GLU B O 1
ATOM 3013 N N . ASP B 1 100 ? 74.913 46.231 0.839 1.00 16.04 100 ASP B N 1
ATOM 3014 C CA . ASP B 1 100 ? 76.175 46.096 1.560 1.00 17.47 100 ASP B CA 1
ATOM 3015 C C . ASP B 1 100 ? 75.964 46.021 3.068 1.00 14.71 100 ASP B C 1
ATOM 3016 O O . ASP B 1 100 ? 76.577 45.197 3.746 1.00 14.71 100 ASP B O 1
ATOM 3021 N N . LEU B 1 101 ? 75.105 46.896 3.584 1.00 10.15 101 LEU B N 1
ATOM 3022 C CA . LEU B 1 101 ? 74.778 46.909 5.008 1.00 11.38 101 LEU B CA 1
ATOM 3023 C C . LEU B 1 101 ? 74.184 45.586 5.474 1.00 14.18 101 LEU B C 1
ATOM 3024 O O . LEU B 1 101 ? 74.621 45.023 6.478 1.00 13.98 101 LEU B O 1
ATOM 3029 N N . LEU B 1 102 ? 73.164 45.117 4.759 1.00 14.02 102 LEU B N 1
ATOM 3030 C CA . LEU B 1 102 ? 72.498 43.860 5.091 1.00 15.10 102 LEU B CA 1
ATOM 3031 C C . LEU B 1 102 ? 73.471 42.686 5.062 1.00 14.20 102 LEU B C 1
ATOM 3032 O O . LEU B 1 102 ? 73.475 41.845 5.968 1.00 13.00 102 LEU B O 1
ATOM 3037 N N . ALA B 1 103 ? 74.288 42.625 4.017 1.00 8.55 103 ALA B N 1
ATOM 3038 C CA . ALA B 1 103 ? 75.247 41.540 3.872 1.00 13.88 103 ALA B CA 1
ATOM 3039 C C . ALA B 1 103 ? 76.346 41.600 4.933 1.00 14.18 103 ALA B C 1
ATOM 3040 O O . ALA B 1 103 ? 76.769 40.565 5.457 1.00 13.42 103 ALA B O 1
ATOM 3042 N N . ALA B 1 104 ? 76.795 42.808 5.262 1.00 13.46 104 ALA B N 1
ATOM 3043 C CA . ALA B 1 104 ? 77.825 42.979 6.288 1.00 12.61 104 ALA B CA 1
ATOM 3044 C C . ALA B 1 104 ? 77.313 42.556 7.658 1.00 14.64 104 ALA B C 1
ATOM 3045 O O . ALA B 1 104 ? 78.014 41.871 8.407 1.00 12.35 104 ALA B O 1
ATOM 3047 N N . ARG B 1 105 ? 76.100 42.988 7.989 1.00 8.55 105 ARG B N 1
ATOM 3048 C CA . ARG B 1 105 ? 75.445 42.589 9.235 1.00 15.08 105 ARG B CA 1
ATOM 3049 C C . ARG B 1 105 ? 75.252 41.075 9.339 1.00 14.27 105 ARG B C 1
ATOM 3050 O O . ARG B 1 105 ? 75.498 40.482 10.390 1.00 10.41 105 ARG B O 1
ATOM 3058 N N . THR B 1 106 ? 74.783 40.469 8.251 1.00 10.36 106 THR B N 1
ATOM 3059 C CA . THR B 1 106 ? 74.526 39.029 8.200 1.00 12.49 106 THR B CA 1
ATOM 3060 C C . THR B 1 106 ? 75.797 38.194 8.360 1.00 12.53 106 THR B C 1
ATOM 3061 O O . THR B 1 106 ? 75.783 37.145 9.004 1.00 17.77 106 THR B O 1
ATOM 3065 N N . ASN B 1 107 ? 76.896 38.665 7.779 1.00 15.51 107 ASN B N 1
ATOM 3066 C CA . ASN B 1 107 ? 78.169 37.945 7.856 1.00 12.83 107 ASN B CA 1
ATOM 3067 C C . ASN B 1 107 ? 78.954 38.063 9.172 1.00 16.21 107 ASN B C 1
ATOM 3068 O O . ASN B 1 107 ? 79.665 37.131 9.551 1.00 18.52 107 ASN B O 1
ATOM 3073 N N . ILE B 1 108 ? 78.832 39.185 9.876 1.00 14.76 108 ILE B N 1
ATOM 3074 C CA . ILE B 1 108 ? 79.622 39.366 11.096 1.00 11.32 108 ILE B CA 1
ATOM 3075 C C . ILE B 1 108 ? 78.829 39.011 12.354 1.00 14.18 108 ILE B C 1
ATOM 3076 O O . ILE B 1 108 ? 79.411 38.691 13.389 1.00 18.55 108 ILE B O 1
ATOM 3081 N N . SER B 1 109 ? 77.503 39.076 12.254 1.00 19.77 109 SER B N 1
ATOM 3082 C CA . SER B 1 109 ? 76.614 38.665 13.347 1.00 13.08 109 SER B CA 1
ATOM 3083 C C . SER B 1 109 ? 76.920 37.295 13.973 1.00 13.09 109 SER B C 1
ATOM 3084 O O . SER B 1 109 ? 76.937 37.182 15.197 1.00 15.76 109 SER B O 1
ATOM 3087 N N . PRO B 1 110 ? 77.179 36.254 13.146 1.00 14.96 110 PRO B N 1
ATOM 3088 C CA . PRO B 1 110 ? 77.473 34.953 13.761 1.00 17.07 110 PRO B CA 1
ATOM 3089 C C . PRO B 1 110 ? 78.753 34.979 14.584 1.00 18.78 110 PRO B C 1
ATOM 3090 O O . PRO B 1 110 ? 78.903 34.160 15.493 1.00 18.42 110 PRO B O 1
ATOM 3094 N N . ILE B 1 111 ? 79.664 35.892 14.256 1.00 17.63 111 ILE B N 1
ATOM 3095 C CA . ILE B 1 111 ? 80.893 36.059 15.022 1.00 15.12 111 ILE B CA 1
ATOM 3096 C C . ILE B 1 111 ? 80.630 36.740 16.368 1.00 15.55 111 ILE B C 1
ATOM 3097 O O . ILE B 1 111 ? 80.865 36.141 17.414 1.00 20.25 111 ILE B O 1
ATOM 3102 N N . PHE B 1 112 ? 80.135 37.978 16.358 1.00 12.26 112 PHE B N 1
ATOM 3103 C CA . PHE B 1 112 ? 79.982 38.697 17.625 1.00 14.87 112 PHE B CA 1
ATOM 3104 C C . PHE B 1 112 ? 78.886 38.142 18.540 1.00 19.87 112 PHE B C 1
ATOM 3105 O O . PHE B 1 112 ? 78.977 38.259 19.764 1.00 25.90 112 PHE B O 1
ATOM 3113 N N . MET B 1 113 ? 77.859 37.535 17.957 1.00 14.52 113 MET B N 1
ATOM 3114 C CA . MET B 1 113 ? 76.816 36.917 18.772 1.00 17.37 113 MET B CA 1
ATOM 3115 C C . MET B 1 113 ? 77.284 35.627 19.449 1.00 16.60 113 MET B C 1
ATOM 3116 O O . MET B 1 113 ? 76.853 35.309 20.555 1.00 14.83 113 MET B O 1
ATOM 3121 N N . ARG B 1 114 ? 78.161 34.886 18.780 1.00 15.62 114 ARG B N 1
ATOM 3122 C CA . ARG B 1 114 ? 78.740 33.684 19.370 1.00 24.97 114 ARG B CA 1
ATOM 3123 C C . ARG B 1 114 ? 79.561 34.047 20.603 1.00 26.95 114 ARG B C 1
ATOM 3124 O O . ARG B 1 114 ? 79.460 33.389 21.643 1.00 23.32 114 ARG B O 1
ATOM 3132 N N . TYR B 1 115 ? 80.378 35.088 20.478 1.00 17.24 115 TYR B N 1
ATOM 3133 C CA . TYR B 1 115 ? 81.160 35.577 21.608 1.00 22.94 115 TYR B CA 1
ATOM 3134 C C . TYR B 1 115 ? 80.272 36.081 22.747 1.00 20.78 115 TYR B C 1
ATOM 3135 O O . TYR B 1 115 ? 80.527 35.797 23.914 1.00 16.80 115 TYR B O 1
ATOM 3144 N N . ALA B 1 116 ? 79.233 36.830 22.394 1.00 15.92 116 ALA B N 1
ATOM 3145 C CA . ALA B 1 116 ? 78.324 37.407 23.377 1.00 18.96 116 ALA B CA 1
ATOM 3146 C C . ALA B 1 116 ? 77.562 36.348 24.170 1.00 17.12 116 ALA B C 1
ATOM 3147 O O . ALA B 1 116 ? 77.474 36.421 25.396 1.00 15.94 116 ALA B O 1
ATOM 3149 N N . PHE B 1 117 ? 77.032 35.355 23.465 1.00 18.74 117 PHE B N 1
ATOM 3150 C CA . PHE B 1 117 ? 76.244 34.311 24.102 1.00 16.26 117 PHE B CA 1
ATOM 3151 C C . PHE B 1 117 ? 77.101 33.476 25.052 1.00 29.54 117 PHE B C 1
ATOM 3152 O O . PHE B 1 117 ? 76.602 32.936 26.038 1.00 34.96 117 PHE B O 1
ATOM 3160 N N . LYS B 1 118 ? 78.394 33.382 24.758 1.00 17.64 118 LYS B N 1
ATOM 3161 C CA . LYS B 1 118 ? 79.313 32.612 25.595 1.00 29.09 118 LYS B CA 1
ATOM 3162 C C . LYS B 1 118 ? 79.833 33.394 26.805 1.00 23.81 118 LYS B C 1
ATOM 3163 O O . LYS B 1 118 ? 79.833 32.887 27.930 1.00 25.92 118 LYS B O 1
ATOM 3169 N N . LEU B 1 119 ? 80.250 34.636 26.572 1.00 20.89 119 LEU B N 1
ATOM 3170 C CA . LEU B 1 119 ? 80.985 35.403 27.578 1.00 19.29 119 LEU B CA 1
ATOM 3171 C C . LEU B 1 119 ? 80.102 36.288 28.455 1.00 24.51 119 LEU B C 1
ATOM 3172 O O . LEU B 1 119 ? 80.482 36.634 29.573 1.00 20.36 119 LEU B O 1
ATOM 3177 N N . ASN B 1 120 ? 78.935 36.659 27.945 1.00 19.64 120 ASN B N 1
ATOM 3178 C CA . ASN B 1 120 ? 78.042 37.547 28.671 1.00 20.97 120 ASN B CA 1
ATOM 3179 C C . ASN B 1 120 ? 76.604 37.060 28.485 1.00 25.20 120 ASN B C 1
ATOM 3180 O O . ASN B 1 120 ? 75.704 37.836 28.154 1.00 19.26 120 ASN B O 1
ATOM 3185 N N . LYS B 1 121 ? 76.416 35.762 28.722 1.00 19.15 121 LYS B N 1
ATOM 3186 C CA . LYS B 1 121 ? 75.178 35.044 28.423 1.00 24.15 121 LYS B CA 1
ATOM 3187 C C . LYS B 1 121 ? 73.928 35.656 29.046 1.00 23.44 121 LYS B C 1
ATOM 3188 O O . LYS B 1 121 ? 72.944 35.920 28.350 1.00 21.11 121 LYS B O 1
ATOM 3194 N N . GLU B 1 122 ? 73.976 35.905 30.351 1.00 19.74 122 GLU B N 1
ATOM 3195 C CA . GLU B 1 122 ? 72.810 36.410 31.064 1.00 20.32 122 GLU B CA 1
ATOM 3196 C C . GLU B 1 122 ? 72.472 37.814 30.603 1.00 22.38 122 GLU B C 1
ATOM 3197 O O . GLU B 1 122 ? 71.313 38.124 30.354 1.00 17.28 122 GLU B O 1
ATOM 3203 N N . SER B 1 123 ? 73.496 38.650 30.474 1.00 17.46 123 SER B N 1
ATOM 3204 C CA . SER B 1 123 ? 73.318 40.032 30.046 1.00 16.40 123 SER B CA 1
ATOM 3205 C C . SER B 1 123 ? 72.801 40.099 28.609 1.00 19.25 123 SER B C 1
ATOM 3206 O O . SER B 1 123 ? 71.972 40.946 28.274 1.00 19.26 123 SER B O 1
ATOM 3209 N N . ALA B 1 124 ? 73.289 39.196 27.768 1.00 16.69 124 ALA B N 1
ATOM 3210 C CA . ALA B 1 124 ? 72.839 39.118 26.384 1.00 20.59 124 ALA B CA 1
ATOM 3211 C C . ALA B 1 124 ? 71.356 38.759 26.300 1.00 18.41 124 ALA B C 1
ATOM 3212 O O . ALA B 1 124 ? 70.604 39.349 25.521 1.00 19.94 124 ALA B O 1
ATOM 3214 N N . GLU B 1 125 ? 70.942 37.782 27.101 1.00 18.05 125 GLU B N 1
ATOM 3215 C CA . GLU B 1 125 ? 69.544 37.374 27.142 1.00 16.07 125 GLU B CA 1
ATOM 3216 C C . GLU B 1 125 ? 68.653 38.513 27.610 1.00 19.75 125 GLU B C 1
ATOM 3217 O O . GLU B 1 125 ? 67.564 38.714 27.075 1.00 16.73 125 GLU B O 1
ATOM 3223 N N . ARG B 1 126 ? 69.127 39.262 28.598 1.00 18.74 126 ARG B N 1
ATOM 3224 C CA . ARG B 1 126 ? 68.409 40.439 29.072 1.00 24.93 126 ARG B CA 1
ATOM 3225 C C . ARG B 1 126 ? 68.229 41.499 27.975 1.00 22.11 126 ARG B C 1
ATOM 3226 O O . ARG B 1 126 ? 67.158 42.092 27.843 1.00 19.98 126 ARG B O 1
ATOM 3234 N N . ILE B 1 127 ? 69.284 41.744 27.206 1.00 19.83 127 ILE B N 1
ATOM 3235 C CA . ILE B 1 127 ? 69.188 42.625 26.047 1.00 20.48 127 ILE B CA 1
ATOM 3236 C C . ILE B 1 127 ? 68.087 42.134 25.108 1.00 22.69 127 ILE B C 1
ATOM 3237 O O . ILE B 1 127 ? 67.189 42.890 24.731 1.00 21.35 127 ILE B O 1
ATOM 3242 N N . MET B 1 128 ? 68.160 40.857 24.744 1.00 20.36 128 MET B N 1
ATOM 3243 C CA . MET B 1 128 ? 67.219 40.263 23.798 1.00 20.64 128 MET B CA 1
ATOM 3244 C C . MET B 1 128 ? 65.785 40.247 24.333 1.00 19.19 128 MET B C 1
ATOM 3245 O O . MET B 1 128 ? 64.845 40.581 23.607 1.00 18.59 128 MET B O 1
ATOM 3250 N N . ILE B 1 129 ? 65.624 39.863 25.599 1.00 18.49 129 ILE B N 1
ATOM 3251 C CA . ILE B 1 129 ? 64.306 39.856 26.237 1.00 21.13 129 ILE B CA 1
ATOM 3252 C C . ILE B 1 129 ? 63.666 41.239 26.241 1.00 19.53 129 ILE B C 1
ATOM 3253 O O . ILE B 1 129 ? 62.493 41.383 25.893 1.00 22.61 129 ILE B O 1
ATOM 3258 N N . ASN B 1 130 ? 64.438 42.258 26.605 1.00 17.98 130 ASN B N 1
ATOM 3259 C CA . ASN B 1 130 ? 63.920 43.625 26.619 1.00 20.61 130 ASN B CA 1
ATOM 3260 C C . ASN B 1 130 ? 63.515 44.124 25.235 1.00 15.31 130 ASN B C 1
ATOM 3261 O O . ASN B 1 130 ? 62.511 44.816 25.091 1.00 24.90 130 ASN B O 1
ATOM 3266 N N . VAL B 1 131 ? 64.295 43.767 24.223 1.00 18.06 131 VAL B N 1
ATOM 3267 C CA . VAL B 1 131 ? 63.980 44.139 22.849 1.00 19.02 131 VAL B CA 1
ATOM 3268 C C . VAL B 1 131 ? 62.696 43.454 22.366 1.00 17.50 131 VAL B C 1
ATOM 3269 O O . VAL B 1 131 ? 61.809 44.109 21.807 1.00 20.33 131 VAL B O 1
ATOM 3273 N N . ILE B 1 132 ? 62.596 42.144 22.590 1.00 19.74 132 ILE B N 1
ATOM 3274 C CA . ILE B 1 132 ? 61.405 41.390 22.194 1.00 19.84 132 ILE B CA 1
ATOM 3275 C C . ILE B 1 132 ? 60.146 41.950 22.849 1.00 23.08 132 ILE B C 1
ATOM 3276 O O . ILE B 1 132 ? 59.160 42.243 22.165 1.00 21.02 132 ILE B O 1
ATOM 3281 N N . GLU B 1 133 ? 60.192 42.116 24.167 1.00 17.58 133 GLU B N 1
ATOM 3282 C CA . GLU B 1 133 ? 59.040 42.606 24.920 1.00 18.56 133 GLU B CA 1
ATOM 3283 C C . GLU B 1 133 ? 58.679 44.039 24.547 1.00 22.29 133 GLU B C 1
ATOM 3284 O O . GLU B 1 133 ? 57.499 44.385 24.468 1.00 25.16 133 GLU B O 1
ATOM 3290 N N . SER B 1 134 ? 59.698 44.868 24.334 1.00 19.58 134 SER B N 1
ATOM 3291 C CA . SER B 1 134 ? 59.492 46.245 23.898 1.00 26.12 134 SER B CA 1
ATOM 3292 C C . SER B 1 134 ? 58.822 46.307 22.529 1.00 15.83 134 SER B C 1
ATOM 3293 O O . SER B 1 134 ? 57.902 47.094 22.321 1.00 21.26 134 SER B O 1
ATOM 3296 N N . CYS B 1 135 ? 59.302 45.492 21.594 1.00 21.60 135 CYS B N 1
ATOM 3297 C CA . CYS B 1 135 ? 58.748 45.475 20.241 1.00 17.17 135 CYS B CA 1
ATOM 3298 C C . CYS B 1 135 ? 57.307 44.968 20.202 1.00 25.83 135 CYS B C 1
ATOM 3299 O O . CYS B 1 135 ? 56.466 45.520 19.483 1.00 20.29 135 CYS B O 1
ATOM 3302 N N . GLU B 1 136 ? 57.030 43.913 20.963 1.00 18.46 136 GLU B N 1
ATOM 3303 C CA . GLU B 1 136 ? 55.673 43.383 21.071 1.00 27.83 136 GLU B CA 1
ATOM 3304 C C . GLU B 1 136 ? 54.702 44.420 21.635 1.00 24.05 136 GLU B C 1
ATOM 3305 O O . GLU B 1 136 ? 53.596 44.583 21.126 1.00 27.67 136 GLU B O 1
ATOM 3311 N N . ALA B 1 137 ? 55.125 45.131 22.676 1.00 20.08 137 ALA B N 1
ATOM 3312 C CA . ALA B 1 137 ? 54.304 46.190 23.253 1.00 17.01 137 ALA B CA 1
ATOM 3313 C C . ALA B 1 137 ? 54.153 47.389 22.312 1.00 27.32 137 ALA B C 1
ATOM 3314 O O . ALA B 1 137 ? 53.099 48.022 22.268 1.00 23.92 137 ALA B O 1
ATOM 3316 N N . LEU B 1 138 ? 55.214 47.701 21.573 1.00 23.47 138 LEU B N 1
ATOM 3317 C CA . LEU B 1 138 ? 55.200 48.800 20.609 1.00 24.61 138 LEU B CA 1
ATOM 3318 C C . LEU B 1 138 ? 54.130 48.615 19.536 1.00 22.76 138 LEU B C 1
ATOM 3319 O O . LEU B 1 138 ? 53.322 49.513 19.287 1.00 19.90 138 LEU B O 1
ATOM 3324 N N . VAL B 1 139 ? 54.145 47.455 18.888 1.00 21.75 139 VAL B N 1
ATOM 3325 C CA . VAL B 1 139 ? 53.234 47.189 17.779 1.00 27.98 139 VAL B CA 1
ATOM 3326 C C . VAL B 1 139 ? 51.818 46.879 18.257 1.00 30.64 139 VAL B C 1
ATOM 3327 O O . VAL B 1 139 ? 50.868 46.926 17.475 1.00 31.52 139 VAL B O 1
ATOM 3331 N N . ASN B 1 140 ? 51.683 46.549 19.538 1.00 27.31 140 ASN B N 1
ATOM 3332 C CA . ASN B 1 140 ? 50.367 46.292 20.108 1.00 34.53 140 ASN B CA 1
ATOM 3333 C C . ASN B 1 140 ? 49.755 47.490 20.842 1.00 38.16 140 ASN B C 1
ATOM 3334 O O . ASN B 1 140 ? 48.590 47.448 21.231 1.00 47.41 140 ASN B O 1
ATOM 3339 N N . ALA B 1 141 ? 50.537 48.548 21.045 1.00 31.31 141 ALA B N 1
ATOM 3340 C CA . ALA B 1 141 ? 50.004 49.758 21.668 1.00 37.23 141 ALA B CA 1
ATOM 3341 C C . ALA B 1 141 ? 49.075 50.537 20.736 1.00 50.79 141 ALA B C 1
ATOM 3342 O O . ALA B 1 141 ? 49.265 50.527 19.518 1.00 52.82 141 ALA B O 1
ATOM 3344 N N . PRO B 1 142 ? 48.065 51.215 21.315 1.00 44.94 142 PRO B N 1
ATOM 3345 C CA . PRO B 1 142 ? 47.135 52.121 20.629 1.00 35.29 142 PRO B CA 1
ATOM 3346 C C . PRO B 1 142 ? 47.658 53.540 20.445 1.00 43.90 142 PRO B C 1
ATOM 3347 O O . PRO B 1 142 ? 47.276 54.189 19.473 1.00 40.79 142 PRO B O 1
ATOM 3351 N N . SER B 1 143 ? 48.529 54.009 21.334 1.00 45.17 143 SER B N 1
ATOM 3352 C CA . SER B 1 143 ? 49.004 55.384 21.244 1.00 36.08 143 SER B CA 1
ATOM 3353 C C . SER B 1 143 ? 50.487 55.415 21.578 1.00 51.16 143 SER B C 1
ATOM 3354 O O . SER B 1 143 ? 50.896 55.100 22.701 1.00 54.96 143 SER B O 1
ATOM 3357 N N . TRP B 1 144 ? 51.280 55.831 20.592 1.00 47.96 144 TRP B N 1
ATOM 3358 C CA . TRP B 1 144 ? 52.729 55.914 20.730 1.00 39.63 144 TRP B CA 1
ATOM 3359 C C . TRP B 1 144 ? 53.143 56.859 21.847 1.00 40.07 144 TRP B C 1
ATOM 3360 O O . TRP B 1 144 ? 53.988 56.505 22.665 1.00 41.18 144 TRP B O 1
ATOM 3371 N N . ASP B 1 145 ? 52.520 58.038 21.901 1.00 43.34 145 ASP B N 1
ATOM 3372 C CA . ASP B 1 145 ? 52.844 59.034 22.929 1.00 48.48 145 ASP B CA 1
ATOM 3373 C C . ASP B 1 145 ? 52.670 58.511 24.351 1.00 51.28 145 ASP B C 1
ATOM 3374 O O . ASP B 1 145 ? 53.380 58.929 25.270 1.00 45.73 145 ASP B O 1
ATOM 3379 N N . ALA B 1 146 ? 51.712 57.611 24.528 1.00 42.94 146 ALA B N 1
ATOM 3380 C CA . ALA B 1 146 ? 51.472 57.004 25.826 1.00 59.13 146 ALA B CA 1
ATOM 3381 C C . ALA B 1 146 ? 52.490 55.898 26.083 1.00 53.18 146 ALA B C 1
ATOM 3382 O O . ALA B 1 146 ? 53.088 55.836 27.160 1.00 50.26 146 ALA B O 1
ATOM 3384 N N . PHE B 1 147 ? 52.665 55.024 25.091 1.00 48.82 147 PHE B N 1
ATOM 3385 C CA . PHE B 1 147 ? 53.675 53.964 25.142 1.00 52.32 147 PHE B CA 1
ATOM 3386 C C . PHE B 1 147 ? 55.057 54.464 25.562 1.00 45.65 147 PHE B C 1
ATOM 3387 O O . PHE B 1 147 ? 55.707 53.858 26.416 1.00 46.13 147 PHE B O 1
ATOM 3395 N N . ILE B 1 148 ? 55.502 55.565 24.961 1.00 39.63 148 ILE B N 1
ATOM 3396 C CA . ILE B 1 148 ? 56.811 56.129 25.290 1.00 44.54 148 ILE B CA 1
ATOM 3397 C C . ILE B 1 148 ? 56.818 56.738 26.683 1.00 47.88 148 ILE B C 1
ATOM 3398 O O . ILE B 1 148 ? 57.823 56.682 27.382 1.00 43.24 148 ILE B O 1
ATOM 3403 N N . ALA B 1 149 ? 55.691 57.322 27.077 1.00 52.05 149 ALA B N 1
ATOM 3404 C CA . ALA B 1 149 ? 55.561 57.932 28.395 1.00 57.86 149 ALA B CA 1
ATOM 3405 C C . ALA B 1 149 ? 55.734 56.883 29.492 1.00 58.94 149 ALA B C 1
ATOM 3406 O O . ALA B 1 149 ? 56.157 57.198 30.606 1.00 46.73 149 ALA B O 1
ATOM 3408 N N . ALA B 1 150 ? 55.418 55.633 29.162 1.00 52.34 150 ALA B N 1
ATOM 3409 C CA . ALA B 1 150 ? 55.527 54.528 30.109 1.00 51.63 150 ALA B CA 1
ATOM 3410 C C . ALA B 1 150 ? 56.848 53.771 29.963 1.00 56.63 150 ALA B C 1
ATOM 3411 O O . ALA B 1 150 ? 57.234 53.008 30.848 1.00 55.60 150 ALA B O 1
ATOM 3413 N N . SER B 1 151 ? 57.536 53.981 28.842 1.00 52.38 151 SER B N 1
ATOM 3414 C CA . SER B 1 151 ? 58.762 53.242 28.536 1.00 46.30 151 SER B CA 1
ATOM 3415 C C . SER B 1 151 ? 59.977 53.839 29.242 1.00 44.40 151 SER B C 1
ATOM 3416 O O . SER B 1 151 ? 60.172 55.052 29.229 1.00 45.34 151 SER B O 1
ATOM 3419 N N . PRO B 1 152 ? 60.795 52.979 29.872 1.00 48.46 152 PRO B N 1
ATOM 3420 C CA . PRO B 1 152 ? 62.041 53.421 30.515 1.00 41.31 152 PRO B CA 1
ATOM 3421 C C . PRO B 1 152 ? 63.046 54.025 29.529 1.00 43.16 152 PRO B C 1
ATOM 3422 O O . PRO B 1 152 ? 63.931 54.775 29.947 1.00 45.83 152 PRO B O 1
ATOM 3426 N N . TYR B 1 153 ? 62.916 53.697 28.246 1.00 43.43 153 TYR B N 1
ATOM 3427 C CA . TYR B 1 153 ? 63.804 54.231 27.217 1.00 40.09 153 TYR B CA 1
ATOM 3428 C C . TYR B 1 153 ? 63.268 55.540 26.627 1.00 39.25 153 TYR B C 1
ATOM 3429 O O . TYR B 1 153 ? 63.715 55.978 25.567 1.00 34.52 153 TYR B O 1
ATOM 3438 N N . ALA B 1 154 ? 62.307 56.152 27.314 1.00 45.69 154 ALA B N 1
ATOM 3439 C CA . ALA B 1 154 ? 61.595 57.323 26.796 1.00 42.88 154 ALA B CA 1
ATOM 3440 C C . ALA B 1 154 ? 62.492 58.459 26.304 1.00 47.03 154 ALA B C 1
ATOM 3441 O O . ALA B 1 154 ? 62.284 58.988 25.212 1.00 43.58 154 ALA B O 1
ATOM 3443 N N . GLU B 1 155 ? 63.486 58.831 27.103 1.00 46.31 155 GLU B N 1
ATOM 3444 C CA . GLU B 1 155 ? 64.319 59.982 26.771 1.00 54.90 155 GLU B CA 1
ATOM 3445 C C . GLU B 1 155 ? 65.229 59.716 25.575 1.00 51.92 155 GLU B C 1
ATOM 3446 O O . GLU B 1 155 ? 65.372 60.564 24.692 1.00 43.16 155 GLU B O 1
ATOM 3452 N N . LYS B 1 156 ? 65.843 58.537 25.555 1.00 44.81 156 LYS B N 1
ATOM 3453 C CA . LYS B 1 156 ? 66.731 58.155 24.464 1.00 45.73 156 LYS B CA 1
ATOM 3454 C C . LYS B 1 156 ? 65.971 58.020 23.152 1.00 47.55 156 LYS B C 1
ATOM 3455 O O . LYS B 1 156 ? 66.456 58.435 22.097 1.00 50.92 156 LYS B O 1
ATOM 3461 N N . ILE B 1 157 ? 64.783 57.425 23.223 1.00 42.48 157 ILE B N 1
ATOM 3462 C CA . ILE B 1 157 ? 63.924 57.287 22.054 1.00 37.46 157 ILE B CA 1
ATOM 3463 C C . ILE B 1 157 ? 63.546 58.645 21.486 1.00 40.53 157 ILE B C 1
ATOM 3464 O O . ILE B 1 157 ? 63.771 58.916 20.309 1.00 39.92 157 ILE B O 1
ATOM 3469 N N . GLN B 1 158 ? 63.005 59.508 22.339 1.00 46.81 158 GLN B N 1
ATOM 3470 C CA . GLN B 1 158 ? 62.535 60.817 21.903 1.00 47.41 158 GLN B CA 1
ATOM 3471 C C . GLN B 1 158 ? 63.667 61.763 21.514 1.00 44.15 158 GLN B C 1
ATOM 3472 O O . GLN B 1 158 ? 63.432 62.770 20.848 1.00 51.67 158 GLN B O 1
ATOM 3478 N N . GLN B 1 159 ? 64.886 61.446 21.943 1.00 44.29 159 GLN B N 1
ATOM 3479 C CA . GLN B 1 159 ? 66.056 62.252 21.605 1.00 43.46 159 GLN B CA 1
ATOM 3480 C C . GLN B 1 159 ? 66.277 62.325 20.094 1.00 45.15 159 GLN B C 1
ATOM 3481 O O . GLN B 1 159 ? 66.686 63.361 19.566 1.00 45.20 159 GLN B O 1
ATOM 3487 N N . HIS B 1 160 ? 65.999 61.220 19.405 1.00 44.41 160 HIS B N 1
ATOM 3488 C CA . HIS B 1 160 ? 66.193 61.140 17.958 1.00 44.84 160 HIS B CA 1
ATOM 3489 C C . HIS B 1 160 ? 64.950 60.677 17.199 1.00 45.58 160 HIS B C 1
ATOM 3490 O O . HIS B 1 160 ? 64.944 60.656 15.969 1.00 48.94 160 HIS B O 1
ATOM 3497 N N . VAL B 1 161 ? 63.904 60.301 17.926 1.00 46.21 161 VAL B N 1
ATOM 3498 C CA . VAL B 1 161 ? 62.646 59.929 17.291 1.00 40.05 161 VAL B CA 1
ATOM 3499 C C . VAL B 1 161 ? 61.581 60.956 17.642 1.00 43.87 161 VAL B C 1
ATOM 3500 O O . VAL B 1 161 ? 61.174 61.078 18.799 1.00 48.36 161 VAL B O 1
ATOM 3504 N N . LYS B 1 162 ? 61.147 61.701 16.630 1.00 41.77 162 LYS B N 1
ATOM 3505 C CA . LYS B 1 162 ? 60.112 62.714 16.789 1.00 48.90 162 LYS B CA 1
ATOM 3506 C C . LYS B 1 162 ? 59.342 62.863 15.486 1.00 40.87 162 LYS B C 1
ATOM 3507 O O . LYS B 1 162 ? 59.863 62.570 14.408 1.00 41.32 162 LYS B O 1
ATOM 3513 N N . GLU B 1 163 ? 58.091 63.298 15.597 1.00 36.86 163 GLU B N 1
ATOM 3514 C CA . GLU B 1 163 ? 57.281 63.617 14.431 1.00 36.22 163 GLU B CA 1
ATOM 3515 C C . GLU B 1 163 ? 56.311 64.723 14.812 1.00 38.92 163 GLU B C 1
ATOM 3516 O O . GLU B 1 163 ? 55.210 64.468 15.306 1.00 33.80 163 GLU B O 1
ATOM 3522 N N . ASP B 1 164 ? 56.746 65.956 14.590 1.00 39.12 164 ASP B N 1
ATOM 3523 C CA . ASP B 1 164 ? 56.007 67.121 15.029 1.00 42.68 164 ASP B CA 1
ATOM 3524 C C . ASP B 1 164 ? 55.488 67.873 13.809 1.00 45.69 164 ASP B C 1
ATOM 3525 O O . ASP B 1 164 ?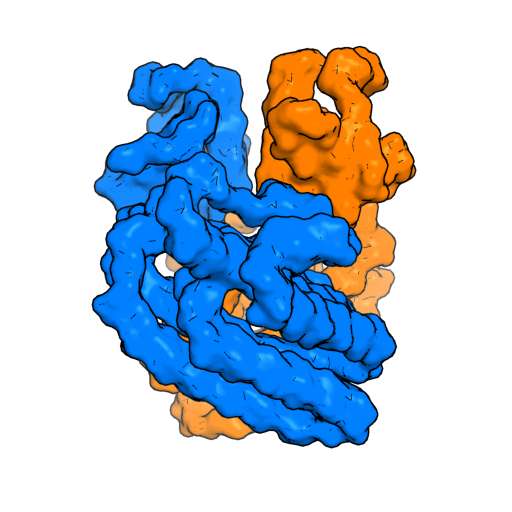 54.870 68.932 13.925 1.00 46.27 164 ASP B O 1
ATOM 3530 N N . SER B 1 165 ? 55.757 67.306 12.637 1.00 40.68 165 SER B N 1
ATOM 3531 C CA . SER B 1 165 ? 55.340 67.882 11.368 1.00 44.58 165 SER B CA 1
ATOM 3532 C C . SER B 1 165 ? 54.039 67.243 10.895 1.00 41.85 165 SER B C 1
ATOM 3533 O O . SER B 1 165 ? 53.084 67.938 10.544 1.00 41.37 165 SER B O 1
ATOM 3536 N N . GLU B 1 166 ? 54.016 65.913 10.878 1.00 33.87 166 GLU B N 1
ATOM 3537 C CA . GLU B 1 166 ? 52.860 65.166 10.395 1.00 38.40 166 GLU B CA 1
ATOM 3538 C C . GLU B 1 166 ? 51.618 65.445 11.237 1.00 32.45 166 GLU B C 1
ATOM 3539 O O . GLU B 1 166 ? 51.602 65.191 12.442 1.00 34.74 166 GLU B O 1
ATOM 3545 N N . LYS B 1 167 ? 50.577 65.964 10.592 1.00 36.35 167 LYS B N 1
ATOM 3546 C CA . LYS B 1 167 ? 49.382 66.394 11.306 1.00 33.50 167 LYS B CA 1
ATOM 3547 C C . LYS B 1 167 ? 48.295 65.320 11.268 1.00 29.80 167 LYS B C 1
ATOM 3548 O O . LYS B 1 167 ? 47.422 65.291 12.134 1.00 33.08 167 LYS B O 1
ATOM 3554 N N . ASP B 1 168 ? 48.329 64.470 10.242 1.00 30.12 168 ASP B N 1
ATOM 3555 C CA . ASP B 1 168 ? 47.507 63.260 10.212 1.00 30.98 168 ASP B CA 1
ATOM 3556 C C . ASP B 1 168 ? 48.015 62.312 11.288 1.00 31.52 168 ASP B C 1
ATOM 3557 O O . ASP B 1 168 ? 49.113 61.767 11.159 1.00 31.53 168 ASP B O 1
ATOM 3562 N N . GLU B 1 169 ? 47.234 62.113 12.345 1.00 23.87 169 GLU B N 1
ATOM 3563 C CA . GLU B 1 169 ? 47.702 61.322 13.484 1.00 36.14 169 GLU B CA 1
ATOM 3564 C C . GLU B 1 169 ? 47.936 59.844 13.142 1.00 34.17 169 GLU B C 1
ATOM 3565 O O . GLU B 1 169 ? 48.820 59.199 13.709 1.00 29.33 169 GLU B O 1
ATOM 3571 N N . LEU B 1 170 ? 47.157 59.319 12.202 1.00 32.26 170 LEU B N 1
ATOM 3572 C CA . LEU B 1 170 ? 47.334 57.940 11.755 1.00 32.05 170 LEU B CA 1
ATOM 3573 C C . LEU B 1 170 ? 48.696 57.749 11.086 1.00 36.23 170 LEU B C 1
ATOM 3574 O O . LEU B 1 170 ? 49.433 56.817 11.420 1.00 31.49 170 LEU B O 1
ATOM 3579 N N . LYS B 1 171 ? 49.014 58.624 10.134 1.00 32.39 171 LYS B N 1
ATOM 3580 C CA . LYS B 1 171 ? 50.292 58.572 9.432 1.00 30.24 171 LYS B CA 1
ATOM 3581 C C . LYS B 1 171 ? 51.422 58.772 10.427 1.00 30.10 171 LYS B C 1
ATOM 3582 O O . LYS B 1 171 ? 52.463 58.119 10.343 1.00 26.42 171 LYS B O 1
ATOM 3588 N N . ARG B 1 172 ? 51.199 59.682 11.371 1.00 21.13 172 ARG B N 1
ATOM 3589 C CA . ARG B 1 172 ? 52.166 59.963 12.422 1.00 30.18 172 ARG B CA 1
ATOM 3590 C C . ARG B 1 172 ? 52.491 58.718 13.238 1.00 23.74 172 ARG B C 1
ATOM 3591 O O . ARG B 1 172 ? 53.659 58.454 13.531 1.00 22.18 172 ARG B O 1
ATOM 3599 N N . GLN B 1 173 ? 51.459 57.957 13.600 1.00 27.88 173 GLN B N 1
ATOM 3600 C CA . GLN B 1 173 ? 51.651 56.722 14.355 1.00 30.75 173 GLN B CA 1
ATOM 3601 C C . GLN B 1 173 ? 52.498 55.734 13.561 1.00 29.70 173 GLN B C 1
ATOM 3602 O O . GLN B 1 173 ? 53.403 55.105 14.106 1.00 27.18 173 GLN B O 1
ATOM 3608 N N . GLU B 1 174 ? 52.218 55.622 12.267 1.00 19.00 174 GLU B N 1
ATOM 3609 C CA . GLU B 1 174 ? 52.954 54.702 11.403 1.00 25.91 174 GLU B CA 1
ATOM 3610 C C . GLU B 1 174 ? 54.443 55.044 11.282 1.00 23.53 174 GLU B C 1
ATOM 3611 O O . GLU B 1 174 ? 55.286 54.148 11.243 1.00 20.30 174 GLU B O 1
ATOM 3617 N N . ILE B 1 175 ? 54.760 56.334 11.220 1.00 13.55 175 ILE B N 1
ATOM 3618 C CA . ILE B 1 175 ? 56.151 56.770 11.146 1.00 18.58 175 ILE B CA 1
ATOM 3619 C C . ILE B 1 175 ? 56.865 56.441 12.455 1.00 18.34 175 ILE B C 1
ATOM 3620 O O . ILE B 1 175 ? 57.966 55.885 12.457 1.00 14.80 175 ILE B O 1
ATOM 3625 N N . LEU B 1 176 ? 56.215 56.772 13.566 1.00 16.48 176 LEU B N 1
ATOM 3626 C CA . LEU B 1 176 ? 56.792 56.581 14.891 1.00 18.52 176 LEU B CA 1
ATOM 3627 C C . LEU B 1 176 ? 56.975 55.106 15.250 1.00 19.56 176 LEU B C 1
ATOM 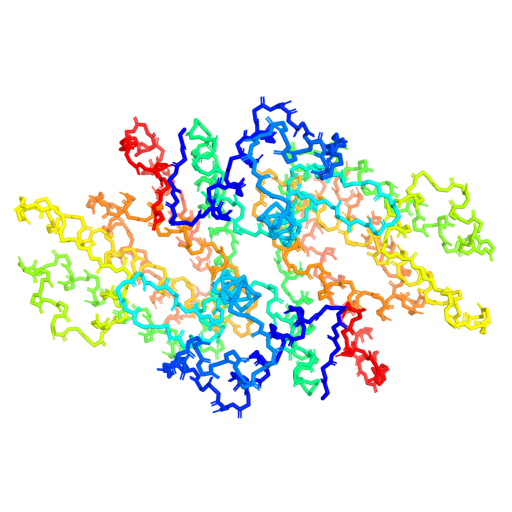3628 O O . LEU B 1 176 ? 57.966 54.744 15.884 1.00 14.56 176 LEU B O 1
ATOM 3633 N N . ILE B 1 177 ? 56.034 54.259 14.840 1.00 16.34 177 ILE B N 1
ATOM 3634 C CA . ILE B 1 177 ? 56.170 52.822 15.059 1.00 15.27 177 ILE B CA 1
ATOM 3635 C C . ILE B 1 177 ? 57.397 52.287 14.318 1.00 15.87 177 ILE B C 1
ATOM 3636 O O . ILE B 1 177 ? 58.197 51.526 14.873 1.00 20.61 177 ILE B O 1
ATOM 3641 N N . ALA B 1 178 ? 57.532 52.686 13.059 1.00 12.20 178 ALA B N 1
ATOM 3642 C CA . ALA B 1 178 ? 58.660 52.269 12.232 1.00 19.50 178 ALA B CA 1
ATOM 3643 C C . ALA B 1 178 ? 60.003 52.698 12.817 1.00 14.53 178 ALA B C 1
ATOM 3644 O O . ALA B 1 178 ? 60.930 51.888 12.919 1.00 21.02 178 ALA B O 1
ATOM 3646 N N . LYS B 1 179 ? 60.106 53.972 13.190 1.00 17.82 179 LYS B N 1
ATOM 3647 C CA . LYS B 1 179 ? 61.349 54.522 13.729 1.00 16.53 179 LYS B CA 1
ATOM 3648 C C . LYS B 1 179 ? 61.702 53.927 15.088 1.00 15.91 179 LYS B C 1
ATOM 3649 O O . LYS B 1 179 ? 62.878 53.728 15.402 1.00 15.62 179 LYS B O 1
ATOM 3655 N N . THR B 1 180 ? 60.678 53.626 15.880 1.00 15.77 180 THR B N 1
ATOM 3656 C CA . THR B 1 180 ? 60.878 53.091 17.222 1.00 16.87 180 THR B CA 1
ATOM 3657 C C . THR B 1 180 ? 61.248 51.610 17.166 1.00 15.34 180 THR B C 1
ATOM 3658 O O . THR B 1 180 ? 62.081 51.145 17.940 1.00 17.94 180 THR B O 1
ATOM 3662 N N . PHE B 1 181 ? 60.639 50.868 16.244 1.00 12.45 181 PHE B N 1
ATOM 3663 C CA . PHE B 1 181 ? 61.047 49.484 16.032 1.00 14.63 181 PHE B CA 1
ATOM 3664 C C . PHE B 1 181 ? 62.508 49.446 15.595 1.00 14.61 181 PHE B C 1
ATOM 3665 O O . PHE B 1 181 ? 63.291 48.636 16.095 1.00 14.20 181 PHE B O 1
ATOM 3673 N N . ASN B 1 182 ? 62.870 50.329 14.670 1.00 11.07 182 ASN B N 1
ATOM 3674 C CA . ASN B 1 182 ? 64.259 50.451 14.245 1.00 14.27 182 ASN B CA 1
ATOM 3675 C C . ASN B 1 182 ? 65.204 50.730 15.409 1.00 15.48 182 ASN B C 1
ATOM 3676 O O . ASN B 1 182 ? 66.301 50.168 15.481 1.00 14.28 182 ASN B O 1
ATOM 3681 N N . PHE B 1 183 ? 64.765 51.599 16.314 1.00 13.89 183 PHE B N 1
ATOM 3682 C CA . PHE B 1 183 ? 65.499 51.901 17.534 1.00 12.72 183 PHE B CA 1
ATOM 3683 C C . PHE B 1 183 ? 65.854 50.639 18.321 1.00 18.45 183 PHE B C 1
ATOM 3684 O O . PHE B 1 183 ? 66.999 50.470 18.753 1.00 16.47 183 PHE B O 1
ATOM 3692 N N . TYR B 1 184 ? 64.883 49.747 18.494 1.00 18.85 184 TYR B N 1
ATOM 3693 C CA . TYR B 1 184 ? 65.122 48.515 19.239 1.00 12.87 184 TYR B CA 1
ATOM 3694 C C . TYR B 1 184 ? 65.926 47.489 18.435 1.00 17.05 184 TYR B C 1
ATOM 3695 O O . TYR B 1 184 ? 66.696 46.718 19.005 1.00 15.76 184 TYR B O 1
ATOM 3704 N N . ASP B 1 185 ? 65.757 47.497 17.115 1.00 12.05 185 ASP B N 1
ATOM 3705 C CA . ASP B 1 185 ? 66.553 46.640 16.242 1.00 18.29 185 ASP B CA 1
ATOM 3706 C C . ASP B 1 185 ? 68.038 47.020 16.280 1.00 12.24 185 ASP B C 1
ATOM 3707 O O . ASP B 1 185 ? 68.902 46.150 16.374 1.00 10.50 185 ASP B O 1
ATOM 3712 N N . TYR B 1 186 ? 68.332 48.315 16.198 1.00 13.84 186 TYR B N 1
ATOM 3713 C CA . TYR B 1 186 ? 69.712 48.781 16.334 1.00 15.20 186 TYR B CA 1
ATOM 3714 C C . TYR B 1 186 ? 70.259 48.400 17.700 1.00 16.66 186 TYR B C 1
ATOM 3715 O O . TYR B 1 186 ? 71.370 47.883 17.812 1.00 15.23 186 TYR B O 1
ATOM 3724 N N . MET B 1 187 ? 69.471 48.670 18.734 1.00 18.59 187 MET B N 1
ATOM 3725 C CA . MET B 1 187 ? 69.838 48.291 20.089 1.00 14.36 187 MET B CA 1
ATOM 3726 C C . MET B 1 187 ? 70.242 46.818 20.172 1.00 19.65 187 MET B C 1
ATOM 3727 O O . MET B 1 187 ? 71.324 46.503 20.661 1.00 15.89 187 MET B O 1
ATOM 3732 N N . LEU B 1 188 ? 69.397 45.922 19.666 1.00 11.21 188 LEU B N 1
ATOM 3733 C CA . LEU B 1 188 ? 69.720 44.494 19.698 1.00 16.90 188 LEU B CA 1
ATOM 3734 C C . LEU B 1 188 ? 71.079 44.181 19.069 1.00 16.69 188 LEU B C 1
ATOM 3735 O O . LEU B 1 188 ? 71.913 43.523 19.689 1.00 14.23 188 LEU B O 1
ATOM 3740 N N . PHE B 1 189 ? 71.313 44.674 17.857 1.00 12.54 189 PHE B N 1
ATOM 3741 C CA . PHE B 1 189 ? 72.543 44.346 17.142 1.00 11.92 189 PHE B CA 1
ATOM 3742 C C . PHE B 1 189 ? 73.766 45.015 17.774 1.00 16.09 189 PHE B C 1
ATOM 3743 O O . PHE B 1 189 ? 74.781 44.363 18.018 1.00 16.53 189 PHE B O 1
ATOM 3751 N N . GLN B 1 190 ? 73.667 46.317 18.020 1.00 13.89 190 GLN B N 1
ATOM 3752 C CA . GLN B 1 190 ? 74.778 47.078 18.579 1.00 13.75 190 GLN B CA 1
ATOM 3753 C C . GLN B 1 190 ? 75.157 46.626 20.001 1.00 20.28 190 GLN B C 1
ATOM 3754 O O . GLN B 1 190 ? 76.343 46.507 20.322 1.00 16.87 190 GLN B O 1
ATOM 3760 N N . ARG B 1 191 ? 74.162 46.387 20.855 1.00 13.57 191 ARG B N 1
ATOM 3761 C CA . ARG B 1 191 ? 74.434 45.989 22.242 1.00 19.50 191 ARG B CA 1
ATOM 3762 C C . ARG B 1 191 ? 75.019 44.571 22.306 1.00 19.92 191 ARG B C 1
ATOM 3763 O O . ARG B 1 191 ? 75.930 44.302 23.093 1.00 17.60 191 ARG B O 1
ATOM 3771 N N . LEU B 1 192 ? 74.494 43.664 21.485 1.00 13.17 192 LEU B N 1
ATOM 3772 C CA . LEU B 1 192 ? 75.056 42.317 21.390 1.00 12.02 192 LEU B CA 1
ATOM 3773 C C . LEU B 1 192 ? 76.469 42.370 20.827 1.00 17.35 192 LEU B C 1
ATOM 3774 O O . LEU B 1 192 ? 77.322 41.554 21.178 1.00 16.93 192 LEU B O 1
ATOM 3779 N N . ALA B 1 193 ? 76.703 43.330 19.940 1.00 13.62 193 ALA B N 1
ATOM 3780 C CA . ALA B 1 193 ? 78.034 43.544 19.394 1.00 17.07 193 ALA B CA 1
ATOM 3781 C C . ALA B 1 193 ? 79.023 43.913 20.497 1.00 15.78 193 ALA B C 1
ATOM 3782 O O . ALA B 1 193 ? 80.116 43.359 20.569 1.00 12.90 193 ALA B O 1
ATOM 3784 N N . PHE B 1 194 ? 78.640 44.852 21.355 1.00 11.26 194 PHE B N 1
ATOM 3785 C CA . PHE B 1 194 ? 79.498 45.247 22.464 1.00 22.26 194 PHE B CA 1
ATOM 3786 C C . PHE B 1 194 ? 79.643 44.125 23.495 1.00 21.44 194 PHE B C 1
ATOM 3787 O O . PHE B 1 194 ? 80.696 43.993 24.126 1.00 24.54 194 PHE B O 1
ATOM 3795 N N . HIS B 1 195 ? 78.605 43.300 23.635 1.00 16.73 195 HIS B N 1
ATOM 3796 C CA . HIS B 1 195 ? 78.635 42.173 24.572 1.00 19.24 195 HIS B CA 1
ATOM 3797 C C . HIS B 1 195 ? 79.546 41.046 24.105 1.00 18.79 195 HIS B C 1
ATOM 3798 O O . HIS B 1 195 ? 79.715 40.053 24.807 1.00 17.61 195 HIS B O 1
ATOM 3805 N N . SER B 1 196 ? 80.145 41.214 22.931 1.00 16.17 196 SER B N 1
ATOM 3806 C CA . SER B 1 196 ? 81.083 40.232 22.405 1.00 18.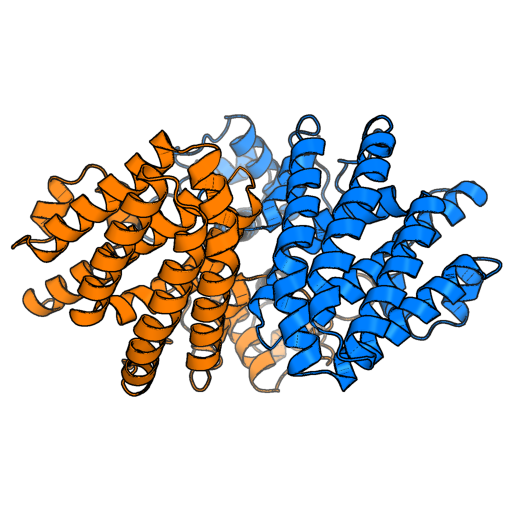95 196 SER B CA 1
ATOM 3807 C C . SER B 1 196 ? 82.407 40.257 23.156 1.00 15.44 196 SER B C 1
ATOM 3808 O O . SER B 1 196 ? 83.180 39.303 23.088 1.00 22.45 196 SER B O 1
ATOM 3811 N N . GLY B 1 197 ? 82.669 41.347 23.868 1.00 16.23 197 GLY B N 1
ATOM 3812 C CA . GLY B 1 197 ? 83.954 41.528 24.519 1.00 27.13 197 GLY B CA 1
ATOM 3813 C C . GLY B 1 197 ? 84.974 42.225 23.635 1.00 23.86 197 GLY B C 1
ATOM 3814 O O . GLY B 1 197 ? 86.067 42.564 24.086 1.00 24.96 197 GLY B O 1
ATOM 3815 N N . ASN B 1 198 ? 84.607 42.448 22.376 1.00 17.93 198 ASN B N 1
ATOM 3816 C CA . ASN B 1 198 ? 85.453 43.169 21.429 1.00 19.27 198 ASN B CA 1
ATOM 3817 C C . ASN B 1 198 ? 84.751 44.445 20.977 1.00 15.52 198 ASN B C 1
ATOM 3818 O O . ASN B 1 198 ? 83.785 44.387 20.221 1.00 11.68 198 ASN B O 1
ATOM 3823 N N . GLN B 1 199 ? 85.240 45.588 21.446 1.00 13.71 199 GLN B N 1
ATOM 3824 C CA . GLN B 1 199 ? 84.605 46.870 21.157 1.00 17.57 199 GLN B CA 1
ATOM 3825 C C . GLN B 1 199 ? 84.480 47.218 19.673 1.00 14.82 199 GLN B C 1
ATOM 3826 O O . GLN B 1 199 ? 83.630 48.022 19.294 1.00 15.11 199 GLN B O 1
ATOM 3832 N N . ILE B 1 200 ? 85.326 46.623 18.840 1.00 14.87 200 ILE B N 1
ATOM 3833 C CA . ILE B 1 200 ? 85.306 46.922 17.410 1.00 15.22 200 ILE B CA 1
ATOM 3834 C C . ILE B 1 200 ? 83.959 46.589 16.767 1.00 12.75 200 ILE B C 1
ATOM 3835 O O . ILE B 1 200 ? 83.458 47.351 15.940 1.00 14.37 200 ILE B O 1
ATOM 3840 N N . TYR B 1 201 ? 83.358 45.474 17.168 1.00 13.74 201 TYR B N 1
ATOM 3841 C CA . TYR B 1 201 ? 82.080 45.071 16.587 1.00 18.12 201 TYR B CA 1
ATOM 3842 C C . TYR B 1 201 ? 80.976 46.079 16.900 1.00 15.24 201 TYR B C 1
ATOM 3843 O O . TYR B 1 201 ? 80.144 46.382 16.043 1.00 12.70 201 TYR B O 1
ATOM 3852 N N . GLY B 1 202 ? 80.978 46.596 18.127 1.00 15.83 202 GLY B N 1
ATOM 3853 C CA . GLY B 1 202 ? 80.013 47.605 18.524 1.00 14.99 202 GLY B CA 1
ATOM 3854 C C . GLY B 1 202 ? 80.247 48.924 17.818 1.00 16.58 202 GLY B C 1
ATOM 3855 O O . GLY B 1 202 ? 79.299 49.609 17.429 1.00 12.68 202 GLY B O 1
ATOM 3856 N N . LEU B 1 203 ? 81.520 49.271 17.645 1.00 14.89 203 LEU B N 1
ATOM 3857 C CA . LEU B 1 203 ? 81.900 50.542 17.040 1.00 13.14 203 LEU B CA 1
ATOM 3858 C C . LEU B 1 203 ? 81.566 50.603 15.549 1.00 14.57 203 LEU B C 1
ATOM 3859 O O . LEU B 1 203 ? 81.306 51.686 15.011 1.00 13.84 203 LEU B O 1
ATOM 3864 N N . ILE B 1 204 ? 81.595 49.444 14.891 1.00 11.21 204 ILE B N 1
ATOM 3865 C CA . ILE B 1 204 ? 81.147 49.331 13.505 1.00 11.70 204 ILE B CA 1
ATOM 3866 C C . ILE B 1 204 ? 79.705 49.811 13.360 1.00 14.22 204 ILE B C 1
ATOM 3867 O O . ILE B 1 204 ? 79.388 50.578 12.449 1.00 12.92 204 ILE B O 1
ATOM 3872 N N . PHE B 1 205 ? 78.836 49.363 14.261 1.00 10.01 205 PHE B N 1
ATOM 3873 C CA . PHE B 1 205 ? 77.447 49.819 14.257 1.00 13.45 205 PHE B CA 1
ATOM 3874 C C . PHE B 1 205 ? 77.316 51.312 14.566 1.00 12.31 205 PHE B C 1
ATOM 3875 O O . PHE B 1 205 ? 76.493 52.000 13.962 1.00 10.89 205 PHE B O 1
ATOM 3883 N N . ASN B 1 206 ? 78.132 51.811 15.492 1.00 10.55 206 ASN B N 1
ATOM 3884 C CA . ASN B 1 206 ? 78.127 53.232 15.823 1.00 10.90 206 ASN B CA 1
ATOM 3885 C C . ASN B 1 206 ? 78.404 54.097 14.596 1.00 11.68 206 ASN B C 1
ATOM 3886 O O . ASN B 1 206 ? 77.732 55.104 14.373 1.00 16.12 206 ASN B O 1
ATOM 3891 N N . GLY B 1 207 ? 79.390 53.688 13.800 1.00 15.05 207 GLY B N 1
ATOM 3892 C CA . GLY B 1 207 ? 79.752 54.409 12.592 1.00 10.19 207 GLY B CA 1
ATOM 3893 C C . GLY B 1 207 ? 78.698 54.302 11.504 1.00 16.84 207 GLY B C 1
ATOM 3894 O O . GLY B 1 207 ? 78.563 55.203 10.674 1.00 14.58 207 GLY B O 1
ATOM 3895 N N . LEU B 1 208 ? 77.946 53.203 11.509 1.00 12.42 208 LEU B N 1
ATOM 3896 C CA . LEU B 1 208 ? 76.908 52.979 10.504 1.00 14.73 208 LEU B CA 1
ATOM 3897 C C . LEU B 1 208 ? 75.533 53.491 10.930 1.00 13.05 208 LEU B C 1
ATOM 3898 O O . LEU B 1 208 ? 74.569 53.375 10.169 1.00 18.44 208 LEU B O 1
ATOM 3903 N N . LYS B 1 209 ? 75.444 54.065 12.128 1.00 10.44 209 LYS B N 1
ATOM 3904 C CA . LYS B 1 209 ? 74.144 54.336 12.738 1.00 12.68 209 LYS B CA 1
ATOM 3905 C C . LYS B 1 209 ? 73.234 55.250 11.925 1.00 13.08 209 LYS B C 1
ATOM 3906 O O . LYS B 1 209 ? 72.038 54.985 11.807 1.00 13.04 209 LYS B O 1
ATOM 3912 N N . LYS B 1 210 ? 73.788 56.324 11.374 1.00 13.85 210 LYS B N 1
ATOM 3913 C CA . LYS B 1 210 ? 72.996 57.230 10.544 1.00 21.16 210 LYS B CA 1
ATOM 3914 C C . LYS B 1 210 ? 72.400 56.501 9.328 1.00 15.22 210 LYS B C 1
ATOM 3915 O O . LYS B 1 210 ? 71.216 56.655 9.018 1.00 15.04 210 LYS B O 1
ATOM 3921 N N . LEU B 1 211 ? 73.218 55.692 8.661 1.00 14.03 211 LEU B N 1
ATOM 3922 C CA . LEU B 1 211 ? 72.753 54.882 7.538 1.00 17.27 211 LEU B CA 1
ATOM 3923 C C . LEU B 1 211 ? 71.734 53.853 8.020 1.00 14.55 211 LEU B C 1
ATOM 3924 O O . LEU B 1 211 ? 70.719 53.605 7.365 1.00 14.21 211 LEU B O 1
ATOM 3929 N N . TYR B 1 212 ? 72.028 53.259 9.174 1.00 13.76 212 TYR B N 1
ATOM 3930 C CA . TYR B 1 212 ? 71.191 52.232 9.784 1.00 12.45 212 TYR B CA 1
ATOM 3931 C C . TYR B 1 212 ? 69.791 52.773 10.060 1.00 13.14 212 TYR B C 1
ATOM 3932 O O . TYR B 1 212 ? 68.787 52.127 9.749 1.00 14.46 212 TYR B O 1
ATOM 3941 N N . ASP B 1 213 ? 69.734 53.947 10.678 1.00 9.62 213 ASP B N 1
ATOM 3942 C CA . ASP B 1 213 ? 68.466 54.594 10.981 1.00 9.06 213 ASP B CA 1
ATOM 3943 C C . ASP B 1 213 ? 67.666 54.969 9.730 1.00 12.28 213 ASP B C 1
ATOM 3944 O O . ASP B 1 213 ? 66.441 54.842 9.709 1.00 12.37 213 ASP B O 1
ATOM 3949 N N . ARG B 1 214 ? 68.360 55.464 8.708 1.00 12.66 214 ARG B N 1
ATOM 3950 C CA . ARG B 1 214 ? 67.721 55.812 7.440 1.00 14.85 214 ARG B CA 1
ATOM 3951 C C . ARG B 1 214 ? 67.041 54.598 6.817 1.00 13.97 214 ARG B C 1
ATOM 3952 O O . ARG B 1 214 ? 65.879 54.660 6.414 1.00 15.82 214 ARG B O 1
ATOM 3960 N N . VAL B 1 215 ? 67.770 53.489 6.760 1.00 14.49 215 VAL B N 1
ATOM 3961 C CA . VAL B 1 215 ? 67.250 52.252 6.189 1.00 11.30 215 VAL B CA 1
ATOM 3962 C C . VAL B 1 215 ? 66.110 51.672 7.022 1.00 16.82 215 VAL B C 1
ATOM 3963 O O . VAL B 1 215 ? 65.048 51.328 6.489 1.00 12.76 215 VAL B O 1
ATOM 3967 N N . GLY B 1 216 ? 66.339 51.557 8.328 1.00 15.72 216 GLY B N 1
ATOM 3968 C CA . GLY B 1 216 ? 65.381 50.930 9.221 1.00 12.97 216 GLY B CA 1
ATOM 3969 C C . GLY B 1 216 ? 64.055 51.656 9.324 1.00 16.95 216 GLY B C 1
ATOM 3970 O O . GLY B 1 216 ? 62.996 51.028 9.424 1.00 16.34 216 GLY B O 1
ATOM 3971 N N . SER B 1 217 ? 64.113 52.984 9.297 1.00 13.02 217 SER B N 1
ATOM 3972 C CA . SER B 1 217 ? 62.914 53.804 9.384 1.00 21.89 217 SER B CA 1
ATOM 3973 C C . SER B 1 217 ? 61.956 53.534 8.231 1.00 19.00 217 SER B C 1
ATOM 3974 O O . SER B 1 217 ? 60.742 53.633 8.399 1.00 25.63 217 SER B O 1
ATOM 3977 N N . TYR B 1 218 ? 62.504 53.198 7.064 1.00 16.21 218 TYR B N 1
ATOM 3978 C CA . TYR B 1 218 ? 61.678 52.773 5.937 1.00 17.14 218 TYR B CA 1
ATOM 3979 C C . TYR B 1 218 ? 61.404 51.274 5.987 1.00 16.58 218 TYR B C 1
ATOM 3980 O O . TYR B 1 218 ? 60.266 50.842 5.797 1.00 16.49 218 TYR B O 1
ATOM 3989 N N . TYR B 1 219 ? 62.443 50.487 6.254 1.00 13.17 219 TYR B N 1
ATOM 3990 C CA . TYR B 1 219 ? 62.314 49.026 6.281 1.00 12.39 219 TYR B CA 1
ATOM 3991 C C . TYR B 1 219 ? 61.253 48.534 7.272 1.00 10.94 219 TYR B C 1
ATOM 3992 O O . TYR B 1 219 ? 60.462 47.651 6.945 1.00 13.50 219 TYR B O 1
ATOM 4001 N N . PHE B 1 220 ? 61.239 49.093 8.479 1.00 14.26 220 PHE B N 1
ATOM 4002 C CA . PHE B 1 220 ? 60.280 48.651 9.496 1.00 18.88 220 PHE B CA 1
ATOM 4003 C C . PHE B 1 220 ? 58.917 49.360 9.450 1.00 16.84 220 PHE B C 1
ATOM 4004 O O . PHE B 1 220 ? 58.119 49.257 10.386 1.00 13.77 220 PHE B O 1
ATOM 4012 N N . SER B 1 221 ? 58.654 50.056 8.347 1.00 17.43 221 SER B N 1
ATOM 4013 C CA . SER B 1 221 ? 57.307 50.537 8.043 1.00 18.09 221 SER B CA 1
ATOM 4014 C C . SER B 1 221 ? 56.460 49.388 7.495 1.00 17.18 221 SER B C 1
ATOM 4015 O O . SER B 1 221 ? 55.233 49.476 7.439 1.00 17.90 221 SER B O 1
ATOM 4018 N N . ASN B 1 222 ? 57.140 48.330 7.060 1.00 16.08 222 ASN B N 1
ATOM 4019 C CA . ASN B 1 222 ? 56.506 47.099 6.595 1.00 12.64 222 ASN B CA 1
ATOM 4020 C C . ASN B 1 222 ? 56.201 46.186 7.780 1.00 16.54 222 ASN B C 1
ATOM 4021 O O . ASN B 1 222 ? 57.113 45.762 8.495 1.00 17.69 222 ASN B O 1
ATOM 4026 N N . PRO B 1 223 ? 54.910 45.887 8.000 1.00 20.26 223 PRO B N 1
ATOM 4027 C CA . PRO B 1 223 ? 54.483 45.000 9.090 1.00 18.14 223 PRO B CA 1
ATOM 4028 C C . PRO B 1 223 ? 55.110 43.607 9.014 1.00 16.83 223 PRO B C 1
ATOM 4029 O O . PRO B 1 223 ? 55.458 43.041 10.052 1.00 20.76 223 PRO B O 1
ATOM 4033 N N . GLN B 1 224 ? 55.258 43.074 7.804 1.00 15.58 224 GLN B N 1
ATOM 4034 C CA . GLN B 1 224 ? 55.898 41.776 7.601 1.00 21.18 224 GLN B CA 1
ATOM 4035 C C . GLN B 1 224 ? 57.358 41.789 8.043 1.00 17.00 224 GLN B C 1
ATOM 4036 O O . GLN B 1 224 ? 57.881 40.781 8.518 1.00 19.94 224 GLN B O 1
ATOM 4042 N N . ALA B 1 225 ? 58.016 42.930 7.875 1.00 19.62 225 ALA B N 1
ATOM 4043 C CA . ALA B 1 225 ? 59.412 43.059 8.271 1.00 19.23 225 ALA B CA 1
ATOM 4044 C C . ALA B 1 225 ? 59.539 43.066 9.790 1.00 18.66 225 ALA B C 1
ATOM 4045 O O . ALA B 1 225 ? 60.444 42.443 10.352 1.00 17.48 225 ALA B O 1
ATOM 4047 N N . ARG B 1 226 ? 58.633 43.783 10.446 1.00 16.78 226 ARG B N 1
ATOM 4048 C CA . ARG B 1 226 ? 58.567 43.791 11.903 1.00 17.06 226 ARG B CA 1
ATOM 4049 C C . ARG B 1 226 ? 58.310 42.397 12.470 1.00 14.95 226 ARG B C 1
ATOM 4050 O O . ARG B 1 226 ? 58.965 41.983 13.427 1.00 23.19 226 ARG B O 1
ATOM 4058 N N . GLU B 1 227 ? 57.354 41.680 11.884 1.00 17.68 227 GLU B N 1
ATOM 4059 C CA . GLU B 1 227 ? 57.021 40.332 12.345 1.00 23.65 227 GLU B CA 1
ATOM 4060 C C . GLU B 1 227 ? 58.179 39.355 12.157 1.00 16.58 227 GLU B C 1
ATOM 4061 O O . GLU B 1 227 ? 58.480 38.572 13.057 1.00 17.69 227 GLU B O 1
ATOM 4067 N N . LEU B 1 228 ? 58.804 39.390 10.980 1.00 16.92 228 LEU B N 1
ATOM 4068 C CA . LEU B 1 228 ? 59.956 38.538 10.683 1.00 13.90 228 LEU B CA 1
ATOM 4069 C C . LEU B 1 228 ? 61.095 38.801 11.667 1.00 22.61 228 LEU B C 1
ATOM 4070 O O . LEU B 1 228 ? 61.764 37.874 12.127 1.00 21.33 228 LEU B O 1
ATOM 4075 N N . ALA B 1 229 ? 61.318 40.074 11.976 1.00 15.86 229 ALA B N 1
ATOM 4076 C CA . ALA B 1 229 ? 62.370 40.459 12.913 1.00 16.32 229 ALA B CA 1
ATOM 4077 C C . ALA B 1 229 ? 62.110 39.968 14.337 1.00 20.80 229 ALA B C 1
ATOM 4078 O O . ALA B 1 229 ? 63.026 39.475 15.001 1.00 19.82 229 ALA B O 1
ATOM 4080 N N . MET B 1 230 ? 60.874 40.121 14.813 1.00 18.74 230 MET B N 1
ATOM 4081 C CA . MET B 1 230 ? 60.525 39.672 16.162 1.00 18.00 230 MET B CA 1
ATOM 4082 C C . MET B 1 230 ? 60.709 38.164 16.321 1.00 18.32 230 MET B C 1
ATOM 4083 O O . MET B 1 230 ? 61.188 37.695 17.354 1.00 20.37 230 MET B O 1
ATOM 4088 N N . GLU B 1 231 ? 60.351 37.411 15.286 1.00 18.63 231 GLU B N 1
ATOM 4089 C CA . GLU B 1 231 ? 60.578 35.969 15.281 1.00 17.58 231 GLU B CA 1
ATOM 4090 C C . GLU B 1 231 ? 62.068 35.641 15.295 1.00 22.24 231 GLU B C 1
ATOM 4091 O O . GLU B 1 231 ? 62.499 34.708 15.975 1.00 26.06 231 GLU B O 1
ATOM 4097 N N . PHE B 1 232 ? 62.848 36.411 14.540 1.00 18.94 232 PHE B N 1
ATOM 4098 C CA . PHE B 1 232 ? 64.300 36.264 14.520 1.00 14.62 232 PHE B CA 1
ATOM 4099 C C . PHE B 1 232 ? 64.903 36.543 15.895 1.00 17.10 232 PHE B C 1
ATOM 4100 O O . PHE B 1 232 ? 65.787 35.811 16.348 1.00 17.21 232 PHE B O 1
ATOM 4108 N N . TYR B 1 233 ? 64.424 37.595 16.558 1.00 15.78 233 TYR B N 1
ATOM 4109 C CA . TYR B 1 233 ? 64.892 37.914 17.902 1.00 18.79 233 TYR B CA 1
ATOM 4110 C C . TYR B 1 233 ? 64.606 36.760 18.872 1.00 20.80 233 TYR B C 1
ATOM 4111 O O . TYR B 1 233 ? 65.457 36.409 19.692 1.00 21.93 233 TYR B O 1
ATOM 4120 N N . ARG B 1 234 ? 63.417 36.170 18.765 1.00 18.87 234 ARG B N 1
ATOM 4121 C CA . ARG B 1 234 ? 63.028 35.036 19.610 1.00 20.16 234 ARG B CA 1
ATOM 4122 C C . ARG B 1 234 ? 63.895 33.811 19.338 1.00 20.80 234 ARG B C 1
ATOM 4123 O O . ARG B 1 234 ? 64.194 33.039 20.252 1.00 19.62 234 ARG B O 1
ATOM 4131 N N . GLN B 1 235 ? 64.280 33.633 18.077 1.00 19.06 235 GLN B N 1
ATOM 4132 C CA . GLN B 1 235 ? 65.178 32.551 17.689 1.00 14.75 235 GLN B CA 1
ATOM 4133 C C . GLN B 1 235 ? 66.572 32.750 18.283 1.00 18.91 235 GLN B C 1
ATOM 4134 O O . GLN B 1 235 ? 67.184 31.801 18.775 1.00 18.93 235 GLN B O 1
ATOM 4140 N N . LEU B 1 236 ? 67.068 33.984 18.234 1.00 20.31 236 LEU B N 1
ATOM 4141 C CA . LEU B 1 236 ? 68.370 34.302 18.813 1.00 16.36 236 LEU B CA 1
ATOM 4142 C C . LEU B 1 236 ? 68.377 34.032 20.309 1.00 16.81 236 LEU B C 1
ATOM 4143 O O . LEU B 1 236 ? 69.308 33.416 20.829 1.00 15.92 236 LEU B O 1
ATOM 4148 N N . LEU B 1 237 ? 67.324 34.474 20.991 1.00 19.72 237 LEU B N 1
ATOM 4149 C CA . LEU B 1 237 ? 67.193 34.262 22.430 1.00 22.61 237 LEU B CA 1
ATOM 4150 C C . LEU B 1 237 ? 67.232 32.778 22.805 1.00 23.11 237 LEU B C 1
ATOM 4151 O O . LEU B 1 237 ? 67.893 32.390 23.769 1.00 23.22 237 LEU B O 1
ATOM 4156 N N . ALA B 1 238 ? 66.521 31.952 22.046 1.00 23.28 238 ALA B N 1
ATOM 4157 C CA . ALA B 1 238 ? 66.454 30.526 22.341 1.00 24.38 238 ALA B CA 1
ATOM 4158 C C . ALA B 1 238 ? 67.806 29.843 22.130 1.00 24.05 238 ALA B C 1
ATOM 4159 O O . ALA B 1 238 ? 68.168 28.922 22.866 1.00 30.52 238 ALA B O 1
ATOM 4161 N N . VAL B 1 239 ? 68.539 30.289 21.116 1.00 20.62 239 VAL B N 1
ATOM 4162 C CA . VAL B 1 239 ? 69.861 29.743 20.817 1.00 20.45 239 VAL B CA 1
ATOM 4163 C C . VAL B 1 239 ? 70.848 30.035 21.941 1.00 24.54 239 VAL B C 1
ATOM 4164 O O . VAL B 1 239 ? 71.640 29.173 22.329 1.00 24.25 239 VAL B O 1
ATOM 4168 N N . CYS B 1 240 ? 70.791 31.259 22.455 1.00 18.67 240 CYS B N 1
ATOM 4169 C CA . CYS B 1 240 ? 71.651 31.679 23.551 1.00 22.80 240 CYS B CA 1
ATOM 4170 C C . CYS B 1 240 ? 71.349 30.850 24.792 1.00 28.69 240 CYS B C 1
ATOM 4171 O O . CYS B 1 240 ? 72.257 30.384 25.484 1.00 28.26 240 CYS B O 1
ATOM 4174 N N . GLN B 1 241 ? 70.061 30.674 25.066 1.00 25.55 241 GLN B N 1
ATOM 4175 C CA . GLN B 1 241 ? 69.606 29.924 26.230 1.00 28.99 241 GLN B CA 1
ATOM 4176 C C . GLN B 1 241 ? 69.988 28.449 26.150 1.00 32.31 241 GLN B C 1
ATOM 4177 O O . GLN B 1 241 ? 70.393 27.855 27.147 1.00 25.92 241 GLN B O 1
ATOM 4183 N N . SER B 1 242 ? 69.853 27.864 24.963 1.00 32.42 242 SER B N 1
ATOM 4184 C CA . SER B 1 242 ? 70.075 26.431 24.784 1.00 31.59 242 SER B CA 1
ATOM 4185 C C . SER B 1 242 ? 71.555 26.079 24.697 1.00 31.16 242 SER B C 1
ATOM 4186 O O . SER B 1 242 ? 71.959 24.974 25.064 1.00 38.98 242 SER B O 1
ATOM 4189 N N . GLY B 1 243 ? 72.357 27.016 24.203 1.00 33.93 243 GLY B N 1
ATOM 4190 C CA . GLY B 1 243 ? 73.778 26.778 24.020 1.00 29.45 243 GLY B CA 1
ATOM 4191 C C . GLY B 1 243 ? 74.086 25.897 22.827 1.00 27.38 243 GLY B C 1
ATOM 4192 O O . GLY B 1 243 ? 75.204 25.405 22.682 1.00 32.20 243 GLY B O 1
ATOM 4193 N N . GLU B 1 244 ? 73.087 25.690 21.973 1.00 36.51 244 GLU B N 1
ATOM 4194 C CA . GLU B 1 244 ? 73.268 24.913 20.751 1.00 35.11 244 GLU B CA 1
ATOM 4195 C C . GLU B 1 244 ? 73.962 25.755 19.684 1.00 39.07 244 GLU B C 1
ATOM 4196 O O . GLU B 1 244 ? 73.318 26.255 18.760 1.00 34.33 244 GLU B O 1
ATOM 4202 N N . ARG B 1 245 ? 75.276 25.914 19.831 1.00 36.94 245 ARG B N 1
ATOM 4203 C CA . ARG B 1 245 ? 76.055 26.841 19.009 1.00 40.28 245 ARG B CA 1
ATOM 4204 C C . ARG B 1 245 ? 75.939 26.654 17.491 1.00 42.13 245 ARG B C 1
ATOM 4205 O O . ARG B 1 245 ? 76.073 27.621 16.739 1.00 38.24 245 ARG B O 1
ATOM 4213 N N . GLU B 1 246 ? 75.704 25.425 17.036 1.00 35.21 246 GLU B N 1
ATOM 4214 C CA . GLU B 1 246 ? 75.661 25.164 15.599 1.00 32.87 246 GLU B CA 1
ATOM 4215 C C . GLU B 1 246 ? 74.415 25.767 14.945 1.00 37.45 246 GLU B C 1
ATOM 4216 O O . GLU B 1 246 ? 74.404 26.023 13.739 1.00 44.65 246 GLU B O 1
ATOM 4222 N N . HIS B 1 247 ? 73.376 26.005 15.743 1.00 33.22 247 HIS B N 1
ATOM 4223 C CA . HIS B 1 247 ? 72.122 26.552 15.226 1.00 36.91 247 HIS B CA 1
ATOM 4224 C C . HIS B 1 247 ? 72.182 28.052 14.916 1.00 31.85 247 HIS B C 1
ATOM 4225 O O . HIS B 1 247 ? 71.385 28.558 14.125 1.00 26.33 247 HIS B O 1
ATOM 4232 N N . LEU B 1 248 ? 73.121 28.760 15.536 1.00 27.16 248 LEU B N 1
ATOM 4233 C CA . LEU B 1 248 ? 73.198 30.217 15.384 1.00 20.49 248 LEU B CA 1
ATOM 4234 C C . LEU B 1 248 ? 73.460 30.671 13.937 1.00 23.97 248 LEU B C 1
ATOM 4235 O O . LEU B 1 248 ? 72.752 31.550 13.436 1.00 20.87 248 LEU B O 1
ATOM 4240 N N . PRO B 1 249 ? 74.489 30.096 13.271 1.00 23.93 249 PRO B N 1
ATOM 4241 C CA . PRO B 1 249 ? 74.707 30.454 11.863 1.00 29.50 249 PRO B CA 1
ATOM 4242 C C . PRO B 1 249 ? 73.498 30.185 10.975 1.00 18.25 249 PRO B C 1
ATOM 4243 O O . PRO B 1 249 ? 73.250 30.965 10.059 1.00 26.34 249 PRO B O 1
ATOM 4247 N N . GLN B 1 250 ? 72.771 29.106 11.239 1.00 21.92 250 GLN B N 1
ATOM 4248 C CA . GLN B 1 250 ? 71.581 28.756 10.465 1.00 20.99 250 GLN B CA 1
ATOM 4249 C C . GLN B 1 250 ? 70.502 29.828 10.621 1.00 23.82 250 GLN B C 1
ATOM 4250 O O . GLN B 1 250 ? 69.935 30.306 9.635 1.00 20.88 250 GLN B O 1
ATOM 4256 N N . VAL B 1 251 ? 70.203 30.177 11.869 1.00 22.39 251 VAL B N 1
ATOM 4257 C CA . VAL B 1 251 ? 69.214 31.208 12.169 1.00 20.78 251 VAL B CA 1
ATOM 4258 C C . VAL B 1 251 ? 69.560 32.554 11.517 1.00 22.00 251 VAL B C 1
ATOM 4259 O O . VAL B 1 251 ? 68.708 33.182 10.884 1.00 18.82 251 VAL B O 1
ATOM 4263 N N . ILE B 1 252 ? 70.809 32.985 11.663 1.00 15.47 252 ILE B N 1
ATOM 4264 C CA . ILE B 1 252 ? 71.246 34.255 11.093 1.00 18.41 252 ILE B CA 1
ATOM 4265 C C . ILE B 1 252 ? 71.249 34.226 9.561 1.00 21.68 252 ILE B C 1
ATOM 4266 O O . ILE B 1 252 ? 70.738 35.140 8.912 1.00 17.15 252 ILE B O 1
ATOM 4271 N N . ARG B 1 253 ? 71.827 33.178 8.984 1.00 19.01 253 ARG B N 1
ATOM 4272 C CA . ARG B 1 253 ? 71.844 33.030 7.530 1.00 20.25 253 ARG B CA 1
ATOM 4273 C C . ARG B 1 253 ? 70.442 33.014 6.910 1.00 24.30 253 ARG B C 1
ATOM 4274 O O . ARG B 1 253 ? 70.203 33.647 5.879 1.00 20.27 253 ARG B O 1
ATOM 4282 N N . GLN B 1 254 ? 69.520 32.288 7.532 1.00 18.05 254 GLN B N 1
ATOM 4283 C CA . GLN B 1 254 ? 68.153 32.230 7.020 1.00 22.09 254 GLN B CA 1
ATOM 4284 C C . GLN B 1 254 ? 67.444 33.579 7.127 1.00 27.13 254 GLN B C 1
ATOM 4285 O O . GLN B 1 254 ? 66.675 33.962 6.237 1.00 18.21 254 GLN B O 1
ATOM 4291 N N . TYR B 1 255 ? 67.698 34.291 8.223 1.00 16.71 255 TYR B N 1
ATOM 4292 C CA . TYR B 1 255 ? 67.154 35.634 8.392 1.00 17.72 255 TYR B CA 1
ATOM 4293 C C . TYR B 1 255 ? 67.702 36.624 7.365 1.00 14.89 255 TYR B C 1
ATOM 4294 O O . TYR B 1 255 ? 66.975 37.501 6.894 1.00 17.38 255 TYR B O 1
ATOM 4303 N N . GLY B 1 256 ? 68.984 36.494 7.035 1.00 18.13 256 GLY B N 1
ATOM 4304 C CA . GLY B 1 256 ? 69.587 37.329 6.008 1.00 11.70 256 GLY B CA 1
ATOM 4305 C C . GLY B 1 256 ? 68.906 37.163 4.660 1.00 14.68 256 GLY B C 1
ATOM 4306 O O . GLY B 1 256 ? 68.681 38.134 3.931 1.00 14.51 256 GLY B O 1
ATOM 4307 N N . ILE B 1 257 ? 68.576 35.921 4.329 1.00 17.35 257 ILE B N 1
ATOM 4308 C CA . ILE B 1 257 ? 67.889 35.601 3.082 1.00 19.07 257 ILE B CA 1
ATOM 4309 C C . ILE B 1 257 ? 66.464 36.155 3.043 1.00 17.41 257 ILE B C 1
ATOM 4310 O O . ILE B 1 257 ? 66.055 36.774 2.056 1.00 18.17 257 ILE B O 1
ATOM 4315 N N . ALA B 1 258 ? 65.708 35.917 4.111 1.00 11.67 258 ALA B N 1
ATOM 4316 C CA . ALA B 1 258 ? 64.307 36.321 4.158 1.00 18.17 258 ALA B CA 1
ATOM 4317 C C . ALA B 1 258 ? 64.157 37.837 4.197 1.00 21.56 258 ALA B C 1
ATOM 4318 O O . ALA B 1 258 ? 63.341 38.405 3.470 1.00 18.95 258 ALA B O 1
ATOM 4320 N N . SER B 1 259 ? 64.937 38.492 5.051 1.00 14.96 259 SER B N 1
ATOM 4321 C CA . SER B 1 259 ? 64.901 39.948 5.117 1.00 18.05 259 SER B CA 1
ATOM 4322 C C . SER B 1 259 ? 65.416 40.553 3.811 1.00 15.00 259 SER B C 1
ATOM 4323 O O . SER B 1 259 ? 64.942 41.609 3.379 1.00 18.13 259 SER B O 1
ATOM 4326 N N . GLY B 1 260 ? 66.373 39.869 3.184 1.00 12.27 260 GLY B N 1
ATOM 4327 C CA . GLY B 1 260 ? 66.898 40.282 1.891 1.00 11.47 260 GLY B CA 1
ATOM 4328 C C . GLY B 1 260 ? 65.816 40.327 0.825 1.00 15.47 260 GLY B C 1
ATOM 4329 O O . GLY B 1 260 ? 65.745 41.272 0.033 1.00 15.62 260 GLY B O 1
ATOM 4330 N N . HIS B 1 261 ? 64.982 39.292 0.791 1.00 15.11 261 HIS B N 1
ATOM 4331 C CA . HIS B 1 261 ? 63.871 39.240 -0.161 1.00 16.12 261 HIS B CA 1
ATOM 4332 C C . HIS B 1 261 ? 62.838 40.330 0.103 1.00 18.02 261 HIS B C 1
ATOM 4333 O O . HIS B 1 261 ? 62.292 40.904 -0.839 1.00 26.44 261 HIS B O 1
ATOM 4340 N N . ILE B 1 262 ? 62.558 40.604 1.375 1.00 12.79 262 ILE B N 1
ATOM 4341 C CA . ILE B 1 262 ? 61.700 41.733 1.713 1.00 15.47 262 ILE B CA 1
ATOM 4342 C C . ILE B 1 262 ? 62.300 43.028 1.171 1.00 21.97 262 ILE B C 1
ATOM 4343 O O . ILE B 1 262 ? 61.609 43.803 0.507 1.00 17.83 262 ILE B O 1
ATOM 4348 N N . TRP B 1 263 ? 63.581 43.264 1.453 1.00 16.54 263 TRP B N 1
ATOM 4349 C CA . TRP B 1 263 ? 64.244 44.449 0.913 1.00 21.36 263 TRP B CA 1
ATOM 4350 C C . TRP B 1 263 ? 64.212 44.453 -0.615 1.00 17.76 263 TRP B C 1
ATOM 4351 O O . TRP B 1 263 ? 64.023 45.501 -1.239 1.00 19.61 263 TRP B O 1
ATOM 4362 N N . ASN B 1 264 ? 64.400 43.277 -1.208 1.00 13.46 264 ASN B N 1
ATOM 4363 C CA . ASN B 1 264 ? 64.430 43.143 -2.664 1.00 24.35 264 ASN B CA 1
ATOM 4364 C C . ASN B 1 264 ? 63.142 43.654 -3.313 1.00 25.45 264 ASN B C 1
ATOM 4365 O O . ASN B 1 264 ? 63.137 44.053 -4.477 1.00 23.66 264 ASN B O 1
ATOM 4370 N N . GLN B 1 265 ? 62.052 43.634 -2.553 1.00 20.72 265 GLN B N 1
ATOM 4371 C CA . GLN B 1 265 ? 60.812 44.257 -2.993 1.00 22.80 265 GLN B CA 1
ATOM 4372 C C . GLN B 1 265 ? 60.665 45.710 -2.548 1.00 26.28 265 GLN B C 1
ATOM 4373 O O . GLN B 1 265 ? 60.229 46.561 -3.329 1.00 24.72 265 GLN B O 1
ATOM 4379 N N . MET B 1 266 ? 61.029 45.998 -1.302 1.00 19.39 266 MET B N 1
ATOM 4380 C CA . MET B 1 266 ? 60.874 47.352 -0.780 1.00 19.78 266 MET B CA 1
ATOM 4381 C C . MET B 1 266 ? 61.731 48.368 -1.540 1.00 16.28 266 MET B C 1
ATOM 4382 O O . MET B 1 266 ? 61.385 49.550 -1.615 1.00 17.52 266 MET B O 1
ATOM 4387 N N . LYS B 1 267 ? 62.845 47.908 -2.105 1.00 16.43 267 LYS B N 1
ATOM 4388 C CA . LYS B 1 267 ? 63.743 48.807 -2.822 1.00 21.48 267 LYS B CA 1
ATOM 4389 C C . LYS B 1 267 ? 63.102 49.287 -4.125 1.00 20.08 267 LYS B C 1
ATOM 4390 O O . LYS B 1 267 ? 63.507 50.306 -4.684 1.00 25.90 267 LYS B O 1
ATOM 4396 N N . MET B 1 268 ? 62.104 48.548 -4.602 1.00 21.56 268 MET B N 1
ATOM 4397 C CA . MET B 1 268 ? 61.380 48.920 -5.817 1.00 27.74 268 MET B CA 1
ATOM 4398 C C . MET B 1 268 ? 60.354 50.021 -5.569 1.00 23.59 268 MET B C 1
ATOM 4399 O O . MET B 1 268 ? 59.812 50.596 -6.515 1.00 30.72 268 MET B O 1
ATOM 4404 N N . THR B 1 269 ? 60.080 50.310 -4.300 1.00 27.83 269 THR B N 1
ATOM 4405 C CA . THR B 1 269 ? 59.112 51.347 -3.952 1.00 23.01 269 THR B CA 1
ATOM 4406 C C . THR B 1 269 ? 59.677 52.335 -2.936 1.00 21.91 269 THR B C 1
ATOM 4407 O O . THR B 1 269 ? 58.977 52.732 -2.006 1.00 21.56 269 THR B O 1
ATOM 4411 N N . LEU B 1 270 ? 60.930 52.746 -3.123 1.00 20.25 270 LEU B N 1
ATOM 4412 C CA . LEU B 1 270 ? 61.544 53.742 -2.246 1.00 24.61 270 LEU B CA 1
ATOM 4413 C C . LEU B 1 270 ? 60.722 55.029 -2.189 1.00 24.81 270 LEU B C 1
ATOM 4414 O O . LEU B 1 270 ? 60.384 55.602 -3.226 1.00 19.54 270 LEU B O 1
ATOM 4419 N N . PRO B 1 271 ? 60.391 55.479 -0.969 1.00 22.87 271 PRO B N 1
ATOM 4420 C CA . PRO B 1 271 ? 59.756 56.779 -0.729 1.00 20.44 271 PRO B CA 1
ATOM 4421 C C . PRO B 1 271 ? 60.628 57.915 -1.258 1.00 26.52 271 PRO B C 1
ATOM 4422 O O . PRO B 1 271 ? 61.856 57.785 -1.282 1.00 21.75 271 PRO B O 1
ATOM 4426 N N . SER B 1 272 ? 59.998 59.001 -1.694 1.00 27.16 272 SER B N 1
ATOM 4427 C CA . SER B 1 272 ? 60.720 60.136 -2.261 1.00 29.52 272 SER B CA 1
ATOM 4428 C C . SER B 1 272 ? 61.724 60.782 -1.298 1.00 25.97 272 SER B C 1
ATOM 4429 O O . SER B 1 272 ? 62.745 61.318 -1.731 1.00 29.39 272 SER B O 1
ATOM 4432 N N . ASN B 1 273 ? 61.449 60.710 0.001 1.00 22.29 273 ASN B N 1
ATOM 4433 C CA . ASN B 1 273 ? 62.352 61.295 0.986 1.00 32.76 273 ASN B CA 1
ATOM 4434 C C . ASN B 1 273 ? 63.385 60.319 1.558 1.00 31.32 273 ASN B C 1
ATOM 4435 O O . ASN B 1 273 ? 64.046 60.631 2.548 1.00 30.24 273 ASN B O 1
ATOM 4440 N N . PHE B 1 274 ? 63.532 59.151 0.937 1.00 25.59 274 PHE B N 1
ATOM 4441 C CA . PHE B 1 274 ? 64.439 58.126 1.454 1.00 24.76 274 PHE B CA 1
ATOM 4442 C C . PHE B 1 274 ? 65.907 58.536 1.415 1.00 20.10 274 PHE B C 1
ATOM 4443 O O . PHE B 1 274 ? 66.678 58.197 2.315 1.00 20.51 274 PHE B O 1
ATOM 4451 N N . THR B 1 275 ? 66.291 59.274 0.380 1.00 19.62 275 THR B N 1
ATOM 4452 C CA . THR B 1 275 ? 67.693 59.630 0.201 1.00 30.48 275 THR B CA 1
ATOM 4453 C C . THR B 1 275 ? 67.892 61.100 0.524 1.00 28.76 275 THR B C 1
ATOM 4454 O O . THR B 1 275 ? 68.856 61.724 0.078 1.00 34.85 275 THR B O 1
ATOM 4458 N N . GLU B 1 276 ? 66.961 61.645 1.300 1.00 24.34 276 GLU B N 1
ATOM 4459 C CA . GLU B 1 276 ? 66.940 63.069 1.613 1.00 32.26 276 GLU B CA 1
ATOM 4460 C C . GLU B 1 276 ? 67.962 63.435 2.685 1.00 35.83 276 GLU B C 1
ATOM 4461 O O . GLU B 1 276 ? 68.209 62.657 3.609 1.00 32.07 276 GLU B O 1
ATOM 4467 N N . ASP B 1 277 ? 68.543 64.625 2.564 1.00 35.97 277 ASP B N 1
ATOM 4468 C CA . ASP B 1 277 ? 69.516 65.100 3.533 1.00 40.04 277 ASP B CA 1
ATOM 4469 C C . ASP B 1 277 ? 68.728 65.673 4.708 1.00 40.23 277 ASP B C 1
ATOM 4470 O O . ASP B 1 277 ? 68.072 66.710 4.587 1.00 42.54 277 ASP B O 1
ATOM 4475 N N . ASP B 1 278 ? 68.802 64.983 5.842 1.00 40.48 278 ASP B N 1
ATOM 4476 C CA . ASP B 1 278 ? 67.969 65.272 7.005 1.00 50.32 278 ASP B CA 1
ATOM 4477 C C . ASP B 1 278 ? 68.738 66.076 8.042 1.00 61.02 278 ASP B C 1
ATOM 4478 O O . ASP B 1 278 ? 68.758 65.726 9.223 1.00 67.92 278 ASP B O 1
ATOM 4483 N N . CYS B 1 279 ? 69.357 67.162 7.597 1.00 42.46 279 CYS B N 1
ATOM 4484 C CA . CYS B 1 279 ? 70.163 67.999 8.473 1.00 56.29 279 CYS B CA 1
ATOM 4485 C C . CYS B 1 279 ? 69.332 69.079 9.156 1.00 62.30 279 CYS B C 1
ATOM 4486 O O . CYS B 1 279 ? 69.275 69.147 10.383 1.00 64.69 279 CYS B O 1
#

InterPro domains:
  IPR000524 Transcription regulator HTH, GntR [PF00392] (12-71)
  IPR000524 Transcription regulator HTH, GntR [PR00035] (31-45)
  IPR000524 Transcription regulator HTH, GntR [PR00035] (45-61)
  IPR000524 Transcription regulator HTH, GntR [PS50949] (6-74)
  IPR000524 Transcription regulator HTH, GntR [SM00345] (12-71)
  IPR000524 Transcription regulator HTH, GntR [cd07377] (15-72)
  IPR008920 Transcription regulator FadR/GntR, C-terminal [G3DSA:1.20.120.530] (80-279)
  IPR008920 Transcription regulator FadR/GntR, C-terminal [SSF48008] (79-269)
  IPR014178 Fatty acid response transcription factor FadR [MF_00696] (1-279)
  IPR014178 Fatty acid response transcription factor FadR [TIGR02812] (2-276)
  IPR028374 FadR, C-terminal domain [PF07840] (72-274)
  IPR036388 Winged helix-like DNA-binding domain superfamily [G3DSA:1.10.10.10] (1-79)
  IPR036390 Winged helix DNA-binding domain superfamily [SSF46785] (12-74)

Organism: NCBI:txid991953

Sequence (556 aa):
VIKAKSPAGFAEKYIIESIWNGRFPPGSILPAERELSELIGVTRTTLREVLQRLARDGWLTIQHGKPTKVNQFMETSGLHILDTLMTLDAENATSIVEDLLAARTNISPIFMRYAFKLNKESAERIMINVIESCEALVNAPSWDAFIAASPYAEKIQQHVKEDSEKDELKRQEILIAKTFNFYDYMLFQRLAFHSGNQIYGLIFNGLKKLYDRVGSYYFSNPQARELAMEFYRQLLAVCQSGEREHLPQVIRQYGIASGHIWNQMKMTLPSNFTEDDCVIKAKSPAGFAEKYIIESIWNGRFPPGSILPAERELSELIGVTRTTLREVLQRLARDGWLTIQHGKPTKVNQFMETSGLHILDTLMTLDAENATSIVEDLLAARTNISPIFMRYAFKLNKESAERIMINVIESCEALVNAPSWDAFIAASPYAEKIQQHVKEDSEKDELKRQEILIAKTFNFYDYMLFQRLAFHSGNQIYGLIFNGLKKLYDRVGSYYFSNPQARELAMEFYRQLLAVCQSGEREHLPQVIRQYGIASGHIWNQMKMTLPSNFTEDDC

Nearest PDB structures (foldseek):
  5xgf-assembly1_A  TM=9.862E-01  e=1.260E-28  Vibrio diabolicus E0666
  4p9u-assembly2_A  TM=9.272E-01  e=7.612E-30  Vibrio cholerae
  1hw1-assembly1_A  TM=9.611E-01  e=1.201E-18  Escherichia coli
  1h9t-assembly1_A  TM=9.424E-01  e=9.229E-17  Escherichia coli
  6az6-assembly1_B  TM=4.736E-01  e=1.120E-05  Streptococcus agalactiae